Protein AF-0000000072572546 (afdb_homodimer)

Foldseek 3Di:
DDLLLLVLLLLCQVVQALCVSCVVSVHHSVVSVVSQVVVCVVVVHHQWDADPVGIHGDPNNVVSNVVSVVVVVVVVLVVCQVVVCVVPPHFREAEEEEAPLCLQFQLVQLVVVLCVPVPDHHYDYHHDAQVVVQVCQLVVNHLKYKYWQQPVGHDDDPQKDKDWQDKWFKWKKAFCPDPCHPPAADECVVCQPAEAEDQDDSQVVLVQVSQVVVPGGHHHPHYHNDDVRRLVVRLVRRHMYIDTQSCQVRHDPRMHIYHHDVTDIIIMIMMGGPPDRRPCHVSSSVSSSVSVVVRDDPPPPPVPPVVVVVVVVVVVVVVVVVVVVVD/DDLVLLVLLLLCQVVQALCVSCVVSVHHSVVSVVSQVVVCVVVVHHQWDADPVGIHGDPNNVVSNVVSVVVVVVVVLVVCQVVVCVVPPHFREAEEEEAPLCLQFQLVQLVVVLCVPVPDHHYDYHHDAQVVVQVCQLVVNHLKYKYWQQPVGHDDDPQKDKDWQDKWFKWKKAFCPDPCHPPAADECVVCQPAEAEDQDDSQVVLVQVSQVVVVGGHHHPHYHNDDVRRLVVRLVRRHMYIDTQSCQVRHDPRMHIYHHDVTDIIIMIMMGGPPDRRPCHVSSSVSSSVSVVVRDDPPPCPVPVVCVVVVVVVVVVVVVVVVVVVD

pLDDT: mean 79.31, std 18.12, range [31.47, 97.5]

Structure (mmCIF, N/CA/C/O backbone):
data_AF-0000000072572546-model_v1
#
loop_
_entity.id
_entity.type
_entity.pdbx_description
1 polymer 'LysR-family transcriptional regulator'
#
loop_
_atom_site.group_PDB
_atom_site.id
_atom_site.type_symbol
_atom_site.label_atom_id
_atom_site.label_alt_id
_atom_site.label_comp_id
_atom_site.label_asym_id
_atom_site.label_entity_id
_atom_site.label_seq_id
_atom_site.pdbx_PDB_ins_code
_atom_site.Cartn_x
_atom_site.Cartn_y
_atom_site.Cartn_z
_atom_site.occupancy
_atom_site.B_iso_or_equiv
_atom_site.auth_seq_id
_atom_site.auth_comp_id
_atom_site.auth_asym_id
_atom_site.auth_atom_id
_atom_site.pdbx_PDB_model_num
ATOM 1 N N . MET A 1 1 ? 10.977 0.206 -35.031 1 43.31 1 MET A N 1
ATOM 2 C CA . MET A 1 1 ? 10.852 1.229 -34 1 43.31 1 MET A CA 1
ATOM 3 C C . MET A 1 1 ? 11.859 0.996 -32.875 1 43.31 1 MET A C 1
ATOM 5 O O . MET A 1 1 ? 12.047 -0.137 -32.438 1 43.31 1 MET A O 1
ATOM 9 N N . ASP A 1 2 ? 12.812 1.852 -32.719 1 57.75 2 ASP A N 1
ATOM 10 C CA . ASP A 1 2 ? 13.984 1.84 -31.859 1 57.75 2 ASP A CA 1
ATOM 11 C C . ASP A 1 2 ? 13.609 2.213 -30.438 1 57.75 2 ASP A C 1
ATOM 13 O O . ASP A 1 2 ? 13.102 3.307 -30.188 1 57.75 2 ASP A O 1
ATOM 17 N N . LEU A 1 3 ? 13.789 1.303 -29.594 1 64.94 3 LEU A N 1
ATOM 18 C CA . LEU A 1 3 ? 13.422 1.474 -28.188 1 64.94 3 LEU A CA 1
ATOM 19 C C . LEU A 1 3 ? 14.203 2.621 -27.562 1 64.94 3 LEU A C 1
ATOM 21 O O . LEU A 1 3 ? 13.766 3.197 -26.562 1 64.94 3 LEU A O 1
ATOM 25 N N . THR A 1 4 ? 15.289 2.889 -28.188 1 70.12 4 THR A N 1
ATOM 26 C CA . THR A 1 4 ? 16.094 4.004 -27.688 1 70.12 4 THR A CA 1
ATOM 27 C C . THR A 1 4 ? 15.305 5.312 -27.781 1 70.12 4 THR A C 1
ATOM 29 O O . THR A 1 4 ? 15.383 6.152 -26.891 1 70.12 4 THR A O 1
ATOM 32 N N . VAL A 1 5 ? 14.555 5.387 -28.859 1 75.56 5 VAL A N 1
ATOM 33 C CA . VAL A 1 5 ? 13.789 6.609 -29.062 1 75.56 5 VAL A CA 1
ATOM 34 C C . VAL A 1 5 ? 12.633 6.668 -28.062 1 75.56 5 VAL A C 1
ATOM 36 O O . VAL A 1 5 ? 12.289 7.742 -27.578 1 75.56 5 VAL A O 1
ATOM 39 N N . TRP A 1 6 ? 12.102 5.523 -27.797 1 77.31 6 TRP A N 1
ATOM 40 C CA . TRP A 1 6 ? 11.031 5.488 -26.797 1 77.31 6 TRP A CA 1
ATOM 41 C C . TRP A 1 6 ? 11.547 5.898 -25.422 1 77.31 6 TRP A C 1
ATOM 43 O O . TRP A 1 6 ? 10.867 6.617 -24.688 1 77.31 6 TRP A O 1
ATOM 53 N N . ARG A 1 7 ? 12.695 5.43 -25.094 1 78.31 7 ARG A N 1
ATOM 54 C CA . ARG A 1 7 ? 13.344 5.816 -23.844 1 78.31 7 ARG A CA 1
ATOM 55 C C . ARG A 1 7 ? 13.586 7.324 -23.797 1 78.31 7 ARG A C 1
ATOM 57 O O . ARG A 1 7 ? 13.406 7.953 -22.75 1 78.31 7 ARG A O 1
ATOM 64 N N . THR A 1 8 ? 14.039 7.852 -24.891 1 80.88 8 THR A N 1
ATOM 65 C CA . THR A 1 8 ? 14.258 9.289 -25 1 80.88 8 THR A CA 1
ATOM 66 C C . THR A 1 8 ? 12.961 10.055 -24.734 1 80.88 8 THR A C 1
ATOM 68 O O . THR A 1 8 ? 12.953 11.023 -23.969 1 80.88 8 THR A O 1
ATOM 71 N N . PHE A 1 9 ? 11.852 9.547 -25.297 1 84.25 9 PHE A N 1
ATOM 72 C CA . PHE A 1 9 ? 10.547 10.18 -25.141 1 84.25 9 PHE A CA 1
ATOM 73 C C . PHE A 1 9 ? 10.094 10.141 -23.688 1 84.25 9 PHE A C 1
ATOM 75 O O . PHE A 1 9 ? 9.688 11.164 -23.125 1 84.25 9 PHE A O 1
ATOM 82 N N . VAL A 1 10 ? 10.227 9.031 -23.203 1 82.81 10 VAL A N 1
ATOM 83 C CA . VAL A 1 10 ? 9.789 8.859 -21.812 1 82.81 10 VAL A CA 1
ATOM 84 C C . VAL A 1 10 ? 10.617 9.758 -20.906 1 82.81 10 VAL A C 1
ATOM 86 O O . VAL A 1 10 ? 10.086 10.352 -19.969 1 82.81 10 VAL A O 1
ATOM 89 N N . THR A 1 11 ? 11.922 9.883 -21.125 1 80.88 11 THR A N 1
ATOM 90 C CA . THR A 1 11 ? 12.82 10.727 -20.328 1 80.88 11 THR A CA 1
ATOM 91 C C . THR A 1 11 ? 12.445 12.195 -20.484 1 80.88 11 THR A C 1
ATOM 93 O O . THR A 1 11 ? 12.422 12.938 -19.5 1 80.88 11 THR A O 1
ATOM 96 N N . VAL A 1 12 ? 12.125 12.531 -21.641 1 85.12 12 VAL A N 1
ATOM 97 C CA . VAL A 1 12 ? 11.711 13.906 -21.906 1 85.12 12 VAL A CA 1
ATOM 98 C C . VAL A 1 12 ? 10.43 14.219 -21.125 1 85.12 12 VAL A C 1
ATOM 100 O O . VAL A 1 12 ? 10.305 15.289 -20.531 1 85.12 12 VAL A O 1
ATOM 103 N N . CYS A 1 13 ? 9.617 13.289 -21.188 1 80.81 13 CYS A N 1
ATOM 104 C CA . CYS A 1 13 ? 8.352 13.477 -20.484 1 80.81 13 CYS A CA 1
ATOM 105 C C . CYS A 1 13 ? 8.562 13.562 -18.984 1 80.81 13 CYS A C 1
ATOM 107 O O . CYS A 1 13 ? 7.922 14.367 -18.312 1 80.81 13 CYS A O 1
ATOM 109 N N . ARG A 1 14 ? 9.375 12.695 -18.547 1 76.94 14 ARG A N 1
ATOM 110 C CA . ARG A 1 14 ? 9.664 12.617 -17.125 1 76.94 14 ARG A CA 1
ATOM 111 C C . ARG A 1 14 ? 10.312 13.898 -16.625 1 76.94 14 ARG A C 1
ATOM 113 O O . ARG A 1 14 ? 9.945 14.414 -15.562 1 76.94 14 ARG A O 1
ATOM 120 N N . LEU A 1 15 ? 11.211 14.484 -17.406 1 77.06 15 LEU A N 1
ATOM 121 C CA . LEU A 1 15 ? 12.023 15.617 -16.984 1 77.06 15 LEU A CA 1
ATOM 122 C C . LEU A 1 15 ? 11.383 16.938 -17.438 1 77.06 15 LEU A C 1
ATOM 124 O O . LEU A 1 15 ? 11.727 18 -16.906 1 77.06 15 LEU A O 1
ATOM 128 N N . GLY A 1 16 ? 10.508 16.766 -18.359 1 81.75 16 GLY A N 1
ATOM 129 C CA . GLY A 1 16 ? 9.812 17.938 -18.875 1 81.75 16 GLY A CA 1
ATOM 130 C C . GLY A 1 16 ? 10.711 18.875 -19.656 1 81.75 16 GLY A C 1
ATOM 131 O O . GLY A 1 16 ? 10.43 20.062 -19.766 1 81.75 16 GLY A O 1
ATOM 132 N N . SER A 1 17 ? 11.836 18.469 -20.016 1 86.56 17 SER A N 1
ATOM 133 C CA . SER A 1 17 ? 12.828 19.297 -20.703 1 86.56 17 SER A CA 1
ATOM 134 C C . SER A 1 17 ? 13.641 18.469 -21.703 1 86.56 17 SER A C 1
ATOM 136 O O . SER A 1 17 ? 14.109 17.375 -21.375 1 86.56 17 SER A O 1
ATOM 138 N N . LEU A 1 18 ? 13.742 19.047 -22.938 1 87.12 18 LEU A N 1
ATOM 139 C CA . LEU A 1 18 ? 14.547 18.391 -23.953 1 87.12 18 LEU A CA 1
ATOM 140 C C . LEU A 1 18 ? 16.031 18.422 -23.594 1 87.12 18 LEU A C 1
ATOM 142 O O . LEU A 1 18 ? 16.75 17.438 -23.781 1 87.12 18 LEU A O 1
ATOM 146 N N . SER A 1 19 ? 16.375 19.609 -23.047 1 87.12 19 SER A N 1
ATOM 147 C CA . SER A 1 19 ? 17.781 19.75 -22.688 1 87.12 19 SER A CA 1
ATOM 148 C C . SER A 1 19 ? 18.156 18.875 -21.5 1 87.12 19 SER A C 1
ATOM 150 O O . SER A 1 19 ? 19.219 18.234 -21.5 1 87.12 19 SER A O 1
ATOM 152 N N . ALA A 1 20 ? 17.328 18.828 -20.625 1 82.31 20 ALA A N 1
ATOM 153 C CA . ALA A 1 20 ? 17.578 18 -19.453 1 82.31 20 ALA A CA 1
ATOM 154 C C . ALA A 1 20 ? 17.609 16.516 -19.844 1 82.31 20 ALA A C 1
ATOM 156 O O . ALA A 1 20 ? 18.422 15.75 -19.328 1 82.31 20 ALA A O 1
ATOM 157 N N . ALA A 1 21 ? 16.797 16.172 -20.672 1 85.25 21 ALA A N 1
ATOM 158 C CA . ALA A 1 21 ? 16.781 14.805 -21.172 1 85.25 21 ALA A CA 1
ATOM 159 C C . ALA A 1 21 ? 18.047 14.484 -21.953 1 85.25 21 ALA A C 1
ATOM 161 O O . ALA A 1 21 ? 18.609 13.391 -21.828 1 85.25 21 ALA A O 1
ATOM 162 N N . ALA A 1 22 ? 18.453 15.375 -22.672 1 86.06 22 ALA A N 1
ATOM 163 C CA . ALA A 1 22 ? 19.688 15.203 -23.453 1 86.06 22 ALA A CA 1
ATOM 164 C C . ALA A 1 22 ? 20.875 14.953 -22.531 1 86.06 22 ALA A C 1
ATOM 166 O O . ALA A 1 22 ? 21.688 14.047 -22.781 1 86.06 22 ALA A O 1
ATOM 167 N N . ASP A 1 23 ? 20.844 15.68 -21.531 1 80.88 23 ASP A N 1
ATOM 168 C CA . ASP A 1 23 ? 21.922 15.531 -20.562 1 80.88 23 ASP A CA 1
ATOM 169 C C . ASP A 1 23 ? 21.891 14.156 -19.891 1 80.88 23 ASP A C 1
ATOM 171 O O . ASP A 1 23 ? 22.922 13.492 -19.781 1 80.88 23 ASP A O 1
ATOM 175 N N . GLU A 1 24 ? 20.734 13.789 -19.578 1 78.69 24 GLU A N 1
ATOM 176 C CA . GLU A 1 24 ? 20.594 12.516 -18.875 1 78.69 24 GLU A CA 1
ATOM 177 C C . GLU A 1 24 ? 20.922 11.336 -19.797 1 78.69 24 GLU A C 1
ATOM 179 O O . GLU A 1 24 ? 21.484 10.336 -19.359 1 78.69 24 GLU A O 1
ATOM 184 N N . LEU A 1 25 ? 20.656 11.43 -20.969 1 77.31 25 LEU A N 1
ATOM 185 C CA . LEU A 1 25 ? 20.797 10.336 -21.922 1 77.31 25 LEU A CA 1
ATOM 186 C C . LEU A 1 25 ? 22.141 10.422 -22.656 1 77.31 25 LEU A C 1
ATOM 188 O O . LEU A 1 25 ? 22.438 9.594 -23.516 1 77.31 25 LEU A O 1
ATOM 192 N N . ASN A 1 26 ? 22.859 11.422 -22.25 1 79.88 26 ASN A N 1
ATOM 193 C CA . ASN A 1 26 ? 24.156 11.648 -22.875 1 79.88 26 ASN A CA 1
ATOM 194 C C . ASN A 1 26 ? 24.016 11.812 -24.391 1 79.88 26 ASN A C 1
ATOM 196 O O . ASN A 1 26 ? 24.719 11.164 -25.156 1 79.88 26 ASN A O 1
ATOM 200 N N . HIS A 1 27 ? 23.016 12.477 -24.719 1 80.75 27 HIS A N 1
ATOM 201 C CA . HIS A 1 27 ? 22.781 12.875 -26.109 1 80.75 27 HIS A CA 1
ATOM 202 C C . HIS A 1 27 ? 22.828 14.391 -26.266 1 80.75 27 HIS A C 1
ATOM 204 O O . HIS A 1 27 ? 22.828 15.125 -25.266 1 80.75 27 HIS A O 1
ATOM 210 N N . THR A 1 28 ? 23.094 14.984 -27.422 1 82.19 28 THR A N 1
ATOM 211 C CA . THR A 1 28 ? 22.906 16.406 -27.688 1 82.19 28 THR A CA 1
ATOM 212 C C . THR A 1 28 ? 21.422 16.75 -27.734 1 82.19 28 THR A C 1
ATOM 214 O O . THR A 1 28 ? 20.594 15.898 -28.062 1 82.19 28 THR A O 1
ATOM 217 N N . GLN A 1 29 ? 21.172 17.922 -27.328 1 88.19 29 GLN A N 1
ATOM 218 C CA . GLN A 1 29 ? 19.781 18.359 -27.375 1 88.19 29 GLN A CA 1
ATOM 219 C C . GLN A 1 29 ? 19.219 18.234 -28.781 1 88.19 29 GLN A C 1
ATOM 221 O O . GLN A 1 29 ? 18.047 17.906 -28.953 1 88.19 29 GLN A O 1
ATOM 226 N N . SER A 1 30 ? 20.016 18.547 -29.797 1 89.12 30 SER A N 1
ATOM 227 C CA . SER A 1 30 ? 19.578 18.422 -31.188 1 89.12 30 SER A CA 1
ATOM 228 C C . SER A 1 30 ? 19.219 16.969 -31.516 1 89.12 30 SER A C 1
ATOM 230 O O . SER A 1 30 ? 18.234 16.719 -32.219 1 89.12 30 SER A O 1
ATOM 232 N N . ALA A 1 31 ? 20 16.062 -31.016 1 82 31 ALA A N 1
ATOM 233 C CA . ALA A 1 31 ? 19.734 14.648 -31.25 1 82 31 ALA A CA 1
ATOM 234 C C . ALA A 1 31 ? 18.438 14.219 -30.594 1 82 31 ALA A C 1
ATOM 236 O O . ALA A 1 31 ? 17.641 13.5 -31.203 1 82 31 ALA A O 1
ATOM 237 N N . VAL A 1 32 ? 18.297 14.648 -29.375 1 88.75 32 VAL A N 1
ATOM 238 C CA . VAL A 1 32 ? 17.078 14.312 -28.656 1 88.75 32 VAL A CA 1
ATOM 239 C C . VAL A 1 32 ? 15.867 14.906 -29.391 1 88.75 32 VAL A C 1
ATOM 241 O O . VAL A 1 32 ? 14.844 14.234 -29.562 1 88.75 32 VAL A O 1
ATOM 244 N N . SER A 1 33 ? 15.969 16.109 -29.828 1 88.31 33 SER A N 1
ATOM 245 C CA . SER A 1 33 ? 14.898 16.781 -30.562 1 88.31 33 SER A CA 1
ATOM 246 C C . SER A 1 33 ? 14.578 16.047 -31.859 1 88.31 33 SER A C 1
ATOM 248 O O . SER A 1 33 ? 13.406 15.836 -32.188 1 88.31 33 SER A O 1
ATOM 250 N N . ARG A 1 34 ? 15.555 15.633 -32.531 1 84.62 34 ARG A N 1
ATOM 251 C CA . ARG A 1 34 ? 15.391 14.898 -33.781 1 84.62 34 ARG A CA 1
ATOM 252 C C . ARG A 1 34 ? 14.719 13.555 -33.531 1 84.62 34 ARG A C 1
ATOM 254 O O . ARG A 1 34 ? 13.875 13.117 -34.312 1 84.62 34 ARG A O 1
ATOM 261 N N . GLN A 1 35 ? 15.195 12.891 -32.5 1 83.81 35 GLN A N 1
ATOM 262 C CA . GLN A 1 35 ? 14.609 11.602 -32.156 1 83.81 35 GLN A CA 1
ATOM 263 C C . GLN A 1 35 ? 13.109 11.734 -31.891 1 83.81 35 GLN A C 1
ATOM 265 O O . GLN A 1 35 ? 12.32 10.922 -32.375 1 83.81 35 GLN A O 1
ATOM 270 N N . ILE A 1 36 ? 12.805 12.734 -31.172 1 86.75 36 ILE A N 1
ATOM 271 C CA . ILE A 1 36 ? 11.398 12.961 -30.844 1 86.75 36 ILE A CA 1
ATOM 272 C C . ILE A 1 36 ? 10.617 13.305 -32.094 1 86.75 36 ILE A C 1
ATOM 274 O O . ILE A 1 36 ? 9.531 12.766 -32.344 1 86.75 36 ILE A O 1
ATOM 278 N N . ALA A 1 37 ? 11.164 14.156 -32.906 1 85.25 37 ALA A N 1
ATOM 279 C CA . ALA A 1 37 ? 10.531 14.523 -34.188 1 85.25 37 ALA A CA 1
ATOM 280 C C . ALA A 1 37 ? 10.367 13.312 -35.062 1 85.25 37 ALA A C 1
ATOM 282 O O . ALA A 1 37 ? 9.336 13.156 -35.75 1 85.25 37 ALA A O 1
ATOM 283 N N . GLY A 1 38 ? 11.43 12.562 -35.156 1 80.12 38 GLY A N 1
ATOM 284 C CA . GLY A 1 38 ? 11.352 11.328 -35.938 1 80.12 38 GLY A CA 1
ATOM 285 C C . GLY A 1 38 ? 10.25 10.398 -35.438 1 80.12 38 GLY A C 1
ATOM 286 O O . GLY A 1 38 ? 9.531 9.812 -36.25 1 80.12 38 GLY A O 1
ATOM 287 N N . LEU A 1 39 ? 10.219 10.188 -34.188 1 79.06 39 LEU A N 1
ATOM 288 C CA . LEU A 1 39 ? 9.188 9.344 -33.562 1 79.06 39 LEU A CA 1
ATOM 289 C C . LEU A 1 39 ? 7.797 9.875 -33.906 1 79.06 39 LEU A C 1
ATOM 291 O O . LEU A 1 39 ? 6.898 9.102 -34.25 1 79.06 39 LEU A O 1
ATOM 295 N N . GLU A 1 40 ? 7.641 11.156 -33.844 1 81.94 40 GLU A N 1
ATOM 296 C CA . GLU A 1 40 ? 6.367 11.797 -34.188 1 81.94 40 GLU A CA 1
ATOM 297 C C . GLU A 1 40 ? 6.012 11.602 -35.656 1 81.94 40 GLU A C 1
ATOM 299 O O . GLU A 1 40 ? 4.855 11.336 -35.969 1 81.94 40 GLU A O 1
ATOM 304 N N . ARG A 1 41 ? 6.953 11.68 -36.469 1 78.31 41 ARG A N 1
ATOM 305 C CA . ARG A 1 41 ? 6.754 11.461 -37.875 1 78.31 41 ARG A CA 1
ATOM 306 C C . ARG A 1 41 ? 6.34 10.023 -38.156 1 78.31 41 ARG A C 1
ATOM 308 O O . ARG A 1 41 ? 5.438 9.781 -38.969 1 78.31 41 ARG A O 1
ATOM 315 N N . GLN A 1 42 ? 7.051 9.164 -37.562 1 74.31 42 GLN A N 1
ATOM 316 C CA . GLN A 1 42 ? 6.742 7.75 -37.75 1 74.31 42 GLN A CA 1
ATOM 317 C C . GLN A 1 42 ? 5.32 7.434 -37.281 1 74.31 42 GLN A C 1
ATOM 319 O O . GLN A 1 42 ? 4.625 6.637 -37.906 1 74.31 42 GLN A O 1
ATOM 324 N N . LEU A 1 43 ? 5.023 8.086 -36.219 1 72.31 43 LEU A N 1
ATOM 325 C CA . LEU A 1 43 ? 3.717 7.812 -35.625 1 72.31 43 LEU A CA 1
ATOM 326 C C . LEU A 1 43 ? 2.637 8.68 -36.281 1 72.31 43 LEU A C 1
ATOM 328 O O . LEU A 1 43 ? 1.446 8.383 -36.156 1 72.31 43 LEU A O 1
ATOM 332 N N . GLY A 1 44 ? 3.107 9.742 -36.938 1 73.5 44 GLY A N 1
ATOM 333 C CA . GLY A 1 44 ? 2.201 10.633 -37.656 1 73.5 44 GLY A CA 1
ATOM 334 C C . GLY A 1 44 ? 1.459 11.578 -36.719 1 73.5 44 GLY A C 1
ATOM 335 O O . GLY A 1 44 ? 0.44 12.156 -37.125 1 73.5 44 GLY A O 1
ATOM 336 N N . VAL A 1 45 ? 1.835 11.602 -35.5 1 76.44 45 VAL A N 1
ATOM 337 C CA . VAL A 1 45 ? 1.191 12.484 -34.531 1 76.44 45 VAL A CA 1
ATOM 338 C C . VAL A 1 45 ? 2.248 13.133 -33.625 1 76.44 45 VAL A C 1
ATOM 340 O O . VAL A 1 45 ? 3.254 12.5 -33.281 1 76.44 45 VAL A O 1
ATOM 343 N N . PRO A 1 46 ? 1.966 14.352 -33.219 1 84.19 46 PRO A N 1
ATOM 344 C CA . PRO A 1 46 ? 2.863 14.961 -32.219 1 84.19 46 PRO A CA 1
ATOM 345 C C . PRO A 1 46 ? 2.73 14.336 -30.844 1 84.19 46 PRO A C 1
ATOM 347 O O . PRO A 1 46 ? 1.616 14.062 -30.391 1 84.19 46 PRO A O 1
ATOM 350 N N . LEU A 1 47 ? 3.91 14.047 -30.281 1 84.19 47 LEU A N 1
ATOM 351 C CA . LEU A 1 47 ? 3.928 13.414 -28.969 1 84.19 47 LEU A CA 1
ATOM 352 C C . LEU A 1 47 ? 4.246 14.438 -27.891 1 84.19 47 LEU A C 1
ATOM 354 O O . LEU A 1 47 ? 3.889 14.234 -26.719 1 84.19 47 LEU A O 1
ATOM 358 N N . VAL A 1 48 ? 4.992 15.531 -28.281 1 87.31 48 VAL A N 1
ATOM 359 C CA . VAL A 1 48 ? 5.383 16.531 -27.297 1 87.31 48 VAL A CA 1
ATOM 360 C C . VAL A 1 48 ? 5.023 17.922 -27.797 1 87.31 48 VAL A C 1
ATOM 362 O O . VAL A 1 48 ? 4.969 18.156 -29 1 87.31 48 VAL A O 1
ATOM 365 N N . GLU A 1 49 ? 4.676 18.75 -26.797 1 85.62 49 GLU A N 1
ATOM 366 C CA . GLU A 1 49 ? 4.477 20.172 -27.078 1 85.62 49 GLU A CA 1
ATOM 367 C C . GLU A 1 49 ? 5.484 21.031 -26.312 1 85.62 49 GLU A C 1
ATOM 369 O O . GLU A 1 49 ? 5.77 20.766 -25.141 1 85.62 49 GLU A O 1
ATOM 374 N N . ARG A 1 50 ? 6.07 21.906 -27.094 1 79.5 50 ARG A N 1
ATOM 375 C CA . ARG A 1 50 ? 7.07 22.812 -26.531 1 79.5 50 ARG A CA 1
ATOM 376 C C . ARG A 1 50 ? 6.43 24.094 -26.031 1 79.5 50 ARG A C 1
ATOM 378 O O . ARG A 1 50 ? 5.516 24.625 -26.672 1 79.5 50 ARG A O 1
ATOM 385 N N . HIS A 1 51 ? 6.719 24.438 -24.797 1 75.75 51 HIS A N 1
ATOM 386 C CA . HIS A 1 51 ? 6.305 25.719 -24.234 1 75.75 51 HIS A CA 1
ATOM 387 C C . HIS A 1 51 ? 7.48 26.438 -23.594 1 75.75 51 HIS A C 1
ATOM 389 O O . HIS A 1 51 ? 8.602 25.922 -23.562 1 75.75 51 HIS A O 1
ATOM 395 N N . ALA A 1 52 ? 7.285 27.672 -23.203 1 69.25 52 ALA A N 1
ATOM 396 C CA . ALA A 1 52 ? 8.336 28.531 -22.672 1 69.25 52 ALA A CA 1
ATOM 397 C C . ALA A 1 52 ? 9.039 27.891 -21.484 1 69.25 52 ALA A C 1
ATOM 399 O O . ALA A 1 52 ? 10.227 28.125 -21.25 1 69.25 52 ALA A O 1
ATOM 400 N N . ARG A 1 53 ? 8.438 27.094 -20.844 1 65.75 53 ARG A N 1
ATOM 401 C CA . ARG A 1 53 ? 8.977 26.547 -19.594 1 65.75 53 ARG A CA 1
ATOM 402 C C . ARG A 1 53 ? 9.477 25.125 -19.781 1 65.75 53 ARG A C 1
ATOM 404 O O . ARG A 1 53 ? 9.961 24.5 -18.844 1 65.75 53 ARG A O 1
ATOM 411 N N . GLY A 1 54 ? 9.344 24.594 -21.016 1 79.81 54 GLY A N 1
ATOM 412 C CA . GLY A 1 54 ? 9.852 23.25 -21.266 1 79.81 54 GLY A CA 1
ATOM 413 C C . GLY A 1 54 ? 8.992 22.453 -22.234 1 79.81 54 GLY A C 1
ATOM 414 O O . GLY A 1 54 ? 8.43 23.016 -23.188 1 79.81 54 GLY A O 1
ATOM 415 N N . VAL A 1 55 ? 9.086 21.109 -22.047 1 82.25 55 VAL A N 1
ATOM 416 C CA . VAL A 1 55 ? 8.375 20.203 -22.938 1 82.25 55 VAL A CA 1
ATOM 417 C C . VAL A 1 55 ? 7.359 19.391 -22.141 1 82.25 55 VAL A C 1
ATOM 419 O O . VAL A 1 55 ? 7.621 19 -21 1 82.25 55 VAL A O 1
ATOM 422 N N . ARG A 1 56 ? 6.207 19.359 -22.672 1 81.25 56 ARG A N 1
ATOM 423 C CA . ARG A 1 56 ? 5.195 18.5 -22.062 1 81.25 56 ARG A CA 1
ATOM 424 C C . ARG A 1 56 ? 4.633 17.516 -23.078 1 81.25 56 ARG A C 1
ATOM 426 O O . ARG A 1 56 ? 4.547 17.828 -24.266 1 81.25 56 ARG A O 1
ATOM 433 N N . PRO A 1 57 ? 4.305 16.297 -22.641 1 80.31 57 PRO A N 1
ATOM 434 C CA . PRO A 1 57 ? 3.707 15.344 -23.578 1 80.31 57 PRO A CA 1
ATOM 435 C C . PRO A 1 57 ? 2.324 15.781 -24.062 1 80.31 57 PRO A C 1
ATOM 437 O O . PRO A 1 57 ? 1.553 16.359 -23.281 1 80.31 57 PRO A O 1
ATOM 440 N N . THR A 1 58 ? 2.035 15.57 -25.406 1 76.19 58 THR A N 1
ATOM 441 C CA . THR A 1 58 ? 0.689 15.695 -25.953 1 76.19 58 THR A CA 1
ATOM 442 C C . THR A 1 58 ? -0.206 14.57 -25.453 1 76.19 58 THR A C 1
ATOM 444 O O . THR A 1 58 ? 0.276 13.609 -24.828 1 76.19 58 THR A O 1
ATOM 447 N N . PRO A 1 59 ? -1.485 14.664 -25.656 1 63.31 59 PRO A N 1
ATOM 448 C CA . PRO A 1 59 ? -2.352 13.531 -25.312 1 63.31 59 PRO A CA 1
ATOM 449 C C . PRO A 1 59 ? -1.897 12.227 -25.953 1 63.31 59 PRO A C 1
ATOM 451 O O . PRO A 1 59 ? -1.89 11.18 -25.297 1 63.31 59 PRO A O 1
ATOM 454 N N . ALA A 1 60 ? -1.584 12.359 -27.25 1 69.88 60 ALA A N 1
ATOM 455 C CA . ALA A 1 60 ? -0.961 11.211 -27.906 1 69.88 60 ALA A CA 1
ATOM 456 C C . ALA A 1 60 ? 0.339 10.82 -27.219 1 69.88 60 ALA A C 1
ATOM 458 O O . ALA A 1 60 ? 0.649 9.633 -27.094 1 69.88 60 ALA A O 1
ATOM 459 N N . GLY A 1 61 ? 0.967 11.766 -26.719 1 78 61 GLY A N 1
ATOM 460 C CA . GLY A 1 61 ? 2.213 11.523 -26.016 1 78 61 GLY A CA 1
ATOM 461 C C . GLY A 1 61 ? 2.02 10.797 -24.703 1 78 61 GLY A C 1
ATOM 462 O O . GLY A 1 61 ? 2.801 9.906 -24.359 1 78 61 GLY A O 1
ATOM 463 N N . GLU A 1 62 ? 1.103 11.117 -24.047 1 70.56 62 GLU A N 1
ATOM 464 C CA . GLU A 1 62 ? 0.834 10.477 -22.766 1 70.56 62 GLU A CA 1
ATOM 465 C C . GLU A 1 62 ? 0.448 9.016 -22.938 1 70.56 62 GLU A C 1
ATOM 467 O O . GLU A 1 62 ? 0.904 8.148 -22.188 1 70.56 62 GLU A O 1
ATOM 472 N N . VAL A 1 63 ? -0.413 8.75 -23.906 1 60.91 63 VAL A N 1
ATOM 473 C CA . VAL A 1 63 ? -0.772 7.371 -24.234 1 60.91 63 VAL A CA 1
ATOM 474 C C . VAL A 1 63 ? 0.478 6.594 -24.641 1 60.91 63 VAL A C 1
ATOM 476 O O . VAL A 1 63 ? 0.7 5.477 -24.172 1 60.91 63 VAL A O 1
ATOM 479 N N . PHE A 1 64 ? 1.129 7.23 -25.516 1 69.69 64 PHE A N 1
ATOM 480 C CA . PHE A 1 64 ? 2.359 6.582 -25.969 1 69.69 64 PHE A CA 1
ATOM 481 C C . PHE A 1 64 ? 3.305 6.359 -24.797 1 69.69 64 PHE A C 1
ATOM 483 O O . PHE A 1 64 ? 3.928 5.301 -24.688 1 69.69 64 PHE A O 1
ATOM 490 N N . ARG A 1 65 ? 3.297 7.348 -23.906 1 76.62 65 ARG A N 1
ATOM 491 C CA . ARG A 1 65 ? 4.18 7.246 -22.75 1 76.62 65 ARG A CA 1
ATOM 492 C C . ARG A 1 65 ? 3.816 6.039 -21.891 1 76.62 65 ARG A C 1
ATOM 494 O O . ARG A 1 65 ? 4.695 5.293 -21.453 1 76.62 65 ARG A O 1
ATOM 501 N N . ARG A 1 66 ? 2.715 5.824 -21.688 1 61.66 66 ARG A N 1
ATOM 502 C CA . ARG A 1 66 ? 2.256 4.695 -20.875 1 61.66 66 ARG A CA 1
ATOM 503 C C . ARG A 1 66 ? 2.641 3.371 -21.531 1 61.66 66 ARG A C 1
ATOM 505 O O . ARG A 1 66 ? 3.172 2.48 -20.859 1 61.66 66 ARG A O 1
ATOM 512 N N . HIS A 1 67 ? 2.375 3.309 -22.766 1 58.75 67 HIS A N 1
ATOM 513 C CA . HIS A 1 67 ? 2.744 2.1 -23.484 1 58.75 67 HIS A CA 1
ATOM 514 C C . HIS A 1 67 ? 4.262 1.972 -23.609 1 58.75 67 HIS A C 1
ATOM 516 O O . HIS A 1 67 ? 4.801 0.867 -23.531 1 58.75 67 HIS A O 1
ATOM 522 N N . ALA A 1 68 ? 4.789 3.137 -23.797 1 68.25 68 ALA A N 1
ATOM 523 C CA . ALA A 1 68 ? 6.246 3.121 -23.906 1 68.25 68 ALA A CA 1
ATOM 524 C C . ALA A 1 68 ? 6.887 2.635 -22.609 1 68.25 68 ALA A C 1
ATOM 526 O O . ALA A 1 68 ? 7.816 1.823 -22.641 1 68.25 68 ALA A O 1
ATOM 527 N N . LEU A 1 69 ? 6.332 3.166 -21.625 1 65.5 69 LEU A N 1
ATOM 528 C CA . LEU A 1 69 ? 6.859 2.75 -20.328 1 65.5 69 LEU A CA 1
ATOM 529 C C . LEU A 1 69 ? 6.691 1.247 -20.141 1 65.5 69 LEU A C 1
ATOM 531 O O . LEU A 1 69 ? 7.617 0.57 -19.688 1 65.5 69 LEU A O 1
ATOM 535 N N . THR A 1 70 ? 5.648 0.778 -20.484 1 55.91 70 THR A N 1
ATOM 536 C CA . THR A 1 70 ? 5.391 -0.656 -20.406 1 55.91 70 THR A CA 1
ATOM 537 C C . THR A 1 70 ? 6.34 -1.428 -21.312 1 55.91 70 THR A C 1
ATOM 539 O O . THR A 1 70 ? 6.918 -2.436 -20.906 1 55.91 70 THR A O 1
ATOM 542 N N . THR A 1 71 ? 6.461 -0.919 -22.469 1 55 71 THR A N 1
ATOM 543 C CA . THR A 1 71 ? 7.32 -1.566 -23.453 1 55 71 THR A CA 1
ATOM 544 C C . THR A 1 71 ? 8.781 -1.518 -23.016 1 55 71 THR A C 1
ATOM 546 O O . THR A 1 71 ? 9.492 -2.52 -23.109 1 55 71 THR A O 1
ATOM 549 N N . LEU A 1 72 ? 9.117 -0.338 -22.578 1 61.62 72 LEU A N 1
ATOM 550 C CA . LEU A 1 72 ? 10.5 -0.203 -22.156 1 61.62 72 LEU A CA 1
ATOM 551 C C . LEU A 1 72 ? 10.789 -1.068 -20.938 1 61.62 72 LEU A C 1
ATOM 553 O O . LEU A 1 72 ? 11.852 -1.685 -20.828 1 61.62 72 LEU A O 1
ATOM 557 N N . THR A 1 73 ? 9.867 -1.018 -20.141 1 56.41 73 THR A N 1
ATOM 558 C CA . THR A 1 73 ? 9.992 -1.905 -18.984 1 56.41 73 THR A CA 1
ATOM 559 C C . THR A 1 73 ? 10.094 -3.361 -19.438 1 56.41 73 THR A C 1
ATOM 561 O O . THR A 1 73 ? 10.93 -4.117 -18.922 1 56.41 73 THR A O 1
ATOM 564 N N . GLU A 1 74 ? 9.352 -3.668 -20.438 1 50.41 74 GLU A N 1
ATOM 565 C CA . GLU A 1 74 ? 9.398 -5.016 -20.984 1 50.41 74 GLU A CA 1
ATOM 566 C C . GLU A 1 74 ? 10.719 -5.273 -21.703 1 50.41 74 GLU A C 1
ATOM 568 O O . GLU A 1 74 ? 11.281 -6.367 -21.609 1 50.41 74 GLU A O 1
ATOM 573 N N . ALA A 1 75 ? 11.164 -4.305 -22.438 1 51.47 75 ALA A N 1
ATOM 574 C CA . ALA A 1 75 ? 12.445 -4.426 -23.125 1 51.47 75 ALA A CA 1
ATOM 575 C C . ALA A 1 75 ? 13.594 -4.57 -22.141 1 51.47 75 ALA A C 1
ATOM 577 O O . ALA A 1 75 ? 14.477 -5.41 -22.312 1 51.47 75 ALA A O 1
ATOM 578 N N . ASP A 1 76 ? 13.453 -3.695 -21.188 1 53.97 76 ASP A N 1
ATOM 579 C CA . ASP A 1 76 ? 14.492 -3.803 -20.172 1 53.97 76 ASP A CA 1
ATOM 580 C C . ASP A 1 76 ? 14.438 -5.16 -19.469 1 53.97 76 ASP A C 1
ATOM 582 O O . ASP A 1 76 ? 15.477 -5.754 -19.188 1 53.97 76 ASP A O 1
ATOM 586 N N . ARG A 1 77 ? 13.297 -5.484 -19.297 1 47.88 77 ARG A N 1
ATOM 587 C CA . ARG A 1 77 ? 13.102 -6.805 -18.719 1 47.88 77 ARG A CA 1
ATOM 588 C C . ARG A 1 77 ? 13.641 -7.895 -19.641 1 47.88 77 ARG A C 1
ATOM 590 O O . ARG A 1 77 ? 14.266 -8.852 -19.172 1 47.88 77 ARG A O 1
ATOM 597 N N . ALA A 1 78 ? 13.375 -7.77 -20.844 1 45.75 78 ALA A N 1
ATOM 598 C CA . ALA A 1 78 ? 13.891 -8.711 -21.844 1 45.75 78 ALA A CA 1
ATOM 599 C C . ALA A 1 78 ? 15.414 -8.719 -21.844 1 45.75 78 ALA A C 1
ATOM 601 O O . ALA A 1 78 ? 16.047 -9.781 -21.891 1 45.75 78 ALA A O 1
ATOM 602 N N . VAL A 1 79 ? 15.891 -7.512 -21.859 1 45.91 79 VAL A N 1
ATOM 603 C CA . VAL A 1 79 ? 17.344 -7.406 -21.859 1 45.91 79 VAL A CA 1
ATOM 604 C C . VAL A 1 79 ? 17.906 -8.008 -20.578 1 45.91 79 VAL A C 1
ATOM 606 O O . VAL A 1 79 ? 18.875 -8.773 -20.609 1 45.91 79 VAL A O 1
ATOM 609 N N . ARG A 1 80 ? 17.25 -7.551 -19.547 1 44.72 80 ARG A N 1
ATOM 610 C CA . ARG A 1 80 ? 17.703 -8.117 -18.281 1 44.72 80 ARG A CA 1
ATOM 611 C C . ARG A 1 80 ? 17.531 -9.625 -18.266 1 44.72 80 ARG A C 1
ATOM 613 O O . ARG A 1 80 ? 18.406 -10.352 -17.797 1 44.72 80 ARG A O 1
ATOM 620 N N . ALA A 1 81 ? 16.406 -9.992 -18.781 1 43.09 81 ALA A N 1
ATOM 621 C CA . ALA A 1 81 ? 16.172 -11.43 -18.875 1 43.09 81 ALA A CA 1
ATOM 622 C C . ALA A 1 81 ? 17.219 -12.102 -19.75 1 43.09 81 ALA A C 1
ATOM 624 O O . ALA A 1 81 ? 17.719 -13.18 -19.422 1 43.09 81 ALA A O 1
ATOM 625 N N . ALA A 1 82 ? 17.531 -11.438 -20.797 1 42.12 82 ALA A N 1
ATOM 626 C CA . ALA A 1 82 ? 18.547 -11.969 -21.703 1 42.12 82 ALA A CA 1
ATOM 627 C C . ALA A 1 82 ? 19.922 -11.969 -21.031 1 42.12 82 ALA A C 1
ATOM 629 O O . ALA A 1 82 ? 20.688 -12.922 -21.172 1 42.12 82 ALA A O 1
ATOM 630 N N . ARG A 1 83 ? 20.141 -10.922 -20.438 1 41.81 83 ARG A N 1
ATOM 631 C CA . ARG A 1 83 ? 21.422 -10.859 -19.75 1 41.81 83 ARG A CA 1
ATOM 632 C C . ARG A 1 83 ? 21.469 -11.867 -18.609 1 41.81 83 ARG A C 1
ATOM 634 O O . ARG A 1 83 ? 22.516 -12.469 -18.344 1 41.81 83 ARG A O 1
ATOM 641 N N . ASP A 1 84 ? 20.406 -11.773 -17.844 1 41.47 84 ASP A N 1
ATOM 642 C CA . ASP A 1 84 ? 20.344 -12.719 -16.75 1 41.47 84 ASP A CA 1
ATOM 643 C C . ASP A 1 84 ? 20.484 -14.156 -17.25 1 41.47 84 ASP A C 1
ATOM 645 O O . ASP A 1 84 ? 21.094 -14.992 -16.578 1 41.47 84 ASP A O 1
ATOM 649 N N . VAL A 1 85 ? 19.859 -14.445 -18.297 1 39.31 85 VAL A N 1
ATOM 650 C CA . VAL A 1 85 ? 20.125 -15.75 -18.891 1 39.31 85 VAL A CA 1
ATOM 651 C C . VAL A 1 85 ? 21.625 -15.922 -19.109 1 39.31 85 VAL A C 1
ATOM 653 O O . VAL A 1 85 ? 22.172 -17.016 -18.906 1 39.31 85 VAL A O 1
ATOM 656 N N . ARG A 1 86 ? 22.234 -14.969 -19.531 1 36.28 86 ARG A N 1
ATOM 657 C CA . ARG A 1 86 ? 23.672 -15.164 -19.75 1 36.28 86 ARG A CA 1
ATOM 658 C C . ARG A 1 86 ? 24.391 -15.469 -18.438 1 36.28 86 ARG A C 1
ATOM 660 O O . ARG A 1 86 ? 25.281 -16.312 -18.406 1 36.28 86 ARG A O 1
ATOM 667 N N . ASP A 1 87 ? 24.203 -14.578 -17.484 1 37.75 87 ASP A N 1
ATOM 668 C CA . ASP A 1 87 ? 25.062 -14.742 -16.328 1 37.75 87 ASP A CA 1
ATOM 669 C C . ASP A 1 87 ? 24.609 -15.914 -15.461 1 37.75 87 ASP A C 1
ATOM 671 O O . ASP A 1 87 ? 25.109 -16.094 -14.352 1 37.75 87 ASP A O 1
ATOM 675 N N . GLY A 1 88 ? 24.172 -17.125 -15.984 1 36.31 88 GLY A N 1
ATOM 676 C CA . GLY A 1 88 ? 23.953 -18.453 -15.43 1 36.31 88 GLY A CA 1
ATOM 677 C C . GLY A 1 88 ? 22.766 -18.516 -14.492 1 36.31 88 GLY A C 1
ATOM 678 O O . GLY A 1 88 ? 22.547 -19.531 -13.82 1 36.31 88 GLY A O 1
ATOM 679 N N . GLY A 1 89 ? 22.578 -17.609 -13.641 1 40.5 89 GLY A N 1
ATOM 680 C CA . GLY A 1 89 ? 21.453 -17.875 -12.75 1 40.5 89 GLY A CA 1
ATOM 681 C C . GLY A 1 89 ? 20.156 -18.109 -13.484 1 40.5 89 GLY A C 1
ATOM 682 O O . GLY A 1 89 ? 19.719 -17.266 -14.273 1 40.5 89 GLY A O 1
ATOM 683 N N . SER A 1 90 ? 19.828 -19.391 -13.906 1 44.03 90 SER A N 1
ATOM 684 C CA . SER A 1 90 ? 19.031 -20.078 -14.922 1 44.03 90 SER A CA 1
ATOM 685 C C . SER A 1 90 ? 17.703 -19.359 -15.164 1 44.03 90 SER A C 1
ATOM 687 O O . SER A 1 90 ? 17.234 -19.266 -16.297 1 44.03 90 SER A O 1
ATOM 689 N N . GLY A 1 91 ? 16.547 -19.422 -14.266 1 54.72 91 GLY A N 1
ATOM 690 C CA . GLY A 1 91 ? 15.156 -19.484 -14.664 1 54.72 91 GLY A CA 1
ATOM 691 C C . GLY A 1 91 ? 14.523 -18.109 -14.836 1 54.72 91 GLY A C 1
ATOM 692 O O . GLY A 1 91 ? 15.133 -17.094 -14.5 1 54.72 91 GLY A O 1
ATOM 693 N N . ARG A 1 92 ? 13.797 -17.938 -15.922 1 70.44 92 ARG A N 1
ATOM 694 C CA . ARG A 1 92 ? 12.891 -16.828 -16.203 1 70.44 92 ARG A CA 1
ATOM 695 C C . ARG A 1 92 ? 12.344 -16.234 -14.906 1 70.44 92 ARG A C 1
ATOM 697 O O . ARG A 1 92 ? 11.898 -16.969 -14.023 1 70.44 92 ARG A O 1
ATOM 704 N N . PRO A 1 93 ? 12.773 -14.883 -14.727 1 83 93 PRO A N 1
ATOM 705 C CA . PRO A 1 93 ? 12.172 -14.273 -13.539 1 83 93 PRO A CA 1
ATOM 706 C C . PRO A 1 93 ? 10.664 -14.523 -13.445 1 83 93 PRO A C 1
ATOM 708 O O . PRO A 1 93 ? 9.992 -14.641 -14.477 1 83 93 PRO A O 1
ATOM 711 N N . LEU A 1 94 ? 10.328 -14.727 -12.266 1 89.19 94 LEU A N 1
ATOM 712 C CA . LEU A 1 94 ? 8.914 -14.969 -11.984 1 89.19 94 LEU A CA 1
ATOM 713 C C . LEU A 1 94 ? 8.211 -13.672 -11.578 1 89.19 94 LEU A C 1
ATOM 715 O O . LEU A 1 94 ? 8.625 -13.008 -10.625 1 89.19 94 LEU A O 1
ATOM 719 N N . ALA A 1 95 ? 7.215 -13.266 -12.375 1 92.62 95 ALA A N 1
ATOM 720 C CA . ALA A 1 95 ? 6.395 -12.109 -12.023 1 92.62 95 ALA A CA 1
ATOM 721 C C . ALA A 1 95 ? 5.047 -12.539 -11.453 1 92.62 95 ALA A C 1
ATOM 723 O O . ALA A 1 95 ? 4.242 -13.164 -12.156 1 92.62 95 ALA A O 1
ATOM 724 N N . VAL A 1 96 ? 4.809 -12.164 -10.211 1 95.75 96 VAL A N 1
ATOM 725 C CA . VAL A 1 96 ? 3.576 -12.547 -9.531 1 95.75 96 VAL A CA 1
ATOM 726 C C . VAL A 1 96 ? 2.709 -11.312 -9.297 1 95.75 96 VAL A C 1
ATOM 728 O O . VAL A 1 96 ? 3.154 -10.344 -8.68 1 95.75 96 VAL A O 1
ATOM 731 N N . GLY A 1 97 ? 1.509 -11.328 -9.82 1 96.69 97 GL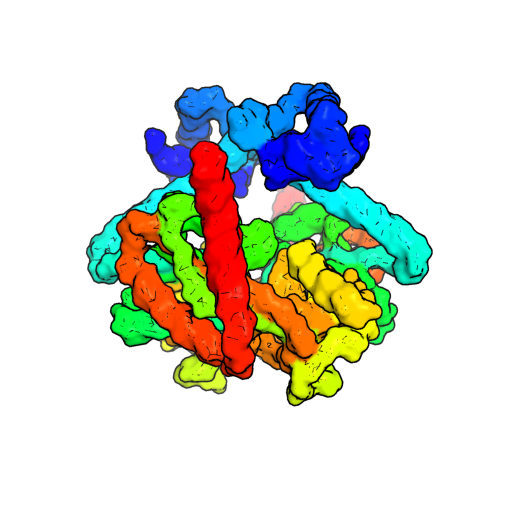Y A N 1
ATOM 732 C CA . GLY A 1 97 ? 0.516 -10.305 -9.523 1 96.69 97 GLY A CA 1
ATOM 733 C C . GLY A 1 97 ? -0.455 -10.719 -8.43 1 96.69 97 GLY A C 1
ATOM 734 O O . GLY A 1 97 ? -0.803 -11.891 -8.312 1 96.69 97 GLY A O 1
ATOM 735 N N . ALA A 1 98 ? -0.884 -9.734 -7.652 1 96.25 98 ALA A N 1
ATOM 736 C CA . ALA A 1 98 ? -1.873 -10.055 -6.625 1 96.25 98 ALA A CA 1
ATOM 737 C C . ALA A 1 98 ? -2.646 -8.805 -6.207 1 96.25 98 ALA A C 1
ATOM 739 O O . ALA A 1 98 ? -2.105 -7.695 -6.223 1 96.25 98 ALA A O 1
ATOM 740 N N . VAL A 1 99 ? -3.895 -9.031 -5.879 1 93.69 99 VAL A N 1
ATOM 741 C CA . VAL A 1 99 ? -4.598 -7.941 -5.219 1 93.69 99 VAL A CA 1
ATOM 742 C C . VAL A 1 99 ? -3.93 -7.629 -3.881 1 93.69 99 VAL A C 1
ATOM 744 O O . VAL A 1 99 ? -3.322 -8.508 -3.264 1 93.69 99 VAL A O 1
ATOM 747 N N . PRO A 1 100 ? -4.055 -6.461 -3.354 1 92.19 100 PRO A N 1
ATOM 748 C CA . PRO A 1 100 ? -3.25 -6.004 -2.219 1 92.19 100 PRO A CA 1
ATOM 749 C C . PRO A 1 100 ? -3.385 -6.91 -0.997 1 92.19 100 PRO A C 1
ATOM 751 O O . PRO A 1 100 ? -2.387 -7.227 -0.345 1 92.19 100 PRO A O 1
ATOM 754 N N . SER A 1 101 ? -4.539 -7.301 -0.656 1 92.75 101 SER A N 1
ATOM 755 C CA . SER A 1 101 ? -4.734 -8.156 0.513 1 92.75 101 SER A CA 1
ATOM 756 C C . SER A 1 101 ? -3.986 -9.477 0.365 1 92.75 101 SER A C 1
ATOM 758 O O . SER A 1 101 ? -3.367 -9.953 1.317 1 92.75 101 SER A O 1
ATOM 760 N N . LEU A 1 102 ? -4.023 -10.023 -0.803 1 94.5 102 LEU A N 1
ATOM 761 C CA . LEU A 1 102 ? -3.365 -11.305 -1.042 1 94.5 102 LEU A CA 1
ATOM 762 C C . LEU A 1 102 ? -1.857 -11.125 -1.181 1 94.5 102 LEU A C 1
ATOM 764 O O . LEU A 1 102 ? -1.082 -11.984 -0.761 1 94.5 102 LEU A O 1
ATOM 768 N N . ALA A 1 103 ? -1.474 -10.031 -1.771 1 93.81 103 ALA A N 1
ATOM 769 C CA . ALA A 1 103 ? -0.054 -9.711 -1.896 1 93.81 103 ALA A CA 1
ATOM 770 C C . ALA A 1 103 ? 0.61 -9.625 -0.526 1 93.81 103 ALA A C 1
ATOM 772 O O . ALA A 1 103 ? 1.764 -10.031 -0.361 1 93.81 103 ALA A O 1
ATOM 773 N N . SER A 1 104 ? -0.104 -9.141 0.384 1 90.56 104 SER A N 1
ATOM 774 C CA . SER A 1 104 ? 0.43 -8.984 1.733 1 90.56 104 SER A CA 1
ATOM 775 C C . SER A 1 104 ? 0.199 -10.242 2.568 1 90.56 104 SER A C 1
ATOM 777 O O . SER A 1 104 ? 0.976 -10.539 3.479 1 90.56 104 SER A O 1
ATOM 779 N N . GLY A 1 105 ? -0.746 -10.992 2.344 1 89.81 105 GLY A N 1
ATOM 780 C CA . GLY A 1 105 ? -1.224 -12.016 3.256 1 89.81 105 GLY A CA 1
ATOM 781 C C . GLY A 1 105 ? -0.647 -13.391 2.963 1 89.81 105 GLY A C 1
ATOM 782 O O . GLY A 1 105 ? -0.076 -14.031 3.85 1 89.81 105 GLY A O 1
ATOM 783 N N . ILE A 1 106 ? -0.773 -13.852 1.75 1 90.88 106 ILE A N 1
ATOM 784 C CA . ILE A 1 106 ? -0.461 -15.266 1.575 1 90.88 106 ILE A CA 1
ATOM 785 C C . ILE A 1 106 ? 0.655 -15.43 0.545 1 90.88 106 ILE A C 1
ATOM 787 O O . ILE A 1 106 ? 1.375 -16.422 0.55 1 90.88 106 ILE A O 1
ATOM 791 N N . VAL A 1 107 ? 0.806 -14.477 -0.352 1 92.94 107 VAL A N 1
ATOM 792 C CA . VAL A 1 107 ? 1.778 -14.625 -1.43 1 92.94 107 VAL A CA 1
ATOM 793 C C . VAL A 1 107 ? 3.178 -14.797 -0.844 1 92.94 107 VAL A C 1
ATOM 795 O O . VAL A 1 107 ? 3.93 -15.68 -1.258 1 92.94 107 VAL A O 1
ATOM 798 N N . PRO A 1 108 ? 3.498 -14.016 0.157 1 88.62 108 PRO A N 1
ATOM 799 C CA . PRO A 1 108 ? 4.84 -14.18 0.72 1 88.62 108 PRO A CA 1
ATOM 800 C C . PRO A 1 108 ? 5.086 -15.594 1.254 1 88.62 108 PRO A C 1
ATOM 802 O O . PRO A 1 108 ? 6.148 -16.172 1.014 1 88.62 108 PRO A O 1
ATOM 805 N N . GLU A 1 109 ? 4.16 -16.125 1.927 1 88.94 109 GLU A N 1
ATOM 806 C CA . GLU A 1 109 ? 4.305 -17.469 2.469 1 88.94 109 GLU A CA 1
ATOM 807 C C . GLU A 1 109 ? 4.43 -18.5 1.354 1 88.94 109 GLU A C 1
ATOM 809 O O . GLU A 1 109 ? 5.219 -19.453 1.462 1 88.94 109 GLU A O 1
ATOM 814 N N . ALA A 1 110 ? 3.635 -18.328 0.376 1 92.56 110 ALA A N 1
ATOM 815 C CA . ALA A 1 110 ? 3.684 -19.25 -0.755 1 92.56 110 ALA A CA 1
ATOM 816 C C . ALA A 1 110 ? 5.035 -19.172 -1.461 1 92.56 110 ALA A C 1
ATOM 818 O O . ALA A 1 110 ? 5.609 -20.203 -1.817 1 92.56 110 ALA A O 1
ATOM 819 N N . VAL A 1 111 ? 5.488 -18.016 -1.64 1 89.5 111 VAL A N 1
ATOM 820 C CA . VAL A 1 111 ? 6.766 -17.828 -2.324 1 89.5 111 VAL A CA 1
ATOM 821 C C . VAL A 1 111 ? 7.895 -18.391 -1.463 1 89.5 111 VAL A C 1
ATOM 823 O O . VAL A 1 111 ? 8.852 -18.969 -1.982 1 89.5 111 VAL A O 1
ATOM 826 N N . ARG A 1 112 ? 7.793 -18.172 -0.164 1 87.88 112 ARG A N 1
ATOM 827 C CA . ARG A 1 112 ? 8.766 -18.781 0.737 1 87.88 112 ARG A CA 1
ATOM 828 C C . ARG A 1 112 ? 8.859 -20.281 0.509 1 87.88 112 ARG A C 1
ATOM 830 O O . ARG A 1 112 ? 9.961 -20.828 0.387 1 87.88 112 ARG A O 1
ATOM 837 N N . GLY A 1 113 ? 7.711 -20.906 0.478 1 86.81 113 GLY A N 1
ATOM 838 C CA . GLY A 1 113 ? 7.691 -22.344 0.216 1 86.81 113 GLY A CA 1
ATOM 839 C C . GLY A 1 113 ? 8.344 -22.719 -1.102 1 86.81 113 GLY A C 1
ATOM 840 O O . GLY A 1 113 ? 9.07 -23.703 -1.179 1 86.81 113 GLY A O 1
ATOM 841 N N . LEU A 1 114 ? 8.078 -21.922 -2.098 1 87.31 114 LEU A N 1
ATOM 842 C CA . LEU A 1 114 ? 8.656 -22.156 -3.416 1 87.31 114 LEU A CA 1
ATOM 843 C C . LEU A 1 114 ? 10.172 -22.016 -3.379 1 87.31 114 LEU A C 1
ATOM 845 O O . LEU A 1 114 ? 10.898 -22.859 -3.926 1 87.31 114 LEU A O 1
ATOM 849 N N . LEU A 1 115 ? 10.641 -20.953 -2.748 1 83.12 115 LEU A N 1
ATOM 850 C CA . LEU A 1 115 ? 12.07 -20.672 -2.695 1 83.12 115 LEU A CA 1
ATOM 851 C C . LEU A 1 115 ? 12.797 -21.719 -1.861 1 83.12 115 LEU A C 1
ATOM 853 O O . LEU A 1 115 ? 13.945 -22.078 -2.164 1 83.12 115 LEU A O 1
ATOM 857 N N . ASP A 1 116 ? 12.203 -22.156 -0.833 1 83.62 116 ASP A N 1
ATOM 858 C CA . ASP A 1 116 ? 12.789 -23.203 0.002 1 83.62 116 ASP A CA 1
ATOM 859 C C . ASP A 1 116 ? 13.016 -24.484 -0.797 1 83.62 116 ASP A C 1
ATOM 861 O O . ASP A 1 116 ? 13.984 -25.203 -0.554 1 83.62 116 ASP A O 1
ATOM 865 N N . ARG A 1 117 ? 12.18 -24.703 -1.754 1 78.06 117 ARG A N 1
ATOM 866 C CA . ARG A 1 117 ? 12.25 -25.938 -2.543 1 78.06 117 ARG A CA 1
ATOM 867 C C . ARG A 1 117 ? 13.133 -25.75 -3.773 1 78.06 117 ARG A C 1
ATOM 869 O O . ARG A 1 117 ? 13.914 -26.641 -4.121 1 78.06 117 ARG A O 1
ATOM 876 N N . ALA A 1 118 ? 12.961 -24.719 -4.492 1 74.56 118 ALA A N 1
ATOM 877 C CA . ALA A 1 118 ? 13.562 -24.5 -5.805 1 74.56 118 ALA A CA 1
ATOM 878 C C . ALA A 1 118 ? 14.891 -23.766 -5.691 1 74.56 118 ALA A C 1
ATOM 880 O O . ALA A 1 118 ? 15.695 -23.781 -6.629 1 74.56 118 ALA A O 1
ATOM 881 N N . GLY A 1 119 ? 15.195 -23.172 -4.555 1 73.25 119 GLY A N 1
ATOM 882 C CA . GLY A 1 119 ? 16.391 -22.344 -4.422 1 73.25 119 GLY A CA 1
ATOM 883 C C . GLY A 1 119 ? 16.156 -20.891 -4.797 1 73.25 119 GLY A C 1
ATOM 884 O O . GLY A 1 119 ? 15.078 -20.344 -4.531 1 73.25 119 GLY A O 1
ATOM 885 N N . HIS A 1 120 ? 17.266 -20.25 -5.418 1 73.06 120 HIS A N 1
ATOM 886 C CA . HIS A 1 120 ? 17.188 -18.828 -5.668 1 73.06 120 HIS A CA 1
ATOM 887 C C . HIS A 1 120 ? 16.469 -18.531 -6.977 1 73.06 120 HIS A C 1
ATOM 889 O O . HIS A 1 120 ? 16.828 -19.078 -8.023 1 73.06 120 HIS A O 1
ATOM 895 N N . ILE A 1 121 ? 15.328 -17.922 -6.945 1 75.31 121 ILE A N 1
ATOM 896 C CA . ILE A 1 121 ? 14.555 -17.422 -8.078 1 75.31 121 ILE A CA 1
ATOM 897 C C . ILE A 1 121 ? 14.414 -15.914 -7.992 1 75.31 121 ILE A C 1
ATOM 899 O O . ILE A 1 121 ? 14.094 -15.367 -6.934 1 75.31 121 ILE A O 1
ATOM 903 N N . ARG A 1 122 ? 14.789 -15.328 -9.07 1 80.38 122 ARG A N 1
ATOM 904 C CA . ARG A 1 122 ? 14.453 -13.914 -9.148 1 80.38 122 ARG A CA 1
ATOM 905 C C . ARG A 1 122 ? 12.953 -13.719 -9.352 1 80.38 122 ARG A C 1
ATOM 907 O O . ARG A 1 122 ? 12.344 -14.375 -10.203 1 80.38 122 ARG A O 1
ATOM 914 N N . TRP A 1 123 ? 12.398 -12.93 -8.547 1 84.25 123 TRP A N 1
ATOM 915 C CA . TRP A 1 123 ? 10.969 -12.742 -8.719 1 84.25 123 TRP A CA 1
ATOM 916 C C . TRP A 1 123 ? 10.555 -11.328 -8.32 1 84.25 123 TRP A C 1
ATOM 918 O O . TRP A 1 123 ? 11.344 -10.586 -7.723 1 84.25 123 TRP A O 1
ATOM 928 N N . SER A 1 124 ? 9.312 -10.953 -8.82 1 88.88 124 SER A N 1
ATOM 929 C CA . SER A 1 124 ? 8.719 -9.656 -8.508 1 88.88 124 SER A CA 1
ATOM 930 C C . SER A 1 124 ? 7.258 -9.805 -8.094 1 88.88 124 SER A C 1
ATOM 932 O O . SER A 1 124 ? 6.578 -10.742 -8.516 1 88.88 124 SER A O 1
ATOM 934 N N . LEU A 1 125 ? 6.902 -8.93 -7.191 1 92.56 125 LEU A N 1
ATOM 935 C CA . LEU A 1 125 ? 5.52 -8.836 -6.73 1 92.56 125 LEU A CA 1
ATOM 936 C C . LEU A 1 125 ? 4.867 -7.555 -7.23 1 92.56 125 LEU A C 1
ATOM 938 O O . LEU A 1 125 ? 5.367 -6.457 -6.965 1 92.56 125 LEU A O 1
ATOM 942 N N . VAL A 1 126 ? 3.744 -7.75 -7.867 1 90.5 126 VAL A N 1
ATOM 943 C CA . VAL A 1 126 ? 3.062 -6.617 -8.484 1 90.5 126 VAL A CA 1
ATOM 944 C C . VAL A 1 126 ? 1.634 -6.52 -7.957 1 90.5 126 VAL A C 1
ATOM 946 O O . VAL A 1 126 ? 0.742 -7.23 -8.43 1 90.5 126 VAL A O 1
ATOM 949 N N . PRO A 1 127 ? 1.411 -5.602 -7.078 1 89.44 127 PRO A N 1
ATOM 950 C CA . PRO A 1 127 ? 0.028 -5.434 -6.629 1 89.44 127 PRO A CA 1
ATOM 951 C C . PRO A 1 127 ? -0.864 -4.789 -7.688 1 89.44 127 PRO A C 1
ATOM 953 O O . PRO A 1 127 ? -0.381 -4.02 -8.523 1 89.44 127 PRO A O 1
ATOM 956 N N . GLY A 1 128 ? -2.125 -5.16 -7.68 1 88 128 GLY A N 1
ATOM 957 C CA . GLY A 1 128 ? -3.094 -4.594 -8.609 1 88 128 GLY A CA 1
ATOM 958 C C . GLY A 1 128 ? -4.508 -5.09 -8.367 1 88 128 GLY A C 1
ATOM 959 O O . GLY A 1 128 ? -4.734 -5.938 -7.5 1 88 128 GLY A O 1
ATOM 960 N N . LEU A 1 129 ? -5.383 -4.477 -9.148 1 85.81 129 LEU A N 1
ATOM 961 C CA . LEU A 1 129 ? -6.77 -4.93 -9.109 1 85.81 129 LEU A CA 1
ATOM 962 C C . LEU A 1 129 ? -6.988 -6.102 -10.062 1 85.81 129 LEU A C 1
ATOM 964 O O . LEU A 1 129 ? -6.246 -6.262 -11.031 1 85.81 129 LEU A O 1
ATOM 968 N N . THR A 1 130 ? -8.008 -6.82 -9.758 1 88.56 130 THR A N 1
ATOM 969 C CA . THR A 1 130 ? -8.266 -8.062 -10.469 1 88.56 130 THR A CA 1
ATOM 970 C C . THR A 1 130 ? -8.297 -7.828 -11.977 1 88.56 130 THR A C 1
ATOM 972 O O . THR A 1 130 ? -7.637 -8.547 -12.734 1 88.56 130 THR A O 1
ATOM 975 N N . GLY A 1 131 ? -9.031 -6.867 -12.422 1 84.88 131 GLY A N 1
ATOM 976 C CA . GLY A 1 131 ? -9.133 -6.598 -13.844 1 84.88 131 GLY A CA 1
ATOM 977 C C . GLY A 1 131 ? -7.805 -6.25 -14.484 1 84.88 131 GLY A C 1
ATOM 978 O O . GLY A 1 131 ? -7.496 -6.715 -15.586 1 84.88 131 GLY A O 1
ATOM 979 N N . GLN A 1 132 ? -7.055 -5.492 -13.836 1 84.38 132 GLN A N 1
ATOM 980 C CA . GLN A 1 132 ? -5.734 -5.098 -14.32 1 84.38 132 GLN A CA 1
ATOM 981 C C . GLN A 1 132 ? -4.789 -6.297 -14.367 1 84.38 132 GLN A C 1
ATOM 983 O O . GLN A 1 132 ? -4.035 -6.457 -15.328 1 84.38 132 GLN A O 1
ATOM 988 N N . LEU A 1 133 ? -4.859 -7.062 -13.375 1 91.56 133 LEU A N 1
ATOM 989 C CA . LEU A 1 133 ? -3.979 -8.227 -13.281 1 91.56 133 LEU A CA 1
ATOM 990 C C . LEU A 1 133 ? -4.297 -9.234 -14.383 1 91.56 133 LEU A C 1
ATOM 992 O O . LEU A 1 133 ? -3.389 -9.836 -14.961 1 91.56 133 LEU A O 1
ATOM 996 N N . HIS A 1 134 ? -5.547 -9.336 -14.633 1 89.19 134 HIS A N 1
ATOM 997 C CA . HIS A 1 134 ? -5.973 -10.211 -15.719 1 89.19 134 HIS A CA 1
ATOM 998 C C . HIS A 1 134 ? -5.34 -9.789 -17.047 1 89.19 134 HIS A C 1
ATOM 1000 O O . HIS A 1 134 ? -4.785 -10.617 -17.766 1 89.19 134 HIS A O 1
ATOM 1006 N N . ARG A 1 135 ? -5.426 -8.586 -17.344 1 85.38 135 ARG A N 1
ATOM 1007 C CA . ARG A 1 135 ? -4.883 -8.047 -18.578 1 85.38 135 ARG A CA 1
ATOM 1008 C C . ARG A 1 135 ? -3.371 -8.234 -18.641 1 85.38 135 ARG A C 1
ATOM 1010 O O . ARG A 1 135 ? -2.82 -8.523 -19.703 1 85.38 135 ARG A O 1
ATOM 1017 N N . ARG A 1 136 ? -2.766 -8.133 -17.547 1 88.56 136 ARG A N 1
ATOM 1018 C CA . ARG A 1 136 ? -1.311 -8.234 -17.5 1 88.56 136 ARG A CA 1
ATOM 1019 C C . ARG A 1 136 ? -0.853 -9.68 -17.656 1 88.56 136 ARG A C 1
ATOM 1021 O O . ARG A 1 136 ? 0.246 -9.938 -18.156 1 88.56 136 ARG A O 1
ATOM 1028 N N . VAL A 1 137 ? -1.648 -10.57 -17.234 1 91.88 137 VAL A N 1
ATOM 1029 C CA . VAL A 1 137 ? -1.351 -11.984 -17.469 1 91.88 137 VAL A CA 1
ATOM 1030 C C . VAL A 1 137 ? -1.484 -12.297 -18.969 1 91.88 137 VAL A C 1
ATOM 1032 O O . VAL A 1 137 ? -0.613 -12.945 -19.547 1 91.88 137 VAL A O 1
ATOM 1035 N N . ILE A 1 138 ? -2.514 -11.781 -19.531 1 85.19 138 ILE A N 1
ATOM 1036 C CA . ILE A 1 138 ? -2.758 -12.008 -20.953 1 85.19 138 ILE A CA 1
ATOM 1037 C C . ILE A 1 138 ? -1.622 -11.398 -21.766 1 85.19 138 ILE A C 1
ATOM 1039 O O . ILE A 1 138 ? -1.17 -11.992 -22.75 1 85.19 138 ILE A O 1
ATOM 1043 N N . GLY A 1 139 ? -1.234 -10.305 -21.344 1 84.12 139 GLY A N 1
ATOM 1044 C CA . GLY A 1 139 ? -0.182 -9.594 -22.047 1 84.12 139 GLY A CA 1
ATOM 1045 C C . GLY A 1 139 ? 1.197 -10.18 -21.812 1 84.12 139 GLY A C 1
ATOM 1046 O O . GLY A 1 139 ? 2.162 -9.797 -22.469 1 84.12 139 GLY A O 1
ATOM 1047 N N . GLY A 1 140 ? 1.334 -11.031 -20.828 1 86.81 140 GLY A N 1
ATOM 1048 C CA . GLY A 1 140 ? 2.594 -11.711 -20.562 1 86.81 140 GLY A CA 1
ATOM 1049 C C . GLY A 1 140 ? 3.463 -10.992 -19.547 1 86.81 140 GLY A C 1
ATOM 1050 O O . GLY A 1 140 ? 4.594 -11.414 -19.281 1 86.81 140 GLY A O 1
ATOM 1051 N N . ASP A 1 141 ? 2.957 -9.969 -18.922 1 85.94 141 ASP A N 1
ATOM 1052 C CA . ASP A 1 141 ? 3.703 -9.18 -17.953 1 85.94 141 ASP A CA 1
ATOM 1053 C C . ASP A 1 141 ? 3.75 -9.891 -16.594 1 85.94 141 ASP A C 1
ATOM 1055 O O . ASP A 1 141 ? 4.621 -9.609 -15.773 1 85.94 141 ASP A O 1
ATOM 1059 N N . ILE A 1 142 ? 2.775 -10.641 -16.391 1 93.25 142 ILE A N 1
ATOM 1060 C CA . ILE A 1 142 ? 2.627 -11.383 -15.148 1 93.25 142 ILE A CA 1
ATOM 1061 C C . ILE A 1 142 ? 2.488 -12.875 -15.445 1 93.25 142 ILE A C 1
ATOM 1063 O O . ILE A 1 142 ? 1.755 -13.266 -16.359 1 93.25 142 ILE A O 1
ATOM 1067 N N . ASP A 1 143 ? 3.248 -13.633 -14.719 1 93.19 143 ASP A N 1
ATOM 1068 C CA . ASP A 1 143 ? 3.25 -15.078 -14.961 1 93.19 143 ASP A CA 1
ATOM 1069 C C . ASP A 1 143 ? 2.102 -15.758 -14.219 1 93.19 143 ASP A C 1
ATOM 1071 O O . ASP A 1 143 ? 1.594 -16.781 -14.664 1 93.19 143 ASP A O 1
ATOM 1075 N N . LEU A 1 144 ? 1.794 -15.25 -13.086 1 96.06 144 LEU A N 1
ATOM 1076 C CA . LEU A 1 144 ? 0.708 -15.758 -12.258 1 96.06 144 LEU A CA 1
ATOM 1077 C C . LEU A 1 144 ? 0.1 -14.641 -11.414 1 96.06 144 LEU A C 1
ATOM 1079 O O . LEU A 1 144 ? 0.825 -13.867 -10.781 1 96.06 144 LEU A O 1
ATOM 1083 N N . ALA A 1 145 ? -1.226 -14.555 -11.453 1 97.06 145 ALA A N 1
ATOM 1084 C CA . ALA A 1 145 ? -1.916 -13.562 -10.633 1 97.06 145 ALA A CA 1
ATOM 1085 C C . ALA A 1 145 ? -2.809 -14.242 -9.594 1 97.06 145 ALA A C 1
ATOM 1087 O O . ALA A 1 145 ? -3.436 -15.266 -9.883 1 97.06 145 ALA A O 1
ATOM 1088 N N . VAL A 1 146 ? -2.832 -13.703 -8.43 1 97 146 VAL A N 1
ATOM 1089 C CA . VAL A 1 146 ? -3.752 -14.125 -7.383 1 97 146 VAL A CA 1
ATOM 1090 C C . VAL A 1 146 ? -4.852 -13.078 -7.207 1 97 146 VAL A C 1
ATOM 1092 O O . VAL A 1 146 ? -4.582 -11.945 -6.793 1 97 146 VAL A O 1
ATOM 1095 N N . VAL A 1 147 ? -6.082 -13.516 -7.508 1 95.62 147 VAL A N 1
ATOM 1096 C CA . VAL A 1 147 ? -7.172 -12.547 -7.637 1 95.62 147 VAL A CA 1
ATOM 1097 C C . VAL A 1 147 ? -8.391 -13.039 -6.863 1 95.62 147 VAL A C 1
ATOM 1099 O O . VAL A 1 147 ? -8.344 -14.086 -6.207 1 95.62 147 VAL A O 1
ATOM 1102 N N . THR A 1 148 ? -9.352 -12.172 -6.844 1 93.38 148 THR A N 1
ATOM 1103 C CA . THR A 1 148 ? -10.602 -12.508 -6.172 1 93.38 148 THR A CA 1
ATOM 1104 C C . THR A 1 148 ? -11.797 -12.281 -7.102 1 93.38 148 THR A C 1
ATOM 1106 O O . THR A 1 148 ? -11.648 -11.68 -8.164 1 93.38 148 THR A O 1
ATOM 1109 N N . ASP A 1 149 ? -12.93 -12.805 -6.684 1 88.69 149 ASP A N 1
ATOM 1110 C CA . ASP A 1 149 ? -14.156 -12.602 -7.457 1 88.69 149 ASP A CA 1
ATOM 1111 C C . ASP A 1 149 ? -14.969 -11.43 -6.902 1 88.69 149 ASP A C 1
ATOM 1113 O O . ASP A 1 149 ? -16.141 -11.281 -7.227 1 88.69 149 ASP A O 1
ATOM 1117 N N . ALA A 1 150 ? -14.297 -10.688 -6.043 1 78.75 150 ALA A N 1
ATOM 1118 C CA . ALA A 1 150 ? -14.992 -9.508 -5.539 1 78.75 150 ALA A CA 1
ATOM 1119 C C . ALA A 1 150 ? -15.383 -8.57 -6.68 1 78.75 150 ALA A C 1
ATOM 1121 O O . ALA A 1 150 ? -14.75 -8.57 -7.734 1 78.75 150 ALA A O 1
ATOM 1122 N N . PRO A 1 151 ? -16.438 -7.848 -6.363 1 67.5 151 PRO A N 1
ATOM 1123 C CA . PRO A 1 151 ? -16.844 -6.949 -7.445 1 67.5 151 PRO A CA 1
ATOM 1124 C C . PRO A 1 151 ? -15.672 -6.137 -8.008 1 67.5 151 PRO A C 1
ATOM 1126 O O . PRO A 1 151 ? -14.797 -5.711 -7.254 1 67.5 151 PRO A O 1
ATOM 1129 N N . PRO A 1 152 ? -15.68 -6.023 -9.266 1 62.59 152 PRO A N 1
ATOM 1130 C CA . PRO A 1 152 ? -16.703 -6.332 -10.273 1 62.59 152 PRO A CA 1
ATOM 1131 C C . PRO A 1 152 ? -16.625 -7.777 -10.758 1 62.59 152 PRO A C 1
ATOM 1133 O O . PRO A 1 152 ? -17.312 -8.141 -11.719 1 62.59 152 PRO A O 1
ATOM 1136 N N . GLY A 1 153 ? -15.922 -8.516 -10.211 1 70.38 153 GLY A N 1
ATOM 1137 C CA . GLY A 1 153 ? -15.914 -9.938 -10.523 1 70.38 153 GLY A CA 1
ATOM 1138 C C . GLY A 1 153 ? -14.734 -10.344 -11.391 1 70.38 153 GLY A C 1
ATOM 1139 O O . GLY A 1 153 ? -13.773 -9.578 -11.539 1 70.38 153 GLY A O 1
ATOM 1140 N N . LEU A 1 154 ? -14.766 -11.578 -11.82 1 79.94 154 LEU A N 1
ATOM 1141 C CA . LEU A 1 154 ? -13.703 -12.164 -12.633 1 79.94 154 LEU A CA 1
ATOM 1142 C C . LEU A 1 154 ? -14.047 -12.062 -14.117 1 79.94 154 LEU A C 1
ATOM 1144 O O . LEU A 1 154 ? -15.102 -12.531 -14.547 1 79.94 154 LEU A O 1
ATOM 1148 N N . PRO A 1 155 ? -13.156 -11.406 -14.875 1 74.81 155 PRO A N 1
ATOM 1149 C CA . PRO A 1 155 ? -13.398 -11.375 -16.312 1 74.81 155 PRO A CA 1
ATOM 1150 C C . PRO A 1 155 ? -13.359 -12.766 -16.953 1 74.81 155 PRO A C 1
ATOM 1152 O O . PRO A 1 155 ? -12.656 -13.656 -16.469 1 74.81 155 PRO A O 1
ATOM 1155 N N . HIS A 1 156 ? -14.172 -12.945 -17.953 1 74.62 156 HIS A N 1
ATOM 1156 C CA . HIS A 1 156 ? -14.086 -14.164 -18.75 1 74.62 156 HIS A CA 1
ATOM 1157 C C . HIS A 1 156 ? -13.039 -14.008 -19.859 1 74.62 156 HIS A C 1
ATOM 1159 O O . HIS A 1 156 ? -13.031 -13.016 -20.578 1 74.62 156 HIS A O 1
ATOM 1165 N N . ALA A 1 157 ? -12.031 -14.836 -19.797 1 74.12 157 ALA A N 1
ATOM 1166 C CA . ALA A 1 157 ? -11.023 -14.789 -20.859 1 74.12 157 ALA A CA 1
ATOM 1167 C C . ALA A 1 157 ? -10.484 -16.188 -21.156 1 74.12 157 ALA A C 1
ATOM 1169 O O . ALA A 1 157 ? -9.867 -16.812 -20.297 1 74.12 157 ALA A O 1
ATOM 1170 N N . PRO A 1 158 ? -10.719 -16.594 -22.359 1 77.81 158 PRO A N 1
ATOM 1171 C CA . PRO A 1 158 ? -10.242 -17.922 -22.734 1 77.81 158 PRO A CA 1
ATOM 1172 C C . PRO A 1 158 ? -8.719 -18.031 -22.734 1 77.81 158 PRO A C 1
ATOM 1174 O O . PRO A 1 158 ? -8.172 -19.125 -22.766 1 77.81 158 PRO A O 1
ATOM 1177 N N . GLN A 1 159 ? -8.094 -16.969 -22.672 1 85.44 159 GLN A N 1
ATOM 1178 C CA . GLN A 1 159 ? -6.637 -16.953 -22.781 1 85.44 159 GLN A CA 1
ATOM 1179 C C . GLN A 1 159 ? -5.973 -17.25 -21.438 1 85.44 159 GLN A C 1
ATOM 1181 O O . GLN A 1 159 ? -4.75 -17.375 -21.359 1 85.44 159 GLN A O 1
ATOM 1186 N N . VAL A 1 160 ? -6.832 -17.297 -20.453 1 89.94 160 VAL A N 1
ATOM 1187 C CA . VAL A 1 160 ? -6.242 -17.547 -19.141 1 89.94 160 VAL A CA 1
ATOM 1188 C C . VAL A 1 160 ? -6.906 -18.766 -18.5 1 89.94 160 VAL A C 1
ATOM 1190 O O . VAL A 1 160 ? -8.047 -19.094 -18.812 1 89.94 160 VAL A O 1
ATOM 1193 N N . GLU A 1 161 ? -6.156 -19.453 -17.688 1 92.31 161 GLU A N 1
ATOM 1194 C CA . GLU A 1 161 ? -6.668 -20.516 -16.812 1 92.31 161 GLU A CA 1
ATOM 1195 C C . GLU A 1 161 ? -6.895 -20 -15.398 1 92.31 161 GLU A C 1
ATOM 1197 O O . GLU A 1 161 ? -6.02 -19.359 -14.82 1 92.31 161 GLU A O 1
ATOM 1202 N N . ARG A 1 162 ? -8.055 -20.219 -14.938 1 93.19 162 ARG A N 1
ATOM 1203 C CA . ARG A 1 162 ? -8.422 -19.828 -13.578 1 93.19 162 ARG A CA 1
ATOM 1204 C C . ARG A 1 162 ? -8.516 -21.062 -12.672 1 93.19 162 ARG A C 1
ATOM 1206 O O . ARG A 1 162 ? -9.133 -22.062 -13.031 1 93.19 162 ARG A O 1
ATOM 1213 N N . ARG A 1 163 ? -7.922 -21.016 -11.508 1 94.19 163 ARG A N 1
ATOM 1214 C CA . ARG A 1 163 ? -7.988 -22.109 -10.531 1 94.19 163 ARG A CA 1
ATOM 1215 C C . ARG A 1 163 ? -8.422 -21.578 -9.164 1 94.19 163 ARG A C 1
ATOM 1217 O O . ARG A 1 163 ? -7.887 -20.578 -8.688 1 94.19 163 ARG A O 1
ATOM 1224 N N . PHE A 1 164 ? -9.336 -22.297 -8.641 1 93.81 164 PHE A N 1
ATOM 1225 C CA . PHE A 1 164 ? -9.906 -21.922 -7.352 1 93.81 164 PHE A CA 1
ATOM 1226 C C . PHE A 1 164 ? -8.977 -22.328 -6.215 1 93.81 164 PHE A C 1
ATOM 1228 O O . PHE A 1 164 ? -8.477 -23.453 -6.18 1 93.81 164 PHE A O 1
ATOM 1235 N N . LEU A 1 165 ? -8.656 -21.375 -5.289 1 94.56 165 LEU A N 1
ATOM 1236 C CA . LEU A 1 165 ? -7.828 -21.656 -4.117 1 94.56 165 LEU A CA 1
ATOM 1237 C C . LEU A 1 165 ? -8.695 -21.906 -2.889 1 94.56 165 LEU A C 1
ATOM 1239 O O . LEU A 1 165 ? -8.398 -22.797 -2.086 1 94.56 165 LEU A O 1
ATOM 1243 N N . GLY A 1 166 ? -9.711 -21.047 -2.689 1 92.56 166 GLY A N 1
ATOM 1244 C CA . GLY A 1 166 ? -10.57 -21.172 -1.523 1 92.56 166 GLY A CA 1
ATOM 1245 C C . GLY A 1 166 ? -11.406 -19.922 -1.275 1 92.56 166 GLY A C 1
ATOM 1246 O O . GLY A 1 166 ? -11.414 -19 -2.088 1 92.56 166 GLY A O 1
ATOM 1247 N N . LEU A 1 167 ? -12.211 -20.031 -0.184 1 93.38 167 LEU A N 1
ATOM 1248 C CA . LEU A 1 167 ? -13.062 -18.922 0.233 1 93.38 167 LEU A CA 1
ATOM 1249 C C . LEU A 1 167 ? -12.406 -18.125 1.364 1 93.38 167 LEU A C 1
ATOM 1251 O O . LEU A 1 167 ? -12.078 -18.688 2.41 1 93.38 167 LEU A O 1
ATOM 1255 N N . ASP A 1 168 ? -12.203 -16.875 1.089 1 94.25 168 ASP A N 1
ATOM 1256 C CA . ASP A 1 168 ? -11.641 -15.953 2.076 1 94.25 168 ASP A CA 1
ATOM 1257 C C . ASP A 1 168 ? -12.742 -15.273 2.891 1 94.25 168 ASP A C 1
ATOM 1259 O O . ASP A 1 168 ? -13.547 -14.523 2.348 1 94.25 168 ASP A O 1
ATOM 1263 N N . ARG A 1 169 ? -12.781 -15.562 4.18 1 93.56 169 ARG A N 1
ATOM 1264 C CA . ARG A 1 169 ? -13.781 -15.008 5.082 1 93.56 169 ARG A CA 1
ATOM 1265 C C . ARG A 1 169 ? -13.312 -13.68 5.672 1 93.56 169 ARG A C 1
ATOM 1267 O O . ARG A 1 169 ? -12.234 -13.602 6.258 1 93.56 169 ARG A O 1
ATOM 1274 N N . MET A 1 170 ? -14.188 -12.734 5.504 1 95.12 170 MET A N 1
ATOM 1275 C CA . MET A 1 170 ? -13.828 -11.414 6.004 1 95.12 170 MET A CA 1
ATOM 1276 C C . MET A 1 170 ? -13.82 -11.391 7.531 1 95.12 170 MET A C 1
ATOM 1278 O O . MET A 1 170 ? -14.531 -12.172 8.164 1 95.12 170 MET A O 1
ATOM 1282 N N . VAL A 1 171 ? -13.031 -10.477 8.102 1 95.25 171 VAL A N 1
ATOM 1283 C CA . VAL A 1 171 ? -12.914 -10.297 9.547 1 95.25 171 VAL A CA 1
ATOM 1284 C C . VAL A 1 171 ? -12.922 -8.805 9.883 1 95.25 171 VAL A C 1
ATOM 1286 O O . VAL A 1 171 ? -12.727 -7.965 9 1 95.25 171 VAL A O 1
ATOM 1289 N N . VAL A 1 172 ? -13.172 -8.531 11.086 1 96.81 172 VAL A N 1
ATOM 1290 C CA . VAL A 1 172 ? -13.109 -7.156 11.555 1 96.81 172 VAL A CA 1
ATOM 1291 C C . VAL A 1 172 ? -11.75 -6.879 12.188 1 96.81 172 VAL A C 1
ATOM 1293 O O . VAL A 1 172 ? -11.281 -7.652 13.031 1 96.81 172 VAL A O 1
ATOM 1296 N N . VAL A 1 173 ? -11.102 -5.836 11.727 1 96.81 173 VAL A N 1
ATOM 1297 C CA . VAL A 1 173 ? -9.852 -5.402 12.352 1 96.81 173 VAL A CA 1
ATOM 1298 C C . VAL A 1 173 ? -10.133 -4.285 13.352 1 96.81 173 VAL A C 1
ATOM 1300 O O . VAL A 1 173 ? -10.922 -3.375 13.07 1 96.81 173 VAL A O 1
ATOM 1303 N N . LEU A 1 174 ? -9.562 -4.418 14.484 1 96.06 174 LEU A N 1
ATOM 1304 C CA . LEU A 1 174 ? -9.734 -3.488 15.594 1 96.06 174 LEU A CA 1
ATOM 1305 C C . LEU A 1 174 ? -8.383 -3.107 16.203 1 96.06 174 LEU A C 1
ATOM 1307 O O . LEU A 1 174 ? -7.395 -3.816 16 1 96.06 174 LEU A O 1
ATOM 1311 N N . PRO A 1 175 ? -8.383 -1.925 16.906 1 93.62 175 PRO A N 1
ATOM 1312 C CA . PRO A 1 175 ? -7.172 -1.645 17.688 1 93.62 175 PRO A CA 1
ATOM 1313 C C . PRO A 1 175 ? -6.824 -2.766 18.656 1 93.62 175 PRO A C 1
ATOM 1315 O O . PRO A 1 175 ? -7.719 -3.424 19.188 1 93.62 175 PRO A O 1
ATOM 1318 N N . ALA A 1 176 ? -5.512 -2.936 18.906 1 90.56 176 ALA A N 1
ATOM 1319 C CA . ALA A 1 176 ? -5.051 -4.035 19.75 1 90.56 176 ALA A CA 1
ATOM 1320 C C . ALA A 1 176 ? -5.609 -3.91 21.156 1 90.56 176 ALA A C 1
ATOM 1322 O O . ALA A 1 176 ? -5.809 -4.914 21.844 1 90.56 176 ALA A O 1
ATOM 1323 N N . ASP A 1 177 ? -5.961 -2.719 21.562 1 90 177 ASP A N 1
ATOM 1324 C CA . ASP A 1 177 ? -6.465 -2.48 22.922 1 90 177 ASP A CA 1
ATOM 1325 C C . ASP A 1 177 ? -7.984 -2.354 22.922 1 90 177 ASP A C 1
ATOM 1327 O O . ASP A 1 177 ? -8.578 -1.948 23.922 1 90 177 ASP A O 1
ATOM 1331 N N . HIS A 1 178 ? -8.625 -2.652 21.844 1 93.44 178 HIS A N 1
ATOM 1332 C CA . HIS A 1 178 ? -10.086 -2.59 21.766 1 93.44 178 HIS A CA 1
ATOM 1333 C C . HIS A 1 178 ? -10.734 -3.537 22.766 1 93.44 178 HIS A C 1
ATOM 1335 O O . HIS A 1 178 ? -10.25 -4.648 22.984 1 93.44 178 HIS A O 1
ATOM 1341 N N . PRO A 1 179 ? -11.859 -3.248 23.328 1 91.44 179 PRO A N 1
ATOM 1342 C CA . PRO A 1 179 ? -12.539 -4.098 24.312 1 91.44 179 PRO A CA 1
ATOM 1343 C C . PRO A 1 179 ? -12.891 -5.477 23.75 1 91.44 179 PRO A C 1
ATOM 1345 O O . PRO A 1 179 ? -12.984 -6.445 24.516 1 91.44 179 PRO A O 1
ATOM 1348 N N . ARG A 1 180 ? -13.031 -5.57 22.531 1 91.94 180 ARG A N 1
ATOM 1349 C CA . ARG A 1 180 ? -13.43 -6.832 21.922 1 91.94 180 ARG A CA 1
ATOM 1350 C C . ARG A 1 180 ? -12.219 -7.598 21.406 1 91.94 180 ARG A C 1
ATOM 1352 O O . ARG A 1 180 ? -12.367 -8.641 20.766 1 91.94 180 ARG A O 1
ATOM 1359 N N . ALA A 1 181 ? -11.07 -7.039 21.656 1 89.5 181 ALA A N 1
ATOM 1360 C CA . ALA A 1 181 ? -9.867 -7.758 21.25 1 89.5 181 ALA A CA 1
ATOM 1361 C C . ALA A 1 181 ? -9.789 -9.117 21.938 1 89.5 181 ALA A C 1
ATOM 1363 O O . ALA A 1 181 ? -9.961 -9.219 23.156 1 89.5 181 ALA A O 1
ATOM 1364 N N . GLY A 1 182 ? -9.57 -10.203 21.125 1 83.88 182 GLY A N 1
ATOM 1365 C CA . GLY A 1 182 ? -9.445 -11.539 21.688 1 83.88 182 GLY A CA 1
ATOM 1366 C C . GLY A 1 182 ? -10.789 -12.203 21.938 1 83.88 182 GLY A C 1
ATOM 1367 O O . GLY A 1 182 ? -10.844 -13.352 22.391 1 83.88 182 GLY A O 1
ATOM 1368 N N . ALA A 1 183 ? -11.852 -11.547 21.656 1 86 183 ALA A N 1
ATOM 1369 C CA . ALA A 1 183 ? -13.18 -12.117 21.828 1 86 183 ALA A CA 1
ATOM 1370 C C . ALA A 1 183 ? -13.492 -13.109 20.719 1 86 183 ALA A C 1
ATOM 1372 O O . ALA A 1 183 ? -12.789 -13.156 19.703 1 86 183 ALA A O 1
ATOM 1373 N N . GLY A 1 184 ? -14.461 -13.945 20.984 1 89.94 184 GLY A N 1
ATOM 1374 C CA . GLY A 1 184 ? -14.984 -14.758 19.891 1 89.94 184 GLY A CA 1
ATOM 1375 C C . GLY A 1 184 ? -15.672 -13.938 18.812 1 89.94 184 GLY A C 1
ATOM 1376 O O . GLY A 1 184 ? -15.656 -12.703 18.859 1 89.94 184 GLY A O 1
ATOM 1377 N N . PRO A 1 185 ? -16.219 -14.641 17.859 1 93.56 185 PRO A N 1
ATOM 1378 C CA . PRO A 1 185 ? -16.891 -13.945 16.766 1 93.56 185 PRO A CA 1
ATOM 1379 C C . PRO A 1 185 ? -18.031 -13.055 17.266 1 93.56 185 PRO A C 1
ATOM 1381 O O . PRO A 1 185 ? -18.75 -13.414 18.203 1 93.56 185 PRO A O 1
ATOM 1384 N N . VAL A 1 186 ? -18.141 -11.93 16.641 1 94.56 186 VAL A N 1
ATOM 1385 C CA . VAL A 1 186 ? -19.141 -10.953 17.062 1 94.56 186 VAL A CA 1
ATOM 1386 C C . VAL A 1 186 ? -20.172 -10.75 15.953 1 94.56 186 VAL A C 1
ATOM 1388 O O . VAL A 1 186 ? -19.875 -10.977 14.781 1 94.56 186 VAL A O 1
ATOM 1391 N N . HIS A 1 187 ? -21.375 -10.422 16.406 1 95.25 187 HIS A N 1
ATOM 1392 C CA . HIS A 1 187 ? -22.391 -9.984 15.461 1 95.25 187 HIS A CA 1
ATOM 1393 C C . HIS A 1 187 ? -22.219 -8.516 15.109 1 95.25 187 HIS A C 1
ATOM 1395 O O . HIS A 1 187 ? -21.922 -7.691 15.977 1 95.25 187 HIS A O 1
ATOM 1401 N N . ILE A 1 188 ? -22.453 -8.18 13.867 1 95.5 188 ILE A N 1
ATOM 1402 C CA . ILE A 1 188 ? -22.234 -6.812 13.398 1 95.5 188 ILE A CA 1
ATOM 1403 C C . ILE A 1 188 ? -23.125 -5.852 14.172 1 95.5 188 ILE A C 1
ATOM 1405 O O . ILE A 1 188 ? -22.812 -4.668 14.312 1 95.5 188 ILE A O 1
ATOM 1409 N N . ARG A 1 189 ? -24.219 -6.332 14.727 1 93.94 189 ARG A N 1
ATOM 1410 C CA . ARG A 1 189 ? -25.141 -5.512 15.516 1 93.94 189 ARG A CA 1
ATOM 1411 C C . ARG A 1 189 ? -24.453 -4.941 16.75 1 93.94 189 ARG A C 1
ATOM 1413 O O . ARG A 1 189 ? -24.75 -3.826 17.172 1 93.94 189 ARG A O 1
ATOM 1420 N N . THR A 1 190 ? -23.531 -5.73 17.25 1 93.38 190 THR A N 1
ATOM 1421 C CA . THR A 1 190 ? -22.828 -5.309 18.453 1 93.38 190 THR A CA 1
ATOM 1422 C C . THR A 1 190 ? -21.797 -4.23 18.125 1 93.38 190 THR A C 1
ATOM 1424 O O . THR A 1 190 ? -21.203 -3.639 19.031 1 93.38 190 THR A O 1
ATOM 1427 N N . LEU A 1 191 ? -21.625 -3.936 16.797 1 94.38 191 LEU A N 1
ATOM 1428 C CA . LEU A 1 191 ? -20.656 -2.953 16.344 1 94.38 191 LEU A CA 1
ATOM 1429 C C . LEU A 1 191 ? -21.344 -1.724 15.766 1 94.38 191 LEU A C 1
ATOM 1431 O O . LEU A 1 191 ? -20.719 -0.94 15.047 1 94.38 191 LEU A O 1
ATOM 1435 N N . ALA A 1 192 ? -22.562 -1.555 16.047 1 89.12 192 ALA A N 1
ATOM 1436 C CA . ALA A 1 192 ? -23.391 -0.521 15.43 1 89.12 192 ALA A CA 1
ATOM 1437 C C . ALA A 1 192 ? -22.906 0.873 15.828 1 89.12 192 ALA A C 1
ATOM 1439 O O . ALA A 1 192 ? -23.078 1.833 15.078 1 89.12 192 ALA A O 1
ATOM 1440 N N . ASP A 1 193 ? -22.25 1.025 16.922 1 89.31 193 ASP A N 1
ATOM 1441 C CA . ASP A 1 193 ? -21.844 2.338 17.422 1 89.31 193 ASP A CA 1
ATOM 1442 C C . ASP A 1 193 ? -20.406 2.656 17.016 1 89.31 193 ASP A C 1
ATOM 1444 O O . ASP A 1 193 ? -19.906 3.752 17.281 1 89.31 193 ASP A O 1
ATOM 1448 N N . GLU A 1 194 ? -19.812 1.71 16.328 1 92.44 194 GLU A N 1
ATOM 1449 C CA . GLU A 1 194 ? -18.422 1.9 15.914 1 92.44 194 GLU A CA 1
ATOM 1450 C C . GLU A 1 194 ? -18.344 2.773 14.664 1 92.44 194 GLU A C 1
ATOM 1452 O O . GLU A 1 194 ? -19.266 2.812 13.859 1 92.44 194 GLU A O 1
ATOM 1457 N N . THR A 1 195 ? -17.219 3.498 14.586 1 92.25 195 THR A N 1
ATOM 1458 C CA . THR A 1 195 ? -16.859 4.164 13.344 1 92.25 195 THR A CA 1
ATOM 1459 C C . THR A 1 195 ? -16.047 3.23 12.453 1 92.25 195 THR A C 1
ATOM 1461 O O . THR A 1 195 ? -15.125 2.561 12.922 1 92.25 195 THR A O 1
ATOM 1464 N N . TRP A 1 196 ? -16.438 3.244 11.195 1 94.88 196 TRP A N 1
ATOM 1465 C CA . TRP A 1 196 ? -15.758 2.342 10.266 1 94.88 196 TRP A CA 1
ATOM 1466 C C . TRP A 1 196 ? -14.859 3.117 9.305 1 94.88 196 TRP A C 1
ATOM 1468 O O . TRP A 1 196 ? -15.211 4.215 8.867 1 94.88 196 TRP A O 1
ATOM 1478 N N . ALA A 1 197 ? -13.711 2.479 9.062 1 94.81 197 ALA A N 1
ATOM 1479 C CA . ALA A 1 197 ? -12.797 2.977 8.031 1 94.81 197 ALA A CA 1
ATOM 1480 C C . ALA A 1 197 ? -12.922 2.166 6.746 1 94.81 197 ALA A C 1
ATOM 1482 O O . ALA A 1 197 ? -13.023 0.937 6.789 1 94.81 197 ALA A O 1
ATOM 1483 N N . GLU A 1 198 ? -12.93 2.861 5.633 1 92.25 198 GLU A N 1
ATOM 1484 C CA . GLU A 1 198 ? -12.961 2.182 4.34 1 92.25 198 GLU A CA 1
ATOM 1485 C C . GLU A 1 198 ? -11.984 2.83 3.361 1 92.25 198 GLU A C 1
ATOM 1487 O O . GLU A 1 198 ? -11.641 4.008 3.5 1 92.25 198 GLU A O 1
ATOM 1492 N N . ASP A 1 199 ? -11.539 1.989 2.395 1 88.44 199 ASP A N 1
ATOM 1493 C CA . ASP A 1 199 ? -10.531 2.502 1.472 1 88.44 199 ASP A CA 1
ATOM 1494 C C . ASP A 1 199 ? -11.047 2.496 0.034 1 88.44 199 ASP A C 1
ATOM 1496 O O . ASP A 1 199 ? -10.367 2.969 -0.878 1 88.44 199 ASP A O 1
ATOM 1500 N N . ASN A 1 200 ? -12.086 1.92 -0.182 1 80.31 200 ASN A N 1
ATOM 1501 C CA . ASN A 1 200 ? -12.664 1.927 -1.521 1 80.31 200 ASN A CA 1
ATOM 1502 C C . ASN A 1 200 ? -14.172 1.688 -1.479 1 80.31 200 ASN A C 1
ATOM 1504 O O . ASN A 1 200 ? -14.703 1.213 -0.472 1 80.31 200 ASN A O 1
ATOM 1508 N N . ASP A 1 201 ? -14.805 2.006 -2.584 1 78.94 201 ASP A N 1
ATOM 1509 C CA . ASP A 1 201 ? -16.266 1.949 -2.652 1 78.94 201 ASP A CA 1
ATOM 1510 C C . ASP A 1 201 ? -16.75 0.506 -2.625 1 78.94 201 ASP A C 1
ATOM 1512 O O . ASP A 1 201 ? -17.828 0.222 -2.082 1 78.94 201 ASP A O 1
ATOM 1516 N N . GLY A 1 202 ? -16.047 -0.337 -3.223 1 80.75 202 GLY A N 1
ATOM 1517 C CA . GLY A 1 202 ? -16.453 -1.737 -3.227 1 80.75 202 GLY A CA 1
ATOM 1518 C C . GLY A 1 202 ? -16.516 -2.344 -1.838 1 80.75 202 GLY A C 1
ATOM 1519 O O . GLY A 1 202 ? -17.5 -2.988 -1.479 1 80.75 202 GLY A O 1
ATOM 1520 N N . SER A 1 203 ? -15.531 -2.115 -1.097 1 86.88 203 SER A N 1
ATOM 1521 C CA . SER A 1 203 ? -15.484 -2.625 0.27 1 86.88 203 SER A CA 1
ATOM 1522 C C . SER A 1 203 ? -16.531 -1.947 1.145 1 86.88 203 SER A C 1
ATOM 1524 O O . SER A 1 203 ? -17.141 -2.59 2 1 86.88 203 SER A O 1
ATOM 1526 N N . ALA A 1 204 ? -16.734 -0.666 0.92 1 89.12 204 ALA A N 1
ATOM 1527 C CA . ALA A 1 204 ? -17.766 0.052 1.664 1 89.12 204 ALA A CA 1
ATOM 1528 C C . ALA A 1 204 ? -19.156 -0.526 1.377 1 89.12 204 ALA A C 1
ATOM 1530 O O . ALA A 1 204 ? -19.969 -0.703 2.293 1 89.12 204 ALA A O 1
ATOM 1531 N N . ALA A 1 205 ? -19.344 -0.781 0.136 1 86.12 205 ALA A N 1
ATOM 1532 C CA . ALA A 1 205 ? -20.641 -1.345 -0.264 1 86.12 205 ALA A CA 1
ATOM 1533 C C . ALA A 1 205 ? -20.859 -2.715 0.369 1 86.12 205 ALA A C 1
ATOM 1535 O O . ALA A 1 205 ? -21.969 -3.033 0.811 1 86.12 205 ALA A O 1
ATOM 1536 N N . LEU A 1 206 ? -19.891 -3.502 0.354 1 87.88 206 LEU A N 1
ATOM 1537 C CA . LEU A 1 206 ? -19.969 -4.824 0.968 1 87.88 206 LEU A CA 1
ATOM 1538 C C . LEU A 1 206 ? -20.297 -4.715 2.451 1 87.88 206 LEU A C 1
ATOM 1540 O O . LEU A 1 206 ? -21.156 -5.453 2.955 1 87.88 206 LEU A O 1
ATOM 1544 N N . LEU A 1 207 ? -19.672 -3.814 3.107 1 93.19 207 LEU A N 1
ATOM 1545 C CA . LEU A 1 207 ? -19.922 -3.58 4.527 1 93.19 207 LEU A CA 1
ATOM 1546 C C . LEU A 1 207 ? -21.359 -3.125 4.754 1 93.19 207 LEU A C 1
ATOM 1548 O O . LEU A 1 207 ? -22.047 -3.656 5.629 1 93.19 207 LEU A O 1
ATOM 1552 N N . ARG A 1 208 ? -21.766 -2.232 3.969 1 92.69 208 ARG A N 1
ATOM 1553 C CA . ARG A 1 208 ? -23.109 -1.701 4.109 1 92.69 208 ARG A CA 1
ATOM 1554 C C . ARG A 1 208 ? -24.156 -2.785 3.859 1 92.69 208 ARG A C 1
ATOM 1556 O O . ARG A 1 208 ? -25.156 -2.867 4.574 1 92.69 208 ARG A O 1
ATOM 1563 N N . ARG A 1 209 ? -23.922 -3.564 2.859 1 91.19 209 ARG A N 1
ATOM 1564 C CA . ARG A 1 209 ? -24.844 -4.648 2.531 1 91.19 209 ARG A CA 1
ATOM 1565 C C . ARG A 1 209 ? -24.938 -5.652 3.674 1 91.19 209 ARG A C 1
ATOM 1567 O O . ARG A 1 209 ? -26.031 -6.102 4.027 1 91.19 209 ARG A O 1
ATOM 1574 N N . HIS A 1 210 ? -23.828 -5.969 4.207 1 92.5 210 HIS A N 1
ATOM 1575 C CA . HIS A 1 210 ? -23.812 -6.922 5.312 1 92.5 210 HIS A CA 1
ATOM 1576 C C . HIS A 1 210 ? -24.531 -6.363 6.535 1 92.5 210 HIS A C 1
ATOM 1578 O O . HIS A 1 210 ? -25.312 -7.066 7.176 1 92.5 210 HIS A O 1
ATOM 1584 N N . ALA A 1 211 ? -24.266 -5.148 6.848 1 94.5 211 ALA A N 1
ATOM 1585 C CA . ALA A 1 211 ? -24.906 -4.488 7.98 1 94.5 211 ALA A CA 1
ATOM 1586 C C . ALA A 1 211 ? -26.406 -4.379 7.77 1 94.5 211 ALA A C 1
ATOM 1588 O O . ALA A 1 211 ? -27.188 -4.613 8.695 1 94.5 211 ALA A O 1
ATOM 1589 N N . ALA A 1 212 ? -26.75 -4.059 6.598 1 93.44 212 ALA A N 1
ATOM 1590 C CA . ALA A 1 212 ? -28.156 -3.912 6.27 1 93.44 212 ALA A CA 1
ATOM 1591 C C . ALA A 1 212 ? -28.906 -5.227 6.469 1 93.44 212 ALA A C 1
ATOM 1593 O O . ALA A 1 212 ? -30.047 -5.234 6.938 1 93.44 212 ALA A O 1
ATOM 1594 N N . ARG A 1 213 ? -28.344 -6.32 6.074 1 92.62 213 ARG A N 1
ATOM 1595 C CA . ARG A 1 213 ? -28.938 -7.641 6.246 1 92.62 213 ARG A CA 1
ATOM 1596 C C . ARG A 1 213 ? -29.203 -7.938 7.719 1 92.62 213 ARG A C 1
ATOM 1598 O O . ARG A 1 213 ? -30.109 -8.695 8.055 1 92.62 213 ARG A O 1
ATOM 1605 N N . ALA A 1 214 ? -28.438 -7.309 8.547 1 92.12 214 ALA A N 1
ATOM 1606 C CA . ALA A 1 214 ? -28.578 -7.508 9.984 1 92.12 214 ALA A CA 1
ATOM 1607 C C . ALA A 1 214 ? -29.469 -6.434 10.602 1 92.12 214 ALA A C 1
ATOM 1609 O O . ALA A 1 214 ? -29.672 -6.402 11.82 1 92.12 214 ALA A O 1
ATOM 1610 N N . GLY A 1 215 ? -29.875 -5.492 9.852 1 92.81 215 GLY A N 1
ATOM 1611 C CA . GLY A 1 215 ? -30.812 -4.465 10.305 1 92.81 215 GLY A CA 1
ATOM 1612 C C . GLY A 1 215 ? -30.109 -3.303 10.992 1 92.81 215 GLY A C 1
ATOM 1613 O O . GLY A 1 215 ? -30.719 -2.639 11.844 1 92.81 215 GLY A O 1
ATOM 1614 N N . VAL A 1 216 ? -28.875 -3.154 10.711 1 91.88 216 VAL A N 1
ATOM 1615 C CA . VAL A 1 216 ? -28.172 -2.055 11.367 1 91.88 216 VAL A CA 1
ATOM 1616 C C . VAL A 1 216 ? -27.5 -1.178 10.32 1 91.88 216 VAL A C 1
ATOM 1618 O O . VAL A 1 216 ? -27.281 -1.609 9.18 1 91.88 216 VAL A O 1
ATOM 1621 N N . GLY A 1 217 ? -27.219 0.081 10.734 1 91.5 217 GLY A N 1
ATOM 1622 C CA . GLY A 1 217 ? -26.406 0.979 9.922 1 91.5 217 GLY A CA 1
ATOM 1623 C C . GLY A 1 217 ? -24.953 1.041 10.367 1 91.5 217 GLY A C 1
ATOM 1624 O O . GLY A 1 217 ? -24.625 0.649 11.492 1 91.5 217 GLY A O 1
ATOM 1625 N N . VAL A 1 218 ? -24.141 1.428 9.391 1 90.56 218 VAL A N 1
ATOM 1626 C CA . VAL A 1 218 ? -22.734 1.604 9.734 1 90.56 218 VAL A CA 1
ATOM 1627 C C . VAL A 1 218 ? -22.312 3.049 9.477 1 90.56 218 VAL A C 1
ATOM 1629 O O . VAL A 1 218 ? -22.766 3.67 8.508 1 90.56 218 VAL A O 1
ATOM 1632 N N . ARG A 1 219 ? -21.516 3.562 10.375 1 88.19 219 ARG A N 1
ATOM 1633 C CA . ARG A 1 219 ? -20.938 4.895 10.234 1 88.19 219 ARG A CA 1
ATOM 1634 C C . ARG A 1 219 ? -19.531 4.82 9.641 1 88.19 219 ARG A C 1
ATOM 1636 O O . ARG A 1 219 ? -18.594 4.422 10.312 1 88.19 219 ARG A O 1
ATOM 1643 N N . ILE A 1 220 ? -19.438 5.258 8.375 1 87.62 220 ILE A N 1
ATOM 1644 C CA . ILE A 1 220 ? -18.141 5.301 7.699 1 87.62 220 ILE A CA 1
ATOM 1645 C C . ILE A 1 220 ? -17.641 6.742 7.629 1 87.62 220 ILE A C 1
ATOM 1647 O O . ILE A 1 220 ? -17.938 7.457 6.668 1 87.62 220 ILE A O 1
ATOM 1651 N N . ASP A 1 221 ? -16.797 7.176 8.672 1 81.31 221 ASP A N 1
ATOM 1652 C CA . ASP A 1 221 ? -16.406 8.578 8.789 1 81.31 221 ASP A CA 1
ATOM 1653 C C . ASP A 1 221 ? -14.938 8.766 8.43 1 81.31 221 ASP A C 1
ATOM 1655 O O . ASP A 1 221 ? -14.461 9.898 8.312 1 81.31 221 ASP A O 1
ATOM 1659 N N . LEU A 1 222 ? -14.266 7.684 8.281 1 83.38 222 LEU A N 1
ATOM 1660 C CA . LEU A 1 222 ? -12.836 7.75 7.996 1 83.38 222 LEU A CA 1
ATOM 1661 C C . LEU A 1 222 ? -12.516 7.078 6.664 1 83.38 222 LEU A C 1
ATOM 1663 O O . LEU A 1 222 ? -12.93 5.941 6.422 1 83.38 222 LEU A O 1
ATOM 1667 N N . GLY A 1 223 ? -11.75 7.848 5.867 1 86.81 223 GLY A N 1
ATOM 1668 C CA . GLY A 1 223 ? -11.414 7.348 4.543 1 86.81 223 GLY A CA 1
ATOM 1669 C C . GLY A 1 223 ? -9.922 7.211 4.316 1 86.81 223 GLY A C 1
ATOM 1670 O O . GLY A 1 223 ? -9.133 8.016 4.812 1 86.81 223 GLY A O 1
ATOM 1671 N N . ALA A 1 224 ? -9.602 6.137 3.662 1 88.38 224 ALA A N 1
ATOM 1672 C CA . ALA A 1 224 ? -8.242 5.922 3.182 1 88.38 224 ALA A CA 1
ATOM 1673 C C . ALA A 1 224 ? -8.227 5.609 1.688 1 88.38 224 ALA A C 1
ATOM 1675 O O . ALA A 1 224 ? -9.25 5.234 1.118 1 88.38 224 ALA A O 1
ATOM 1676 N N . ALA A 1 225 ? -7.074 5.816 1.135 1 82.69 225 ALA A N 1
ATOM 1677 C CA . ALA A 1 225 ? -6.988 5.605 -0.308 1 82.69 225 ALA A CA 1
ATOM 1678 C C . ALA A 1 225 ? -6.473 4.207 -0.629 1 82.69 225 ALA A C 1
ATOM 1680 O O . ALA A 1 225 ? -6.477 3.787 -1.789 1 82.69 225 ALA A O 1
ATOM 1681 N N . ASP A 1 226 ? -6.027 3.518 0.392 1 87.19 226 ASP A N 1
ATOM 1682 C CA . ASP A 1 226 ? -5.477 2.18 0.186 1 87.19 226 ASP A CA 1
ATOM 1683 C C . ASP A 1 226 ? -5.531 1.36 1.473 1 87.19 226 ASP A C 1
ATOM 1685 O O . ASP A 1 226 ? -5.953 1.862 2.518 1 87.19 226 ASP A O 1
ATOM 1689 N N . LEU A 1 227 ? -5.121 0.133 1.315 1 90.69 227 LEU A N 1
ATOM 1690 C CA . LEU A 1 227 ? -5.238 -0.814 2.418 1 90.69 227 LEU A CA 1
ATOM 1691 C C . LEU A 1 227 ? -4.328 -0.417 3.576 1 90.69 227 LEU A C 1
ATOM 1693 O O . LEU A 1 227 ? -4.762 -0.385 4.73 1 90.69 227 LEU A O 1
ATOM 1697 N N . PRO A 1 228 ? -3.086 -0.069 3.33 1 89.81 228 PRO A N 1
ATOM 1698 C CA . PRO A 1 228 ? -2.266 0.375 4.461 1 89.81 228 PRO A CA 1
ATOM 1699 C C . PRO A 1 228 ? -2.863 1.576 5.188 1 89.81 228 PRO A C 1
ATOM 1701 O O . PRO A 1 228 ? -2.807 1.648 6.418 1 89.81 228 PRO A O 1
ATOM 1704 N N . GLY A 1 229 ? -3.387 2.449 4.391 1 90.62 229 GLY A N 1
ATOM 1705 C CA . GLY A 1 229 ? -4.062 3.582 5.008 1 90.62 229 GLY A CA 1
ATOM 1706 C C . GLY A 1 229 ? -5.258 3.18 5.848 1 90.62 229 GLY A C 1
ATOM 1707 O O . GLY A 1 229 ? -5.484 3.734 6.922 1 90.62 229 GLY A O 1
ATOM 1708 N N . LYS A 1 230 ? -6 2.303 5.355 1 93.44 230 LYS A N 1
ATOM 1709 C CA . LYS A 1 230 ? -7.152 1.797 6.098 1 93.44 230 LYS A CA 1
ATOM 1710 C C . LYS A 1 230 ? -6.727 1.197 7.434 1 93.44 230 LYS A C 1
ATOM 1712 O O . LYS A 1 230 ? -7.324 1.489 8.469 1 93.44 230 LYS A O 1
ATOM 1717 N N . LEU A 1 231 ? -5.699 0.437 7.422 1 93.5 231 LEU A N 1
ATOM 1718 C CA . LEU A 1 231 ? -5.195 -0.177 8.648 1 93.5 231 LEU A CA 1
ATOM 1719 C C . LEU A 1 231 ? -4.629 0.879 9.586 1 93.5 231 LEU A C 1
ATOM 1721 O O . LEU A 1 231 ? -4.758 0.76 10.812 1 93.5 231 LEU A O 1
ATOM 1725 N N . ALA A 1 232 ? -4.051 1.872 9.008 1 90.38 232 ALA A N 1
ATOM 1726 C CA . ALA A 1 232 ? -3.525 2.98 9.797 1 90.38 232 ALA A CA 1
ATOM 1727 C C . ALA A 1 232 ? -4.648 3.711 10.531 1 90.38 232 ALA A C 1
ATOM 1729 O O . ALA A 1 232 ? -4.492 4.102 11.688 1 90.38 232 ALA A O 1
ATOM 1730 N N . LEU A 1 233 ? -5.715 3.893 9.852 1 91.44 233 LEU A N 1
ATOM 1731 C CA . LEU A 1 233 ? -6.863 4.543 10.469 1 91.44 233 LEU A CA 1
ATOM 1732 C C . LEU A 1 233 ? -7.379 3.729 11.648 1 91.44 233 LEU A C 1
ATOM 1734 O O . LEU A 1 233 ? -7.738 4.289 12.688 1 91.44 233 LEU A O 1
ATOM 1738 N N . VAL A 1 234 ? -7.395 2.461 11.523 1 94.94 234 VAL A N 1
ATOM 1739 C CA . VAL A 1 234 ? -7.812 1.595 12.617 1 94.94 234 VAL A CA 1
ATOM 1740 C C . VAL A 1 234 ? -6.84 1.735 13.789 1 94.94 234 VAL A C 1
ATOM 1742 O O . VAL A 1 234 ? -7.258 1.792 14.945 1 94.94 234 VAL A O 1
ATOM 1745 N N . ALA A 1 235 ? -5.641 1.86 13.484 1 90.19 235 ALA A N 1
ATOM 1746 C CA . ALA A 1 235 ? -4.586 1.925 14.492 1 90.19 235 ALA A CA 1
ATOM 1747 C C . ALA A 1 235 ? -4.711 3.189 15.336 1 90.19 235 ALA A C 1
ATOM 1749 O O . ALA A 1 235 ? -4.16 3.264 16.438 1 90.19 235 ALA A O 1
ATOM 1750 N N . THR A 1 236 ? -5.398 4.184 14.844 1 87.88 236 THR A N 1
ATOM 1751 C CA . THR A 1 236 ? -5.605 5.406 15.617 1 87.88 236 THR A CA 1
ATOM 1752 C C . THR A 1 236 ? -6.445 5.129 16.859 1 87.88 236 THR A C 1
ATOM 1754 O O . THR A 1 236 ? -6.477 5.938 17.781 1 87.88 236 THR A O 1
ATOM 1757 N N . GLY A 1 237 ? -7.219 4.043 16.812 1 90.06 237 GLY A N 1
ATOM 1758 C CA . GLY A 1 237 ? -8.086 3.707 17.938 1 90.06 237 GLY A CA 1
ATOM 1759 C C . GLY A 1 237 ? -9.484 4.281 17.797 1 90.06 237 GLY A C 1
ATOM 1760 O O . GLY A 1 237 ? -10.352 4.047 18.641 1 90.06 237 GLY A O 1
ATOM 1761 N N . HIS A 1 238 ? -9.75 4.906 16.672 1 88.38 238 HIS A N 1
ATOM 1762 C CA . HIS A 1 238 ? -11.023 5.609 16.531 1 88.38 238 HIS A CA 1
ATOM 1763 C C . HIS A 1 238 ? -11.883 4.973 15.438 1 88.38 238 HIS A C 1
ATOM 1765 O O . HIS A 1 238 ? -12.922 5.52 15.07 1 88.38 238 HIS A O 1
ATOM 1771 N N . ALA A 1 239 ? -11.438 3.906 14.891 1 93.94 239 ALA A N 1
ATOM 1772 C CA . ALA A 1 239 ? -12.211 3.229 13.852 1 93.94 239 ALA A CA 1
ATOM 1773 C C . ALA A 1 239 ? -11.906 1.731 13.836 1 93.94 239 ALA A C 1
ATOM 1775 O O . ALA A 1 239 ? -10.898 1.288 14.391 1 93.94 239 ALA A O 1
ATOM 1776 N N . ILE A 1 240 ? -12.82 1.008 13.289 1 96.44 240 ILE A N 1
ATOM 1777 C CA . ILE A 1 240 ? -12.625 -0.395 12.938 1 96.44 240 ILE A CA 1
ATOM 1778 C C . ILE A 1 240 ? -12.82 -0.58 11.43 1 96.44 240 ILE A C 1
ATOM 1780 O O . ILE A 1 240 ? -13.188 0.364 10.727 1 96.44 240 ILE A O 1
ATOM 1784 N N . ALA A 1 241 ? -12.492 -1.763 10.953 1 97.44 241 ALA A N 1
ATOM 1785 C CA . ALA A 1 241 ? -12.625 -1.979 9.516 1 97.44 241 ALA A CA 1
ATOM 1786 C C . ALA A 1 241 ? -12.922 -3.441 9.203 1 97.44 241 ALA A C 1
ATOM 1788 O O . ALA A 1 241 ? -12.531 -4.336 9.961 1 97.44 241 ALA A O 1
ATOM 1789 N N . LEU A 1 242 ? -13.656 -3.654 8.172 1 96.38 242 LEU A N 1
ATOM 1790 C CA . LEU A 1 242 ? -13.844 -4.977 7.586 1 96.38 242 LEU A CA 1
ATOM 1791 C C . LEU A 1 242 ? -12.766 -5.266 6.547 1 96.38 242 LEU A C 1
ATOM 1793 O O . LEU A 1 242 ? -12.586 -4.492 5.605 1 96.38 242 LEU A O 1
ATOM 1797 N N . VAL A 1 243 ? -12.031 -6.391 6.777 1 95.81 243 VAL A N 1
ATOM 1798 C CA . VAL A 1 243 ? -10.93 -6.695 5.863 1 95.81 243 VAL A CA 1
ATOM 1799 C C . VAL A 1 243 ? -10.945 -8.188 5.523 1 95.81 243 VAL A C 1
ATOM 1801 O O . VAL A 1 243 ? -11.578 -8.984 6.215 1 95.81 243 VAL A O 1
ATOM 1804 N N . PRO A 1 244 ? -10.219 -8.555 4.426 1 94.75 244 PRO A N 1
ATOM 1805 C CA . PRO A 1 244 ? -10.086 -9.984 4.113 1 94.75 244 PRO A CA 1
ATOM 1806 C C . PRO A 1 244 ? -9.367 -10.766 5.211 1 94.75 244 PRO A C 1
ATOM 1808 O O . PRO A 1 244 ? -8.414 -10.25 5.816 1 94.75 244 PRO A O 1
ATOM 1811 N N . GLY A 1 245 ? -9.797 -12.008 5.395 1 93.81 245 GLY A N 1
ATOM 1812 C CA . GLY A 1 245 ? -9.234 -12.859 6.43 1 93.81 245 GLY A CA 1
ATOM 1813 C C . GLY A 1 245 ? -7.777 -13.211 6.188 1 93.81 245 GLY A C 1
ATOM 1814 O O . GLY A 1 245 ? -7.012 -13.414 7.133 1 93.81 245 GLY A O 1
ATOM 1815 N N . VAL A 1 246 ? -7.379 -13.211 5.02 1 92.75 246 VAL A N 1
ATOM 1816 C CA . VAL A 1 246 ? -6.027 -13.609 4.637 1 92.75 246 VAL A CA 1
ATOM 1817 C C . VAL A 1 246 ? -5.012 -12.633 5.223 1 92.75 246 VAL A C 1
ATOM 1819 O O . VAL A 1 246 ? -3.814 -12.922 5.266 1 92.75 246 VAL A O 1
ATOM 1822 N N . LEU A 1 247 ? -5.434 -11.484 5.664 1 92.62 247 LEU A N 1
ATOM 1823 C CA . LEU A 1 247 ? -4.539 -10.445 6.156 1 92.62 247 LEU A CA 1
ATOM 1824 C C . LEU A 1 247 ? -4.133 -10.719 7.602 1 92.62 247 LEU A C 1
ATOM 1826 O O . LEU A 1 247 ? -3.275 -10.023 8.148 1 92.62 247 LEU A O 1
ATOM 1830 N N . ARG A 1 248 ? -4.645 -11.633 8.266 1 87.94 248 ARG A N 1
ATOM 1831 C CA . ARG A 1 248 ? -4.457 -11.867 9.695 1 87.94 248 ARG A CA 1
ATOM 1832 C C . ARG A 1 248 ? -2.977 -11.969 10.047 1 87.94 248 ARG A C 1
ATOM 1834 O O . ARG A 1 248 ? -2.543 -11.453 11.078 1 87.94 248 ARG A O 1
ATOM 1841 N N . ARG A 1 249 ? -2.244 -12.516 9.117 1 79.94 249 ARG A N 1
ATOM 1842 C CA . ARG A 1 249 ? -0.836 -12.734 9.43 1 79.94 249 ARG A CA 1
ATOM 1843 C C . ARG A 1 249 ? 0.025 -11.586 8.922 1 79.94 249 ARG A C 1
ATOM 1845 O O . ARG A 1 249 ? 1.249 -11.609 9.062 1 79.94 249 ARG A O 1
ATOM 1852 N N . ALA A 1 250 ? -0.646 -10.641 8.305 1 86.94 250 ALA A N 1
ATOM 1853 C CA . ALA A 1 250 ? 0.107 -9.555 7.684 1 86.94 250 ALA A CA 1
ATOM 1854 C C . ALA A 1 250 ? -0.226 -8.219 8.336 1 86.94 250 ALA A C 1
ATOM 1856 O O . ALA A 1 250 ? 0.18 -7.16 7.844 1 86.94 250 ALA A O 1
ATOM 1857 N N . LEU A 1 251 ? -0.884 -8.273 9.414 1 89.38 251 LEU A N 1
ATOM 1858 C CA . LEU A 1 251 ? -1.343 -7.051 10.062 1 89.38 251 LEU A CA 1
ATOM 1859 C C . LEU A 1 251 ? -0.229 -6.426 10.898 1 89.38 251 LEU A C 1
ATOM 1861 O O . LEU A 1 251 ? 0.666 -7.129 11.367 1 89.38 251 LEU A O 1
ATOM 1865 N N . ARG A 1 252 ? -0.313 -5.137 10.953 1 88.31 252 ARG A N 1
ATOM 1866 C CA . ARG A 1 252 ? 0.542 -4.418 11.891 1 88.31 252 ARG A CA 1
ATOM 1867 C C . ARG A 1 252 ? 0.298 -4.883 13.328 1 88.31 252 ARG A C 1
ATOM 1869 O O . ARG A 1 252 ? -0.771 -5.41 13.641 1 88.31 252 ARG A O 1
ATOM 1876 N N . ALA A 1 253 ? 1.274 -4.594 14.211 1 84.19 253 ALA A N 1
ATOM 1877 C CA . ALA A 1 253 ? 1.269 -5.133 15.57 1 84.19 253 ALA A CA 1
ATOM 1878 C C . ALA A 1 253 ? 0.247 -4.406 16.438 1 84.19 253 ALA A C 1
ATOM 1880 O O . ALA A 1 253 ? -0.183 -4.934 17.469 1 84.19 253 ALA A O 1
ATOM 1881 N N . ASP A 1 254 ? -0.165 -3.201 16.078 1 87.88 254 ASP A N 1
ATOM 1882 C CA . ASP A 1 254 ? -1.01 -2.396 16.953 1 87.88 254 ASP A CA 1
ATOM 1883 C C . ASP A 1 254 ? -2.486 -2.564 16.594 1 87.88 254 ASP A C 1
ATOM 1885 O O . ASP A 1 254 ? -3.33 -1.789 17.047 1 87.88 254 ASP A O 1
ATOM 1889 N N . VAL A 1 255 ? -2.781 -3.562 15.75 1 93.19 255 VAL A N 1
ATOM 1890 C CA . VAL A 1 255 ? -4.168 -3.92 15.469 1 93.19 255 VAL A CA 1
ATOM 1891 C C . VAL A 1 255 ? -4.355 -5.426 15.625 1 93.19 255 VAL A C 1
ATOM 1893 O O . VAL A 1 255 ? -3.377 -6.176 15.68 1 93.19 255 VAL A O 1
ATOM 1896 N N . THR A 1 256 ? -5.547 -5.848 15.797 1 93.75 256 THR A N 1
ATOM 1897 C CA . THR A 1 256 ? -5.914 -7.258 15.883 1 93.75 256 THR A CA 1
ATOM 1898 C C . THR A 1 256 ? -7.238 -7.516 15.172 1 93.75 256 THR A C 1
ATOM 1900 O O . THR A 1 256 ? -7.801 -6.613 14.547 1 93.75 256 THR A O 1
ATOM 1903 N N . THR A 1 257 ? -7.641 -8.812 15.156 1 94.75 257 THR A N 1
ATOM 1904 C CA . THR A 1 257 ? -8.852 -9.148 14.422 1 94.75 257 THR A CA 1
ATOM 1905 C C . THR A 1 257 ? -9.859 -9.852 15.328 1 94.75 257 THR A C 1
ATOM 1907 O O . THR A 1 257 ? -9.484 -10.414 16.359 1 94.75 257 THR A O 1
ATOM 1910 N N . VAL A 1 258 ? -11.109 -9.758 14.977 1 95.31 258 VAL A N 1
ATOM 1911 C CA . VAL A 1 258 ? -12.195 -10.539 15.555 1 95.31 258 VAL A CA 1
ATOM 1912 C C . VAL A 1 258 ? -13.086 -11.094 14.445 1 95.31 258 VAL A C 1
ATOM 1914 O O . VAL A 1 258 ? -13.289 -10.438 13.422 1 95.31 258 VAL A O 1
ATOM 1917 N N . GLY A 1 259 ? -13.477 -12.32 14.664 1 94.81 259 GLY A N 1
ATOM 1918 C CA . GLY A 1 259 ? -14.383 -12.914 13.695 1 94.81 259 GLY A CA 1
ATOM 1919 C C . GLY A 1 259 ? -15.742 -12.234 13.656 1 94.81 259 GLY A C 1
ATOM 1920 O O . GLY A 1 259 ? -16.172 -11.625 14.633 1 94.81 259 GLY A O 1
ATOM 1921 N N . LEU A 1 260 ? -16.375 -12.266 12.508 1 94.44 260 LEU A N 1
ATOM 1922 C CA . LEU A 1 260 ? -17.734 -11.766 12.305 1 94.44 260 LEU A CA 1
ATOM 1923 C C . LEU A 1 260 ? -18.703 -12.914 12.023 1 94.44 260 LEU A C 1
ATOM 1925 O O . LEU A 1 260 ? -18.438 -13.758 11.172 1 94.44 260 LEU A O 1
ATOM 1929 N N . VAL A 1 261 ? -19.719 -12.961 12.828 1 94.25 261 VAL A N 1
ATOM 1930 C CA . VAL A 1 261 ? -20.766 -13.953 12.586 1 94.25 261 VAL A CA 1
ATOM 1931 C C . VAL A 1 261 ? -21.375 -13.734 11.203 1 94.25 261 VAL A C 1
ATOM 1933 O O . VAL A 1 261 ? -21.719 -12.609 10.844 1 94.25 261 VAL A O 1
ATOM 1936 N N . ASP A 1 262 ? -21.469 -14.805 10.398 1 93.12 262 ASP A N 1
ATOM 1937 C CA . ASP A 1 262 ? -22 -14.781 9.039 1 93.12 262 ASP A CA 1
ATOM 1938 C C . ASP A 1 262 ? -21.188 -13.828 8.156 1 93.12 262 ASP A C 1
ATOM 1940 O O . ASP A 1 262 ? -21.766 -13.102 7.336 1 93.12 262 ASP A O 1
ATOM 1944 N N . ALA A 1 263 ? -19.969 -13.852 8.344 1 93.69 263 ALA A N 1
ATOM 1945 C CA . ALA A 1 263 ? -19.078 -12.945 7.621 1 93.69 263 ALA A CA 1
ATOM 1946 C C . ALA A 1 263 ? -19.188 -13.156 6.113 1 93.69 263 ALA A C 1
ATOM 1948 O O . ALA A 1 263 ? -19.297 -14.297 5.648 1 93.69 263 ALA A O 1
ATOM 1949 N N . PRO A 1 264 ? -19.125 -12 5.391 1 92.75 264 PRO A N 1
ATOM 1950 C CA . PRO A 1 264 ? -19.031 -12.164 3.939 1 92.75 264 PRO A CA 1
ATOM 1951 C C . PRO A 1 264 ? -17.781 -12.938 3.518 1 92.75 264 PRO A C 1
ATOM 1953 O O . PRO A 1 264 ? -16.781 -12.93 4.23 1 92.75 264 PRO A O 1
ATOM 1956 N N . THR A 1 265 ? -17.953 -13.641 2.398 1 92.31 265 THR A N 1
ATOM 1957 C CA . THR A 1 265 ? -16.828 -14.398 1.854 1 92.31 265 THR A CA 1
ATOM 1958 C C . THR A 1 265 ? -16.531 -13.969 0.42 1 92.31 265 THR A C 1
ATOM 1960 O O . THR A 1 265 ? -17.375 -13.352 -0.237 1 92.31 265 THR A O 1
ATOM 1963 N N . ARG A 1 266 ? -15.359 -14.148 0.05 1 90.69 266 ARG A N 1
ATOM 1964 C CA . ARG A 1 266 ? -14.977 -13.953 -1.343 1 90.69 266 ARG A CA 1
ATOM 1965 C C . ARG A 1 266 ? -14.125 -15.117 -1.845 1 90.69 266 ARG A C 1
ATOM 1967 O O . ARG A 1 266 ? -13.344 -15.695 -1.088 1 90.69 266 ARG A O 1
ATOM 1974 N N . GLY A 1 267 ? -14.312 -15.438 -3.109 1 93.25 267 GLY A N 1
ATOM 1975 C CA . GLY A 1 267 ? -13.5 -16.453 -3.738 1 93.25 267 GLY A CA 1
ATOM 1976 C C . GLY A 1 267 ? -12.117 -15.961 -4.133 1 93.25 267 GLY A C 1
ATOM 1977 O O . GLY A 1 267 ? -11.969 -14.836 -4.602 1 93.25 267 GLY A O 1
ATOM 1978 N N . VAL A 1 268 ? -11.133 -16.797 -3.861 1 95.19 268 VAL A N 1
ATOM 1979 C CA . VAL A 1 268 ? -9.75 -16.516 -4.242 1 95.19 268 VAL A CA 1
ATOM 1980 C C . VAL A 1 268 ? -9.312 -17.469 -5.344 1 95.19 268 VAL A C 1
ATOM 1982 O O . VAL A 1 268 ? -9.586 -18.672 -5.277 1 95.19 268 VAL A O 1
ATOM 1985 N N . TYR A 1 269 ? -8.57 -16.891 -6.352 1 95.31 269 TYR A N 1
ATOM 1986 C CA . TYR A 1 269 ? -8.188 -17.656 -7.523 1 95.31 269 TYR A CA 1
ATOM 1987 C C . TYR A 1 269 ? -6.762 -17.312 -7.957 1 95.31 269 TYR A C 1
ATOM 1989 O O . TYR A 1 269 ? -6.273 -16.219 -7.691 1 95.31 269 TYR A O 1
ATOM 1997 N N . THR A 1 270 ? -6.156 -18.297 -8.594 1 96.69 270 THR A N 1
ATOM 1998 C CA . THR A 1 270 ? -4.98 -17.984 -9.406 1 96.69 270 THR A CA 1
ATOM 1999 C C . THR A 1 270 ? -5.34 -17.922 -10.883 1 96.69 270 THR A C 1
ATOM 2001 O O . THR A 1 270 ? -6.219 -18.656 -11.344 1 96.69 270 THR A O 1
ATOM 2004 N N . ILE A 1 271 ? -4.688 -17 -11.539 1 95.75 271 ILE A N 1
ATOM 2005 C CA . ILE A 1 271 ? -4.816 -16.875 -12.984 1 95.75 271 ILE A CA 1
ATOM 2006 C C . ILE A 1 271 ? -3.447 -17.031 -13.641 1 95.75 271 ILE A C 1
ATOM 2008 O O . ILE A 1 271 ? -2.473 -16.406 -13.219 1 95.75 271 ILE A O 1
ATOM 2012 N N . THR A 1 272 ? -3.359 -17.859 -14.617 1 94.88 272 THR A N 1
ATOM 2013 C CA . THR A 1 272 ? -2.154 -18.078 -15.414 1 94.88 272 THR A CA 1
ATOM 2014 C C . THR A 1 272 ? -2.482 -18.078 -16.906 1 94.88 272 THR A C 1
ATOM 2016 O O . THR A 1 272 ? -3.635 -18.297 -17.297 1 94.88 272 THR A O 1
ATOM 2019 N N . PRO A 1 273 ? -1.433 -17.75 -17.703 1 91.12 273 PRO A N 1
ATOM 2020 C CA . PRO A 1 273 ? -1.688 -17.922 -19.141 1 91.12 273 PRO A CA 1
ATOM 2021 C C . PRO A 1 273 ? -2.031 -19.375 -19.5 1 91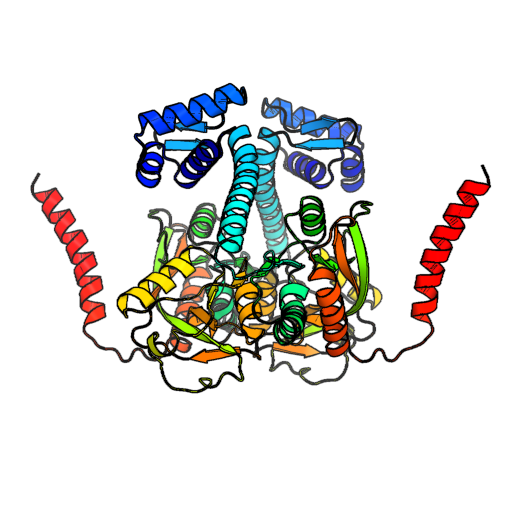.12 273 PRO A C 1
ATOM 2023 O O . PRO A 1 273 ? -1.471 -20.312 -18.922 1 91.12 273 PRO A O 1
ATOM 2026 N N . TYR A 1 274 ? -2.943 -19.453 -20.406 1 85.88 274 TYR A N 1
ATOM 2027 C CA . TYR A 1 274 ? -3.342 -20.781 -20.844 1 85.88 274 TYR A CA 1
ATOM 2028 C C . TYR A 1 274 ? -2.209 -21.484 -21.594 1 85.88 274 TYR A C 1
ATOM 2030 O O . TYR A 1 274 ? -1.951 -22.672 -21.375 1 85.88 274 TYR A O 1
ATOM 2038 N N . ARG A 1 275 ? -1.547 -20.734 -22.344 1 82.31 275 ARG A N 1
ATOM 2039 C CA . ARG A 1 275 ? -0.452 -21.297 -23.125 1 82.31 275 ARG A CA 1
ATOM 2040 C C . ARG A 1 275 ? 0.899 -20.938 -22.516 1 82.31 275 ARG A C 1
ATOM 2042 O O . ARG A 1 275 ? 1.121 -19.781 -22.125 1 82.31 275 ARG A O 1
ATOM 2049 N N . ASP A 1 276 ? 1.809 -21.891 -22.344 1 81.75 276 ASP A N 1
ATOM 2050 C CA . ASP A 1 276 ? 3.211 -21.766 -21.969 1 81.75 276 ASP A CA 1
ATOM 2051 C C . ASP A 1 276 ? 3.352 -21.062 -20.625 1 81.75 276 ASP A C 1
ATOM 2053 O O . ASP A 1 276 ? 4.039 -20.031 -20.516 1 81.75 276 ASP A O 1
ATOM 2057 N N . PRO A 1 277 ? 2.689 -21.531 -19.672 1 88.75 277 PRO A N 1
ATOM 2058 C CA . PRO A 1 277 ? 2.857 -20.938 -18.344 1 88.75 277 PRO A CA 1
ATOM 2059 C C . PRO A 1 277 ? 4.289 -21.031 -17.828 1 88.75 277 PRO A C 1
ATOM 2061 O O . PRO A 1 277 ? 5.039 -21.922 -18.25 1 88.75 277 PRO A O 1
ATOM 2064 N N . HIS A 1 278 ? 4.66 -19.969 -17.031 1 89.56 278 HIS A N 1
ATOM 2065 C CA . HIS A 1 278 ? 5.953 -20.031 -16.359 1 89.56 278 HIS A CA 1
ATOM 2066 C C . HIS A 1 278 ? 6.125 -21.359 -15.625 1 89.56 278 HIS A C 1
ATOM 2068 O O . HIS A 1 278 ? 5.188 -21.844 -14.992 1 89.56 278 HIS A O 1
ATOM 2074 N N . PRO A 1 279 ? 7.242 -21.938 -15.664 1 84.06 279 PRO A N 1
ATOM 2075 C CA . PRO A 1 279 ? 7.465 -23.25 -15.031 1 84.06 279 PRO A CA 1
ATOM 2076 C C . PRO A 1 279 ? 7.16 -23.234 -13.531 1 84.06 279 PRO A C 1
ATOM 2078 O O . PRO A 1 279 ? 6.812 -24.266 -12.961 1 84.06 279 PRO A O 1
ATOM 2081 N N . CYS A 1 280 ? 7.273 -22.125 -12.945 1 88.81 280 CYS A N 1
ATOM 2082 C CA . CYS A 1 280 ? 7.059 -22.031 -11.5 1 88.81 280 CYS A CA 1
ATOM 2083 C C . CYS A 1 280 ? 5.59 -21.797 -11.18 1 88.81 280 CYS A C 1
ATOM 2085 O O . CYS A 1 280 ? 5.195 -21.797 -10.016 1 88.81 280 CYS A O 1
ATOM 2087 N N . ALA A 1 281 ? 4.746 -21.625 -12.172 1 90.81 281 ALA A N 1
ATOM 2088 C CA . ALA A 1 281 ? 3.344 -21.297 -11.945 1 90.81 281 ALA A CA 1
ATOM 2089 C C . ALA A 1 281 ? 2.631 -22.406 -11.188 1 90.81 281 ALA A C 1
ATOM 2091 O O . ALA A 1 281 ? 1.941 -22.156 -10.195 1 90.81 281 ALA A O 1
ATOM 2092 N N . ALA A 1 282 ? 2.748 -23.625 -11.617 1 89.06 282 ALA A N 1
ATOM 2093 C CA . ALA A 1 282 ? 2.064 -24.75 -10.984 1 89.06 282 ALA A CA 1
ATOM 2094 C C . ALA A 1 282 ? 2.576 -24.984 -9.562 1 89.06 282 ALA A C 1
ATOM 2096 O O . ALA A 1 282 ? 1.788 -25.047 -8.617 1 89.06 282 ALA A O 1
ATOM 2097 N N . PRO A 1 283 ? 3.918 -25.016 -9.383 1 90.06 283 PRO A N 1
ATOM 2098 C CA . PRO A 1 283 ? 4.41 -25.141 -8.008 1 90.06 283 PRO A CA 1
ATOM 2099 C C . PRO A 1 283 ? 3.943 -24 -7.105 1 90.06 283 PRO A C 1
ATOM 2101 O O . PRO A 1 283 ? 3.658 -24.219 -5.926 1 90.06 283 PRO A O 1
ATOM 2104 N N . LEU A 1 284 ? 3.92 -22.812 -7.621 1 93.75 284 LEU A N 1
ATOM 2105 C CA . LEU A 1 284 ? 3.477 -21.688 -6.824 1 93.75 284 LEU A CA 1
ATOM 2106 C C . LEU A 1 284 ? 2 -21.812 -6.465 1 93.75 284 LEU A C 1
ATOM 2108 O O . LEU A 1 284 ? 1.597 -21.469 -5.348 1 93.75 284 LEU A O 1
ATOM 2112 N N . HIS A 1 285 ? 1.253 -22.281 -7.398 1 94 285 HIS A N 1
ATOM 2113 C CA . HIS A 1 285 ? -0.15 -22.531 -7.09 1 94 285 HIS A CA 1
ATOM 2114 C C . HIS A 1 285 ? -0.291 -23.5 -5.922 1 94 285 HIS A C 1
ATOM 2116 O O . HIS A 1 285 ? -1.126 -23.297 -5.039 1 94 285 HIS A O 1
ATOM 2122 N N . ASP A 1 286 ? 0.435 -24.547 -5.941 1 92.31 286 ASP A N 1
ATOM 2123 C CA . ASP A 1 286 ? 0.389 -25.531 -4.867 1 92.31 286 ASP A CA 1
ATOM 2124 C C . ASP A 1 286 ? 0.766 -24.891 -3.527 1 92.31 286 ASP A C 1
ATOM 2126 O O . ASP A 1 286 ? 0.118 -25.156 -2.51 1 92.31 286 ASP A O 1
ATOM 2130 N N . GLU A 1 287 ? 1.807 -24.078 -3.547 1 93.25 287 GLU A N 1
ATOM 2131 C CA . GLU A 1 287 ? 2.221 -23.391 -2.326 1 93.25 287 GLU A CA 1
ATOM 2132 C C . GLU A 1 287 ? 1.14 -22.422 -1.843 1 93.25 287 GLU A C 1
ATOM 2134 O O . GLU A 1 287 ? 0.928 -22.281 -0.638 1 93.25 287 GLU A O 1
ATOM 2139 N N . LEU A 1 288 ? 0.529 -21.75 -2.803 1 96.06 288 LEU A N 1
ATOM 2140 C CA . LEU A 1 288 ? -0.547 -20.828 -2.463 1 96.06 288 LEU A CA 1
ATOM 2141 C C . LEU A 1 288 ? -1.718 -21.562 -1.823 1 96.06 288 LEU A C 1
ATOM 2143 O O . LEU A 1 288 ? -2.326 -21.062 -0.872 1 96.06 288 LEU A O 1
ATOM 2147 N N . THR A 1 289 ? -2.029 -22.734 -2.354 1 93.69 289 THR A N 1
ATOM 2148 C CA . THR A 1 289 ? -3.09 -23.562 -1.792 1 93.69 289 THR A CA 1
ATOM 2149 C C . THR A 1 289 ? -2.77 -23.953 -0.35 1 93.69 289 THR A C 1
ATOM 2151 O O . THR A 1 289 ? -3.627 -23.844 0.53 1 93.69 289 THR A O 1
ATOM 2154 N N . SER A 1 290 ? -1.579 -24.312 -0.124 1 91.06 290 SER A N 1
ATOM 2155 C CA . SER A 1 290 ? -1.145 -24.688 1.219 1 91.06 290 SER A CA 1
ATOM 2156 C C . SER A 1 290 ? -1.178 -23.484 2.16 1 91.06 290 SER A C 1
ATOM 2158 O O . SER A 1 290 ? -1.646 -23.594 3.295 1 91.06 290 SER A O 1
ATOM 2160 N N . ALA A 1 291 ? -0.662 -22.359 1.646 1 91.25 291 ALA A N 1
ATOM 2161 C CA . ALA A 1 291 ? -0.641 -21.141 2.455 1 91.25 291 ALA A CA 1
ATOM 2162 C C . ALA A 1 291 ? -2.055 -20.688 2.807 1 91.25 291 ALA A C 1
ATOM 2164 O O . ALA A 1 291 ? -2.312 -20.25 3.93 1 91.25 291 ALA A O 1
ATOM 2165 N N . PHE A 1 292 ? -2.914 -20.75 1.841 1 92.56 292 PHE A N 1
ATOM 2166 C CA . PHE A 1 292 ? -4.297 -20.359 2.064 1 92.56 292 PHE A CA 1
ATOM 2167 C C . PHE A 1 292 ? -4.961 -21.25 3.102 1 92.56 292 PHE A C 1
ATOM 2169 O O . PHE A 1 292 ? -5.699 -20.766 3.965 1 92.56 292 PHE A O 1
ATOM 2176 N N . ALA A 1 293 ? -4.742 -22.516 3.016 1 87 293 ALA A N 1
ATOM 2177 C CA . ALA A 1 293 ? -5.297 -23.484 3.959 1 87 293 ALA A CA 1
ATOM 2178 C C . ALA A 1 293 ? -4.824 -23.188 5.383 1 87 293 ALA A C 1
ATOM 2180 O O . ALA A 1 293 ? -5.551 -23.453 6.348 1 87 293 ALA A O 1
ATOM 2181 N N . ALA A 1 294 ? -3.674 -22.641 5.465 1 82 294 ALA A N 1
ATOM 2182 C CA . ALA A 1 294 ? -3.102 -22.359 6.777 1 82 294 ALA A CA 1
ATOM 2183 C C . ALA A 1 294 ? -3.768 -21.141 7.41 1 82 294 ALA A C 1
ATOM 2185 O O . ALA A 1 294 ? -3.791 -21 8.633 1 82 294 ALA A O 1
ATOM 2186 N N . VAL A 1 295 ? -4.141 -20.172 6.605 1 76.69 295 VAL A N 1
ATOM 2187 C CA . VAL A 1 295 ? -4.746 -18.953 7.121 1 76.69 295 VAL A CA 1
ATOM 2188 C C . VAL A 1 295 ? -6.242 -19.172 7.34 1 76.69 295 VAL A C 1
ATOM 2190 O O . VAL A 1 295 ? -6.844 -18.547 8.219 1 76.69 295 VAL A O 1
ATOM 2193 N N . GLY A 1 296 ? -6.988 -19.875 6.402 1 61.34 296 GLY A N 1
ATOM 2194 C CA . GLY A 1 296 ? -8.422 -20.094 6.477 1 61.34 296 GLY A CA 1
ATOM 2195 C C . GLY A 1 296 ? -8.852 -20.812 7.738 1 61.34 296 GLY A C 1
ATOM 2196 O O . GLY A 1 296 ? -8.07 -21.578 8.32 1 61.34 296 GLY A O 1
ATOM 2197 N N . GLU A 1 297 ? -9.586 -20.109 8.641 1 55.78 297 GLU A N 1
ATOM 2198 C CA . GLU A 1 297 ? -10.164 -20.859 9.75 1 55.78 297 GLU A CA 1
ATOM 2199 C C . GLU A 1 297 ? -10.688 -22.219 9.289 1 55.78 297 GLU A C 1
ATOM 2201 O O . GLU A 1 297 ? -11.195 -22.344 8.172 1 55.78 297 GLU A O 1
ATOM 2206 N N . PRO A 1 298 ? -10.242 -23.312 9.891 1 42.16 298 PRO A N 1
ATOM 2207 C CA . PRO A 1 298 ? -10.969 -24.547 9.586 1 42.16 298 PRO A CA 1
ATOM 2208 C C . PRO A 1 298 ? -12.453 -24.312 9.352 1 42.16 298 PRO A C 1
ATOM 2210 O O . PRO A 1 298 ? -13.102 -23.578 10.109 1 42.16 298 PRO A O 1
ATOM 2213 N N . MET A 1 299 ? -12.852 -24.109 8.086 1 37.16 299 MET A N 1
ATOM 2214 C CA . MET A 1 299 ? -14.281 -24.219 7.812 1 37.16 299 MET A CA 1
ATOM 2215 C C . MET A 1 299 ? -14.961 -25.125 8.836 1 37.16 299 MET A C 1
ATOM 2217 O O . MET A 1 299 ? -14.523 -26.25 9.055 1 37.16 299 MET A O 1
ATOM 2221 N N . ALA A 1 300 ? -15.469 -24.766 9.875 1 34.41 300 ALA A N 1
ATOM 2222 C CA . ALA A 1 300 ? -16.484 -25.75 10.211 1 34.41 300 ALA A CA 1
ATOM 2223 C C . ALA A 1 300 ? -17.25 -26.203 8.977 1 34.41 300 ALA A C 1
ATOM 2225 O O . ALA A 1 300 ? -17.891 -25.391 8.297 1 34.41 300 ALA A O 1
ATOM 2226 N N . THR A 1 301 ? -16.781 -27.031 8.086 1 32.31 301 THR A N 1
ATOM 2227 C CA . THR A 1 301 ? -17.438 -27.766 7.008 1 32.31 301 THR A CA 1
ATOM 2228 C C . THR A 1 301 ? -18.953 -27.828 7.25 1 32.31 301 THR A C 1
ATOM 2230 O O . THR A 1 301 ? -19.422 -28.609 8.078 1 32.31 301 THR A O 1
ATOM 2233 N N . SER A 1 302 ? -19.719 -26.859 7.465 1 31.66 302 SER A N 1
ATOM 2234 C CA . SER A 1 302 ? -21.062 -27.359 7.18 1 31.66 302 SER A CA 1
ATOM 2235 C C . SER A 1 302 ? -21.188 -27.812 5.73 1 31.66 302 SER A C 1
ATOM 2237 O O . SER A 1 302 ? -20.797 -27.094 4.809 1 31.66 302 SER A O 1
ATOM 2239 N N . PRO A 1 303 ? -21.125 -29.094 5.371 1 31.47 303 PRO A N 1
ATOM 2240 C CA . PRO A 1 303 ? -21.266 -29.828 4.105 1 31.47 303 PRO A CA 1
ATOM 2241 C C . PRO A 1 303 ? -22.203 -29.125 3.119 1 31.47 303 PRO A C 1
ATOM 2243 O O . PRO A 1 303 ? -22.234 -29.484 1.938 1 31.47 303 PRO A O 1
ATOM 2246 N N . VAL A 1 304 ? -23.219 -28.312 3.576 1 32.94 304 VAL A N 1
ATOM 2247 C CA . VAL A 1 304 ? -24.375 -28.047 2.721 1 32.94 304 VAL A CA 1
ATOM 2248 C C . VAL A 1 304 ? -24.016 -27 1.67 1 32.94 304 VAL A C 1
ATOM 2250 O O . VAL A 1 304 ? -24.547 -27.016 0.559 1 32.94 304 VAL A O 1
ATOM 2253 N N . ALA A 1 305 ? -23.266 -25.984 1.99 1 34.78 305 ALA A N 1
ATOM 2254 C CA . ALA A 1 305 ? -23.25 -24.828 1.086 1 34.78 305 ALA A CA 1
ATOM 2255 C C . ALA A 1 305 ? -22.25 -25.047 -0.048 1 34.78 305 ALA A C 1
ATOM 2257 O O . ALA A 1 305 ? -22.312 -24.344 -1.067 1 34.78 305 ALA A O 1
ATOM 2258 N N . ALA A 1 306 ? -21.172 -25.781 0.003 1 33 306 ALA A N 1
ATOM 2259 C CA . ALA A 1 306 ? -20.297 -26.109 -1.115 1 33 306 ALA A CA 1
ATOM 2260 C C . ALA A 1 306 ? -21.047 -26.828 -2.227 1 33 306 ALA A C 1
ATOM 2262 O O . ALA A 1 306 ? -20.812 -26.578 -3.41 1 33 306 ALA A O 1
ATOM 2263 N N . ARG A 1 307 ? -21.984 -27.672 -1.848 1 34.41 307 ARG A N 1
ATOM 2264 C CA . ARG A 1 307 ? -22.797 -28.453 -2.773 1 34.41 307 ARG A CA 1
ATOM 2265 C C . ARG A 1 307 ? -23.75 -27.547 -3.545 1 34.41 307 ARG A C 1
ATOM 2267 O O . ARG A 1 307 ? -24.062 -27.812 -4.707 1 34.41 307 ARG A O 1
ATOM 2274 N N . GLU A 1 308 ? -24.141 -26.438 -2.854 1 39.66 308 GLU A N 1
ATOM 2275 C CA . GLU A 1 308 ? -25.156 -25.656 -3.539 1 39.66 308 GLU A CA 1
ATOM 2276 C C . GLU A 1 308 ? -24.531 -24.688 -4.535 1 39.66 308 GLU A C 1
ATOM 2278 O O . GLU A 1 308 ? -25.109 -24.406 -5.582 1 39.66 308 GLU A O 1
ATOM 2283 N N . ALA A 1 309 ? -23.328 -24.281 -4.316 1 38.03 309 ALA A N 1
ATOM 2284 C CA . ALA A 1 309 ? -22.688 -23.359 -5.254 1 38.03 309 ALA A CA 1
ATOM 2285 C C . ALA A 1 309 ? -22.109 -24.109 -6.453 1 38.03 309 ALA A C 1
ATOM 2287 O O . ALA A 1 309 ? -22.203 -23.625 -7.59 1 38.03 309 ALA A O 1
ATOM 2288 N N . VAL A 1 310 ? -21.453 -25.25 -6.375 1 37.59 310 VAL A N 1
ATOM 2289 C CA . VAL A 1 310 ? -21.141 -26.141 -7.488 1 37.59 310 VAL A CA 1
ATOM 2290 C C . VAL A 1 310 ? -22.438 -26.531 -8.203 1 37.59 310 VAL A C 1
ATOM 2292 O O . VAL A 1 310 ? -22.5 -26.547 -9.438 1 37.59 310 VAL A O 1
ATOM 2295 N N . ALA A 1 311 ? -23.562 -26.797 -7.422 1 41.5 311 ALA A N 1
ATOM 2296 C CA . ALA A 1 311 ? -24.859 -27.172 -7.977 1 41.5 311 ALA A CA 1
ATOM 2297 C C . ALA A 1 311 ? -25.516 -25.984 -8.664 1 41.5 311 ALA A C 1
ATOM 2299 O O . ALA A 1 311 ? -26.172 -26.141 -9.703 1 41.5 311 ALA A O 1
ATOM 2300 N N . ALA A 1 312 ? -25.297 -24.781 -8.141 1 41.69 312 ALA A N 1
ATOM 2301 C CA . ALA A 1 312 ? -25.922 -23.594 -8.734 1 41.69 312 ALA A CA 1
ATOM 2302 C C . ALA A 1 312 ? -25.156 -23.141 -9.977 1 41.69 312 ALA A C 1
ATOM 2304 O O . ALA A 1 312 ? -25.75 -22.688 -10.953 1 41.69 312 ALA A O 1
ATOM 2305 N N . GLY A 1 313 ? -23.812 -23.125 -9.984 1 38.53 313 GLY A N 1
ATOM 2306 C CA . GLY A 1 313 ? -23.062 -22.969 -11.219 1 38.53 313 GLY A CA 1
ATOM 2307 C C . GLY A 1 313 ? -23.375 -24.031 -12.25 1 38.53 313 GLY A C 1
ATOM 2308 O O . GLY A 1 313 ? -23.453 -23.75 -13.445 1 38.53 313 GLY A O 1
ATOM 2309 N N . GLU A 1 314 ? -23.469 -25.297 -11.773 1 40.06 314 GLU A N 1
ATOM 2310 C CA . GLU A 1 314 ? -23.922 -26.359 -12.648 1 40.06 314 GLU A CA 1
ATOM 2311 C C . GLU A 1 314 ? -25.359 -26.141 -13.109 1 40.06 314 GLU A C 1
ATOM 2313 O O . GLU A 1 314 ? -25.719 -26.453 -14.242 1 40.06 314 GLU A O 1
ATOM 2318 N N . SER A 1 315 ? -26.188 -25.578 -12.195 1 43.5 315 SER A N 1
ATOM 2319 C CA . SER A 1 315 ? -27.562 -25.312 -12.586 1 43.5 315 SER A CA 1
ATOM 2320 C C . SER A 1 315 ? -27.641 -24.156 -13.586 1 43.5 315 SER A C 1
ATOM 2322 O O . SER A 1 315 ? -28.438 -24.203 -14.523 1 43.5 315 SER A O 1
ATOM 2324 N N . GLU A 1 316 ? -26.844 -23.141 -13.336 1 42.56 316 GLU A N 1
ATOM 2325 C CA . GLU A 1 316 ? -26.891 -22.078 -14.336 1 42.56 316 GLU A CA 1
ATOM 2326 C C . GLU A 1 316 ? -26.25 -22.531 -15.648 1 42.56 316 GLU A C 1
ATOM 2328 O O . GLU A 1 316 ? -26.75 -22.219 -16.734 1 42.56 316 GLU A O 1
ATOM 2333 N N . GLU A 1 317 ? -25.219 -23.281 -15.633 1 40.91 317 GLU A N 1
ATOM 2334 C CA . GLU A 1 317 ? -24.703 -23.891 -16.859 1 40.91 317 GLU A CA 1
ATOM 2335 C C . GLU A 1 317 ? -25.672 -24.922 -17.422 1 40.91 317 GLU A C 1
ATOM 2337 O O . GLU A 1 317 ? -25.891 -24.969 -18.641 1 40.91 317 GLU A O 1
ATOM 2342 N N . ALA A 1 318 ? -26.469 -25.734 -16.625 1 43.5 318 ALA A N 1
ATOM 2343 C CA . ALA A 1 318 ? -27.516 -26.641 -17.078 1 43.5 318 ALA A CA 1
ATOM 2344 C C . ALA A 1 318 ? -28.719 -25.875 -17.609 1 43.5 318 ALA A C 1
ATOM 2346 O O . ALA A 1 318 ? -29.297 -26.25 -18.625 1 43.5 318 ALA A O 1
ATOM 2347 N N . GLN A 1 319 ? -29.016 -24.75 -16.922 1 45.22 319 GLN A N 1
ATOM 2348 C CA . GLN A 1 319 ? -30.125 -23.953 -17.438 1 45.22 319 GLN A CA 1
ATOM 2349 C C . GLN A 1 319 ? -29.734 -23.234 -18.719 1 45.22 319 GLN A C 1
ATOM 2351 O O . GLN A 1 319 ? -30.562 -23.062 -19.625 1 45.22 319 GLN A O 1
ATOM 2356 N N . GLN A 1 320 ? -28.531 -22.891 -18.844 1 43.78 320 GLN A N 1
ATOM 2357 C CA . GLN A 1 320 ? -28.094 -22.297 -20.094 1 43.78 320 GLN A CA 1
ATOM 2358 C C . GLN A 1 320 ? -27.938 -23.359 -21.188 1 43.78 320 GLN A C 1
ATOM 2360 O O . GLN A 1 320 ? -28.281 -23.109 -22.344 1 43.78 320 GLN A O 1
ATOM 2365 N N . GLU A 1 321 ? -27.516 -24.547 -20.844 1 42.44 321 GLU A N 1
ATOM 2366 C CA . GLU A 1 321 ? -27.5 -25.625 -21.812 1 42.44 321 GLU A CA 1
ATOM 2367 C C . GLU A 1 321 ? -28.922 -26.016 -22.234 1 42.44 321 GLU A C 1
ATOM 2369 O O . GLU A 1 321 ? -29.172 -26.297 -23.406 1 42.44 321 GLU A O 1
ATOM 2374 N N . LEU A 1 322 ? -29.922 -26.016 -21.297 1 46.03 322 LEU A N 1
ATOM 2375 C CA . LEU A 1 322 ? -31.312 -26.312 -21.656 1 46.03 322 LEU A CA 1
ATOM 2376 C C . LEU A 1 322 ? -31.891 -25.219 -22.531 1 46.03 322 LEU A C 1
ATOM 2378 O O . LEU A 1 322 ? -32.688 -25.484 -23.422 1 46.03 322 LEU A O 1
ATOM 2382 N N . ARG A 1 323 ? -31.469 -24.016 -22.312 1 47.38 323 ARG A N 1
ATOM 2383 C CA . ARG A 1 323 ? -32 -22.953 -23.141 1 47.38 323 ARG A CA 1
ATOM 2384 C C . ARG A 1 323 ? -31.406 -23 -24.547 1 47.38 323 ARG A C 1
ATOM 2386 O O . ARG A 1 323 ? -32.062 -22.594 -25.516 1 47.38 323 ARG A O 1
ATOM 2393 N N . THR A 1 324 ? -30.188 -23.547 -24.641 1 45.25 324 THR A N 1
ATOM 2394 C CA . THR A 1 324 ? -29.609 -23.688 -25.969 1 45.25 324 THR A CA 1
ATOM 2395 C C . THR A 1 324 ? -30.188 -24.922 -26.672 1 45.25 324 THR A C 1
ATOM 2397 O O . THR A 1 324 ? -30.25 -24.969 -27.906 1 45.25 324 THR A O 1
ATOM 2400 N N . GLN A 1 325 ? -30.578 -25.938 -25.906 1 44.44 325 GLN A N 1
ATOM 2401 C CA . GLN A 1 325 ? -31.125 -27.094 -26.594 1 44.44 325 GLN A CA 1
ATOM 2402 C C . GLN A 1 325 ? -32.562 -26.828 -27.031 1 44.44 325 GLN A C 1
ATOM 2404 O O . GLN A 1 325 ? -33.125 -27.594 -27.812 1 44.44 325 GLN A O 1
ATOM 2409 N N . GLY A 1 326 ? -33.281 -25.922 -26.344 1 41.03 326 GLY A N 1
ATOM 2410 C CA . GLY A 1 326 ? -34.656 -25.719 -26.812 1 41.03 326 GLY A CA 1
ATOM 2411 C C . GLY A 1 326 ? -34.719 -24.922 -28.109 1 41.03 326 GLY A C 1
ATOM 2412 O O . GLY A 1 326 ? -35.812 -24.641 -28.609 1 41.03 326 GLY A O 1
ATOM 2413 N N . ARG A 1 327 ? -33.562 -24.266 -28.609 1 34.41 327 ARG A N 1
ATOM 2414 C CA . ARG A 1 327 ? -33.75 -23.875 -30.016 1 34.41 327 ARG A CA 1
ATOM 2415 C C . ARG A 1 327 ? -33.219 -24.953 -30.953 1 34.41 327 ARG A C 1
ATOM 2417 O O . ARG A 1 327 ? -32.25 -25.625 -30.641 1 34.41 327 ARG A O 1
ATOM 2424 N N . MET B 1 1 ? -20.422 25.047 -17.141 1 43.5 1 MET B N 1
ATOM 2425 C CA . MET B 1 1 ? -20.156 23.641 -17.375 1 43.5 1 MET B CA 1
ATOM 2426 C C . MET B 1 1 ? -20.719 22.781 -16.266 1 43.5 1 MET B C 1
ATOM 2428 O O . MET B 1 1 ? -20.578 23.109 -15.078 1 43.5 1 MET B O 1
ATOM 2432 N N . ASP B 1 2 ? -21.703 21.969 -16.547 1 57.66 2 ASP B N 1
ATOM 2433 C CA . ASP B 1 2 ? -22.531 21.141 -15.688 1 57.66 2 ASP B CA 1
ATOM 2434 C C . ASP B 1 2 ? -21.797 19.875 -15.258 1 57.66 2 ASP B C 1
ATOM 2436 O O . ASP B 1 2 ? -21.391 19.078 -16.094 1 57.66 2 ASP B O 1
ATOM 2440 N N . LEU B 1 3 ? -21.578 19.797 -14.023 1 64.38 3 LEU B N 1
ATOM 2441 C CA . LEU B 1 3 ? -20.812 18.672 -13.453 1 64.38 3 LEU B CA 1
ATOM 2442 C C . LEU B 1 3 ? -21.516 17.344 -13.734 1 64.38 3 LEU B C 1
ATOM 2444 O O . LEU B 1 3 ? -20.875 16.297 -13.734 1 64.38 3 LEU B O 1
ATOM 2448 N N . THR B 1 4 ? -22.781 17.484 -13.984 1 69.81 4 THR B N 1
ATOM 2449 C CA . THR B 1 4 ? -23.531 16.281 -14.32 1 69.81 4 THR B CA 1
ATOM 2450 C C . THR B 1 4 ? -23 15.656 -15.602 1 69.81 4 THR B C 1
ATOM 2452 O O . THR B 1 4 ? -22.906 14.43 -15.703 1 69.81 4 THR B O 1
ATOM 2455 N N . VAL B 1 5 ? -22.641 16.547 -16.484 1 75.5 5 VAL B N 1
ATOM 2456 C CA . VAL B 1 5 ? -22.141 16.047 -17.766 1 75.5 5 VAL B CA 1
ATOM 2457 C C . VAL B 1 5 ? -20.766 15.438 -17.578 1 75.5 5 VAL B C 1
ATOM 2459 O O . VAL B 1 5 ? -20.422 14.438 -18.219 1 75.5 5 VAL B O 1
ATOM 2462 N N . TRP B 1 6 ? -20.016 16.016 -16.719 1 77.19 6 TRP B N 1
ATOM 2463 C CA . TRP B 1 6 ? -18.688 15.453 -16.438 1 77.19 6 TRP B CA 1
ATOM 2464 C C . TRP B 1 6 ? -18.812 14.062 -15.812 1 77.19 6 TRP B C 1
ATOM 2466 O O . TRP B 1 6 ? -18.047 13.156 -16.156 1 77.19 6 TRP B O 1
ATOM 2476 N N . ARG B 1 7 ? -19.734 13.938 -14.922 1 78.25 7 ARG B N 1
ATOM 2477 C CA . ARG B 1 7 ? -20.016 12.641 -14.32 1 78.25 7 ARG B CA 1
ATOM 2478 C C . ARG B 1 7 ? -20.438 11.625 -15.375 1 78.25 7 ARG B C 1
ATOM 2480 O O . ARG B 1 7 ? -20.031 10.453 -15.305 1 78.25 7 ARG B O 1
ATOM 2487 N N . THR B 1 8 ? -21.266 12.039 -16.266 1 80.75 8 THR B N 1
ATOM 2488 C CA . THR B 1 8 ? -21.703 11.188 -17.359 1 80.75 8 THR B CA 1
ATOM 2489 C C . THR B 1 8 ? -20.5 10.703 -18.172 1 80.75 8 THR B C 1
ATOM 2491 O O . THR B 1 8 ? -20.391 9.516 -18.484 1 80.75 8 THR B O 1
ATOM 2494 N N . PHE B 1 9 ? -19.562 11.633 -18.438 1 84.19 9 PHE B N 1
ATOM 2495 C CA . PHE B 1 9 ? -18.375 11.312 -19.234 1 84.19 9 PHE B CA 1
ATOM 2496 C C . PHE B 1 9 ? -17.5 10.305 -18.5 1 84.19 9 PHE B C 1
ATOM 2498 O O . PHE B 1 9 ? -17.078 9.305 -19.078 1 84.19 9 PHE B O 1
ATOM 2505 N N . VAL B 1 10 ? -17.312 10.609 -17.328 1 82.69 10 VAL B N 1
ATOM 2506 C CA . VAL B 1 10 ? -16.469 9.734 -16.547 1 82.69 10 VAL B CA 1
ATOM 2507 C C . VAL B 1 10 ? -17.078 8.344 -16.453 1 82.69 10 VAL B C 1
ATOM 2509 O O . VAL B 1 10 ? -16.375 7.336 -16.531 1 82.69 10 VAL B O 1
ATOM 2512 N N . THR B 1 11 ? -18.391 8.234 -16.297 1 80.69 11 THR B N 1
ATOM 2513 C CA . THR B 1 11 ? -19.109 6.965 -16.219 1 80.69 11 THR B CA 1
ATOM 2514 C C . THR B 1 11 ? -19.016 6.215 -17.547 1 80.69 11 THR B C 1
ATOM 2516 O O . THR B 1 11 ? -18.797 5 -17.562 1 80.69 11 THR B O 1
ATOM 2519 N N . VAL B 1 12 ? -19.125 6.922 -18.562 1 84.94 12 VAL B N 1
ATOM 2520 C CA . VAL B 1 12 ? -19 6.328 -19.875 1 84.94 12 VAL B CA 1
ATOM 2521 C C . VAL B 1 12 ? -17.609 5.738 -20.062 1 84.94 12 VAL B C 1
ATOM 2523 O O . VAL B 1 12 ? -17.453 4.629 -20.578 1 84.94 12 VAL B O 1
ATOM 2526 N N . CYS B 1 13 ? -16.719 6.484 -19.625 1 80.81 13 CYS B N 1
ATOM 2527 C CA . CYS B 1 13 ? -15.336 6.035 -19.734 1 80.81 13 CYS B CA 1
ATOM 2528 C C . CYS B 1 13 ? -15.086 4.805 -18.875 1 80.81 13 CYS B C 1
ATOM 2530 O O . CYS B 1 13 ? -14.391 3.879 -19.297 1 80.81 13 CYS B O 1
ATOM 2532 N N . ARG B 1 14 ? -15.602 4.898 -17.719 1 76.94 14 ARG B N 1
ATOM 2533 C CA . ARG B 1 14 ? -15.422 3.82 -16.766 1 76.94 14 ARG B CA 1
ATOM 2534 C C . ARG B 1 14 ? -16.062 2.529 -17.266 1 76.94 14 ARG B C 1
ATOM 2536 O O . ARG B 1 14 ? -15.461 1.456 -17.156 1 76.94 14 ARG B O 1
ATOM 2543 N N . LEU B 1 15 ? -17.234 2.623 -17.906 1 77.12 15 LEU B N 1
ATOM 2544 C CA . LEU B 1 15 ? -18.016 1.461 -18.297 1 77.12 15 LEU B CA 1
ATOM 2545 C C . LEU B 1 15 ? -17.734 1.07 -19.734 1 77.12 15 LEU B C 1
ATOM 2547 O O . LEU B 1 15 ? -18.047 -0.048 -20.156 1 77.12 15 LEU B O 1
ATOM 2551 N N . GLY B 1 16 ? -17.172 2.01 -20.406 1 81.56 16 GLY B N 1
ATOM 2552 C CA . GLY B 1 16 ? -16.828 1.782 -21.797 1 81.56 16 GLY B CA 1
ATOM 2553 C C . GLY B 1 16 ? -18.047 1.643 -22.688 1 81.56 16 GLY B C 1
ATOM 2554 O O . GLY B 1 16 ? -17.984 1.016 -23.75 1 81.56 16 GLY B O 1
ATOM 2555 N N . SER B 1 17 ? -19.172 2.008 -22.266 1 86.38 17 SER B N 1
ATOM 2556 C CA . SER B 1 17 ? -20.422 1.85 -22.984 1 86.38 17 SER B CA 1
ATOM 2557 C C . SER B 1 17 ? -21.375 3 -22.688 1 86.38 17 SER B C 1
ATOM 2559 O O . SER B 1 17 ? -21.562 3.373 -21.531 1 86.38 17 SER B O 1
ATOM 2561 N N . LEU B 1 18 ? -21.938 3.561 -23.812 1 87 18 LEU B N 1
ATOM 2562 C CA . LEU B 1 18 ? -22.906 4.629 -23.656 1 87 18 LEU B CA 1
ATOM 2563 C C . LEU B 1 18 ? -24.203 4.098 -23.031 1 87 18 LEU B C 1
ATOM 2565 O O . LEU B 1 18 ? -24.797 4.746 -22.172 1 87 18 LEU B O 1
ATOM 2569 N N . SER B 1 19 ? -24.531 2.885 -23.516 1 87.12 19 SER B N 1
ATOM 2570 C CA . SER B 1 19 ? -25.766 2.311 -23.016 1 87.12 19 SER B CA 1
ATOM 2571 C C . SER B 1 19 ? -25.641 1.898 -21.547 1 87.12 19 SER B C 1
ATOM 2573 O O . SER B 1 19 ? -26.547 2.125 -20.75 1 87.12 19 SER B O 1
ATOM 2575 N N . ALA B 1 20 ? -24.578 1.373 -21.266 1 82.31 20 ALA B N 1
ATOM 2576 C CA . ALA B 1 20 ? -24.344 0.97 -19.891 1 82.31 20 ALA B CA 1
ATOM 2577 C C . ALA B 1 20 ? -24.281 2.184 -18.969 1 82.31 20 ALA B C 1
ATOM 2579 O O . ALA B 1 20 ? -24.797 2.145 -17.844 1 82.31 20 ALA B O 1
ATOM 2580 N N . ALA B 1 21 ? -23.719 3.15 -19.422 1 85.12 21 ALA B N 1
ATOM 2581 C CA . ALA B 1 21 ? -23.672 4.398 -18.656 1 85.12 21 ALA B CA 1
ATOM 2582 C C . ALA B 1 21 ? -25.062 4.992 -18.484 1 85.12 21 ALA B C 1
ATOM 2584 O O . ALA B 1 21 ? -25.391 5.5 -17.406 1 85.12 21 ALA B O 1
ATOM 2585 N N . ALA B 1 22 ? -25.781 4.934 -19.453 1 86.19 22 ALA B N 1
ATOM 2586 C CA . ALA B 1 22 ? -27.156 5.434 -19.406 1 86.19 22 ALA B CA 1
ATOM 2587 C C . ALA B 1 22 ? -27.969 4.707 -18.328 1 86.19 22 ALA B C 1
ATOM 2589 O O . ALA B 1 22 ? -28.672 5.34 -17.547 1 86.19 22 ALA B O 1
ATOM 2590 N N . ASP B 1 23 ? -27.719 3.484 -18.328 1 80.94 23 ASP B N 1
ATOM 2591 C CA . ASP B 1 23 ? -28.422 2.668 -17.344 1 80.94 23 ASP B CA 1
ATOM 2592 C C . ASP B 1 23 ? -28 3.031 -15.922 1 80.94 23 ASP B C 1
ATOM 2594 O O . ASP B 1 23 ? -28.844 3.211 -15.039 1 80.94 23 ASP B O 1
ATOM 2598 N N . GLU B 1 24 ? -26.766 3.201 -15.797 1 78.56 24 GLU B N 1
ATOM 2599 C CA . GLU B 1 24 ? -26.25 3.49 -14.461 1 78.56 24 GLU B CA 1
ATOM 2600 C C . GLU B 1 24 ? -26.672 4.879 -13.992 1 78.56 24 GLU B C 1
ATOM 2602 O O . GLU B 1 24 ? -26.953 5.082 -12.805 1 78.56 24 GLU B O 1
ATOM 2607 N N . LEU B 1 25 ? -26.812 5.754 -14.797 1 77 25 LEU B N 1
ATOM 2608 C CA . LEU B 1 25 ? -27.094 7.145 -14.461 1 77 25 LEU B CA 1
ATOM 2609 C C . LEU B 1 25 ? -28.578 7.43 -14.547 1 77 25 LEU B C 1
ATOM 2611 O O . LEU B 1 25 ? -29.016 8.555 -14.312 1 77 25 LEU B O 1
ATOM 2615 N N . ASN B 1 26 ? -29.266 6.363 -14.883 1 79.81 26 ASN B N 1
ATOM 2616 C CA . ASN B 1 26 ? -30.719 6.496 -15.039 1 79.81 26 ASN B CA 1
ATOM 2617 C C . ASN B 1 26 ? -31.062 7.57 -16.062 1 79.81 26 ASN B C 1
ATOM 2619 O O . ASN B 1 26 ? -31.891 8.445 -15.797 1 79.81 26 ASN B O 1
ATOM 2623 N N . HIS B 1 27 ? -30.328 7.574 -17.047 1 80.88 27 HIS B N 1
ATOM 2624 C CA . HIS B 1 27 ? -30.562 8.422 -18.219 1 80.88 27 HIS B CA 1
ATOM 2625 C C . HIS B 1 27 ? -30.875 7.582 -19.453 1 80.88 27 HIS B C 1
ATOM 2627 O O . HIS B 1 27 ? -30.672 6.363 -19.453 1 80.88 27 HIS B O 1
ATOM 2633 N N . THR B 1 28 ? -31.578 8.062 -20.5 1 82 28 THR B N 1
ATOM 2634 C CA . THR B 1 28 ? -31.672 7.398 -21.797 1 82 28 THR B CA 1
ATOM 2635 C C . THR B 1 28 ? -30.328 7.457 -22.531 1 82 28 THR B C 1
ATOM 2637 O O . THR B 1 28 ? -29.531 8.367 -22.297 1 82 28 THR B O 1
ATOM 2640 N N . GLN B 1 29 ? -30.141 6.453 -23.266 1 87.94 29 GLN B N 1
ATOM 2641 C CA . GLN B 1 29 ? -28.906 6.426 -24.047 1 87.94 29 GLN B CA 1
ATOM 2642 C C . GLN B 1 29 ? -28.781 7.668 -24.922 1 87.94 29 GLN B C 1
ATOM 2644 O O . GLN B 1 29 ? -27.688 8.195 -25.109 1 87.94 29 GLN B O 1
ATOM 2649 N N . SER B 1 30 ? -29.875 8.117 -25.5 1 89.12 30 SER B N 1
ATOM 2650 C CA . SER B 1 30 ? -29.875 9.328 -26.312 1 89.12 30 SER B CA 1
ATOM 2651 C C . SER B 1 30 ? -29.438 10.539 -25.516 1 89.12 30 SER B C 1
ATOM 2653 O O . SER B 1 30 ? -28.688 11.391 -26 1 89.12 30 SER B O 1
ATOM 2655 N N . ALA B 1 31 ? -29.906 10.609 -24.297 1 82 31 ALA B N 1
ATOM 2656 C CA . ALA B 1 31 ? -29.531 11.711 -23.422 1 82 31 ALA B CA 1
ATOM 2657 C C . ALA B 1 31 ? -28.031 11.688 -23.094 1 82 31 ALA B C 1
ATOM 2659 O O . ALA B 1 31 ? -27.375 12.727 -23.125 1 82 31 ALA B O 1
ATOM 2660 N N . VAL B 1 32 ? -27.594 10.516 -22.781 1 88.62 32 VAL B N 1
ATOM 2661 C CA . VAL B 1 32 ? -26.172 10.367 -22.484 1 88.62 32 VAL B CA 1
ATOM 2662 C C . VAL B 1 32 ? -25.344 10.742 -23.703 1 88.62 32 VAL B C 1
ATOM 2664 O O . VAL B 1 32 ? -24.344 11.453 -23.594 1 88.62 32 VAL B O 1
ATOM 2667 N N . SER B 1 33 ? -25.734 10.305 -24.844 1 88.19 33 SER B N 1
ATOM 2668 C CA . SER B 1 33 ? -25.047 10.617 -26.094 1 88.19 33 SER B CA 1
ATOM 2669 C C . SER B 1 33 ? -25.047 12.117 -26.359 1 88.19 33 SER B C 1
ATOM 2671 O O . SER B 1 33 ? -24.016 12.688 -26.734 1 88.19 33 SER B O 1
ATOM 2673 N N . ARG B 1 34 ? -26.109 12.719 -26.141 1 84.56 34 ARG B N 1
ATOM 2674 C CA . ARG B 1 34 ? -26.219 14.156 -26.344 1 84.56 34 ARG B CA 1
ATOM 2675 C C . ARG B 1 34 ? -25.328 14.922 -25.359 1 84.56 34 ARG B C 1
ATOM 2677 O O . ARG B 1 34 ? -24.719 15.93 -25.734 1 84.56 34 ARG B O 1
ATOM 2684 N N . GLN B 1 35 ? -25.391 14.477 -24.125 1 83.69 35 GLN B N 1
ATOM 2685 C CA . GLN B 1 35 ? -24.562 15.117 -23.109 1 83.69 35 GLN B CA 1
ATOM 2686 C C . GLN B 1 35 ? -23.078 15.07 -23.5 1 83.69 35 GLN B C 1
ATOM 2688 O O . GLN B 1 35 ? -22.375 16.062 -23.391 1 83.69 35 GLN B O 1
ATOM 2693 N N . ILE B 1 36 ? -22.688 13.945 -23.969 1 86.56 36 ILE B N 1
ATOM 2694 C CA . ILE B 1 36 ? -21.297 13.773 -24.359 1 86.56 36 ILE B CA 1
ATOM 2695 C C . ILE B 1 36 ? -21 14.641 -25.578 1 86.56 36 ILE B C 1
ATOM 2697 O O . ILE B 1 36 ? -19.969 15.328 -25.625 1 86.56 36 ILE B O 1
ATOM 2701 N N . ALA B 1 37 ? -21.859 14.625 -26.531 1 85.19 37 ALA B N 1
ATOM 2702 C CA . ALA B 1 37 ? -21.703 15.461 -27.719 1 85.19 37 ALA B CA 1
ATOM 2703 C C . ALA B 1 37 ? -21.656 16.938 -27.344 1 85.19 37 ALA B C 1
ATOM 2705 O O . ALA B 1 37 ? -20.875 17.703 -27.922 1 85.19 37 ALA B O 1
ATOM 2706 N N . GLY B 1 38 ? -22.594 17.312 -26.516 1 80.12 38 GLY B N 1
ATOM 2707 C CA . GLY B 1 38 ? -22.594 18.672 -26.031 1 80.12 38 GLY B CA 1
ATOM 2708 C C . GLY B 1 38 ? -21.281 19.062 -25.359 1 80.12 38 GLY B C 1
ATOM 2709 O O . GLY B 1 38 ? -20.766 20.156 -25.594 1 80.12 38 GLY B O 1
ATOM 2710 N N . LEU B 1 39 ? -20.828 18.234 -24.484 1 79.06 39 LEU B N 1
ATOM 2711 C CA . LEU B 1 39 ? -19.562 18.469 -23.812 1 79.06 39 LEU B CA 1
ATOM 2712 C C . LEU B 1 39 ? -18.422 18.609 -24.812 1 79.06 39 LEU B C 1
ATOM 2714 O O . LEU B 1 39 ? -17.578 19.5 -24.688 1 79.06 39 LEU B O 1
ATOM 2718 N N . GLU B 1 40 ? -18.422 17.797 -25.797 1 81.88 40 GLU B N 1
ATOM 2719 C CA . GLU B 1 40 ? -17.406 17.844 -26.859 1 81.88 40 GLU B CA 1
ATOM 2720 C C . GLU B 1 40 ? -17.5 19.141 -27.656 1 81.88 40 GLU B C 1
ATOM 2722 O O . GLU B 1 40 ? -16.469 19.734 -27.984 1 81.88 40 GLU B O 1
ATOM 2727 N N . ARG B 1 41 ? -18.641 19.547 -27.906 1 78.19 41 ARG B N 1
ATOM 2728 C CA . ARG B 1 41 ? -18.859 20.812 -28.609 1 78.19 41 ARG B CA 1
ATOM 2729 C C . ARG B 1 41 ? -18.344 21.984 -27.781 1 78.19 41 ARG B C 1
ATOM 2731 O O . ARG B 1 41 ? -17.703 22.891 -28.328 1 78.19 41 ARG B O 1
ATOM 2738 N N . GLN B 1 42 ? -18.734 21.953 -26.562 1 74 42 GLN B N 1
ATOM 2739 C CA . GLN B 1 42 ? -18.297 23.031 -25.672 1 74 42 GLN B CA 1
ATOM 2740 C C . GLN B 1 42 ? -16.781 23.094 -25.594 1 74 42 GLN B C 1
ATOM 2742 O O . GLN B 1 42 ? -16.203 24.188 -25.547 1 74 42 GLN B O 1
ATOM 2747 N N . LEU B 1 43 ? -16.266 21.938 -25.578 1 72.25 43 LEU B N 1
ATOM 2748 C CA . LEU B 1 43 ? -14.82 21.859 -25.422 1 72.25 43 LEU B CA 1
ATOM 2749 C C . LEU B 1 43 ? -14.117 21.984 -26.781 1 72.25 43 LEU B C 1
ATOM 2751 O O . LEU B 1 43 ? -12.922 22.266 -26.828 1 72.25 43 LEU B O 1
ATOM 2755 N N . GLY B 1 44 ? -14.906 21.734 -27.828 1 73.56 44 GLY B N 1
ATOM 2756 C CA . GLY B 1 44 ? -14.398 21.859 -29.188 1 73.56 44 GLY B CA 1
ATOM 2757 C C . GLY B 1 44 ? -13.547 20.672 -29.609 1 73.56 44 GLY B C 1
ATOM 2758 O O . GLY B 1 44 ? -12.789 20.766 -30.578 1 73.56 44 GLY B O 1
ATOM 2759 N N . VAL B 1 45 ? -13.508 19.672 -28.812 1 76.44 45 VAL B N 1
ATOM 2760 C CA . VAL B 1 45 ? -12.727 18.484 -29.125 1 76.44 45 VAL B CA 1
ATOM 2761 C C . VAL B 1 45 ? -13.539 17.234 -28.797 1 76.44 45 VAL B C 1
ATOM 2763 O O . VAL B 1 45 ? -14.289 17.203 -27.812 1 76.44 45 VAL B O 1
ATOM 2766 N N . PRO B 1 46 ? -13.32 16.188 -29.578 1 83.94 46 PRO B N 1
ATOM 2767 C CA . PRO B 1 46 ? -13.953 14.914 -29.219 1 83.94 46 PRO B CA 1
ATOM 2768 C C . PRO B 1 46 ? -13.312 14.266 -28 1 83.94 46 PRO B C 1
ATOM 2770 O O . PRO B 1 46 ? -12.086 14.273 -27.859 1 83.94 46 PRO B O 1
ATOM 2773 N N . LEU B 1 47 ? -14.219 13.844 -27.109 1 84.19 47 LEU B N 1
ATOM 2774 C CA . LEU B 1 47 ? -13.742 13.242 -25.859 1 84.19 47 LEU B CA 1
ATOM 2775 C C . LEU B 1 47 ? -13.852 11.719 -25.922 1 84.19 47 LEU B C 1
ATOM 2777 O O . LEU B 1 47 ? -13.133 11.016 -25.219 1 84.19 47 LEU B O 1
ATOM 2781 N N . VAL B 1 48 ? -14.828 11.227 -26.766 1 87.06 48 VAL B N 1
ATOM 2782 C CA . VAL B 1 48 ? -15.031 9.781 -26.859 1 87.06 48 VAL B CA 1
ATOM 2783 C C . VAL B 1 48 ? -15.047 9.352 -28.328 1 87.06 48 VAL B C 1
ATOM 2785 O O . VAL B 1 48 ? -15.391 10.133 -29.203 1 87.06 48 VAL B O 1
ATOM 2788 N N . GLU B 1 49 ? -14.516 8.133 -28.469 1 85.56 49 GLU B N 1
ATOM 2789 C CA . GLU B 1 49 ? -14.609 7.484 -29.781 1 85.56 49 GLU B CA 1
ATOM 2790 C C . GLU B 1 49 ? -15.445 6.211 -29.703 1 85.56 49 GLU B C 1
ATOM 2792 O O . GLU B 1 49 ? -15.328 5.438 -28.75 1 85.56 49 GLU B O 1
ATOM 2797 N N . ARG B 1 50 ? -16.375 6.156 -30.656 1 79.56 50 ARG B N 1
ATOM 2798 C CA . ARG B 1 50 ? -17.266 5.008 -30.734 1 79.56 50 ARG B CA 1
ATOM 2799 C C . ARG B 1 50 ? -16.703 3.916 -31.625 1 79.56 50 ARG B C 1
ATOM 2801 O O . ARG B 1 50 ? -16.109 4.207 -32.656 1 79.56 50 ARG B O 1
ATOM 2808 N N . HIS B 1 51 ? -16.641 2.709 -31.094 1 75.88 51 HIS B N 1
ATOM 2809 C CA . HIS B 1 51 ? -16.25 1.541 -31.875 1 75.88 51 HIS B CA 1
ATOM 2810 C C . HIS B 1 51 ? -17.266 0.411 -31.703 1 75.88 51 HIS B C 1
ATOM 2812 O O . HIS B 1 51 ? -18.234 0.543 -30.953 1 75.88 51 HIS B O 1
ATOM 2818 N N . ALA B 1 52 ? -17.156 -0.631 -32.5 1 69.12 52 ALA B N 1
ATOM 2819 C CA . ALA B 1 52 ? -18.094 -1.743 -32.531 1 69.12 52 ALA B CA 1
ATOM 2820 C C . ALA B 1 52 ? -18.312 -2.344 -31.141 1 69.12 52 ALA B C 1
ATOM 2822 O O . ALA B 1 52 ? -19.391 -2.859 -30.844 1 69.12 52 ALA B O 1
ATOM 2823 N N . ARG B 1 53 ? -17.422 -2.236 -30.359 1 65.94 53 ARG B N 1
ATOM 2824 C CA . ARG B 1 53 ? -17.484 -2.932 -29.078 1 65.94 53 ARG B CA 1
ATOM 2825 C C . ARG B 1 53 ? -17.797 -1.964 -27.938 1 65.94 53 ARG B C 1
ATOM 2827 O O . ARG B 1 53 ? -17.859 -2.363 -26.766 1 65.94 53 ARG B O 1
ATOM 2834 N N . GLY B 1 54 ? -17.984 -0.677 -28.266 1 79.94 54 GLY B N 1
ATOM 2835 C CA . GLY B 1 54 ? -18.344 0.276 -27.234 1 79.94 54 GLY B CA 1
ATOM 2836 C C . GLY B 1 54 ? -17.719 1.644 -27.422 1 79.94 54 GLY B C 1
ATOM 2837 O O . GLY B 1 54 ? -17.578 2.102 -28.562 1 79.94 54 GLY B O 1
ATOM 2838 N N . VAL B 1 55 ? -17.562 2.338 -26.266 1 82.25 55 VAL B N 1
ATOM 2839 C CA . VAL B 1 55 ? -17.047 3.699 -26.297 1 82.25 55 VAL B CA 1
ATOM 2840 C C . VAL B 1 55 ? -15.727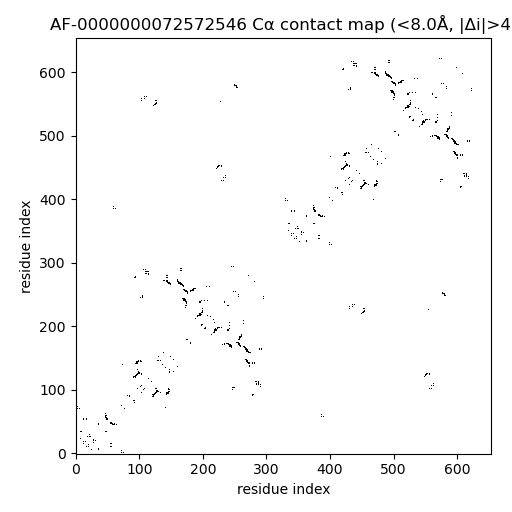 3.76 -25.516 1 82.25 55 VAL B C 1
ATOM 2842 O O . VAL B 1 55 ? -15.57 3.1 -24.484 1 82.25 55 VAL B O 1
ATOM 2845 N N . ARG B 1 56 ? -14.797 4.363 -26.141 1 81.25 56 ARG B N 1
ATOM 2846 C CA . ARG B 1 56 ? -13.539 4.594 -25.438 1 81.25 56 ARG B CA 1
ATOM 2847 C C . ARG B 1 56 ? -13.18 6.078 -25.438 1 81.25 56 ARG B C 1
ATOM 2849 O O . ARG B 1 56 ? -13.508 6.805 -26.375 1 81.25 56 ARG B O 1
ATOM 2856 N N . PRO B 1 57 ? -12.555 6.551 -24.344 1 80.38 57 PRO B N 1
ATOM 2857 C CA . PRO B 1 57 ? -12.156 7.961 -24.328 1 80.38 57 PRO B CA 1
ATOM 2858 C C . PRO B 1 57 ? -11.055 8.266 -25.344 1 80.38 57 PRO B C 1
ATOM 2860 O O . PRO B 1 57 ? -10.172 7.434 -25.578 1 80.38 57 PRO B O 1
ATOM 2863 N N . THR B 1 58 ? -11.172 9.469 -26.047 1 76.19 58 THR B N 1
ATOM 2864 C CA . THR B 1 58 ? -10.086 10.016 -26.859 1 76.19 58 THR B CA 1
ATOM 2865 C C . THR B 1 58 ? -8.938 10.484 -25.969 1 76.19 58 THR B C 1
ATOM 2867 O O . THR B 1 58 ? -9.07 10.539 -24.75 1 76.19 58 THR B O 1
ATOM 2870 N N . PRO B 1 59 ? -7.801 10.773 -26.547 1 63.44 59 PRO B N 1
ATOM 2871 C CA . PRO B 1 59 ? -6.723 11.359 -25.75 1 63.44 59 PRO B CA 1
ATOM 2872 C C . PRO B 1 59 ? -7.168 12.602 -24.969 1 63.44 59 PRO B C 1
ATOM 2874 O O . PRO B 1 59 ? -6.836 12.75 -23.797 1 63.44 59 PRO B O 1
ATOM 2877 N N . ALA B 1 60 ? -7.867 13.453 -25.703 1 70.06 60 ALA B N 1
ATOM 2878 C CA . ALA B 1 60 ? -8.5 14.586 -25.031 1 70.06 60 ALA B CA 1
ATOM 2879 C C . ALA B 1 60 ? -9.461 14.102 -23.938 1 70.06 60 ALA B C 1
ATOM 2881 O O . ALA B 1 60 ? -9.555 14.711 -22.875 1 70.06 60 ALA B O 1
ATOM 2882 N N . GLY B 1 61 ? -10.039 13.031 -24.203 1 78.25 61 GLY B N 1
ATOM 2883 C CA . GLY B 1 61 ? -10.961 12.453 -23.25 1 78.25 61 GLY B CA 1
ATOM 2884 C C . GLY B 1 61 ? -10.281 11.938 -22 1 78.25 61 GLY B C 1
ATOM 2885 O O . GLY B 1 61 ? -10.789 12.117 -20.891 1 78.25 61 GLY B O 1
ATOM 2886 N N . GLU B 1 62 ? -9.266 11.383 -22.141 1 70.88 62 GLU B N 1
ATOM 2887 C CA . GLU B 1 62 ? -8.531 10.844 -21 1 70.88 62 GLU B CA 1
ATOM 2888 C C . GLU B 1 62 ? -8.023 11.961 -20.094 1 70.88 62 GLU B C 1
ATOM 2890 O O . GLU B 1 62 ? -8.109 11.859 -18.875 1 70.88 62 GLU B O 1
ATOM 2895 N N . VAL B 1 63 ? -7.449 13 -20.703 1 61.56 63 VAL B N 1
ATOM 2896 C CA . VAL B 1 63 ? -7.023 14.172 -19.938 1 61.56 63 VAL B CA 1
ATOM 2897 C C . VAL B 1 63 ? -8.219 14.773 -19.203 1 61.56 63 VAL B C 1
ATOM 2899 O O . VAL B 1 63 ? -8.125 15.078 -18.016 1 61.56 63 VAL B O 1
ATOM 2902 N N . PHE B 1 64 ? -9.195 14.938 -19.984 1 69.56 64 PHE B N 1
ATOM 2903 C CA . PHE B 1 64 ? -10.398 15.492 -19.375 1 69.56 64 PHE B CA 1
ATOM 2904 C C . PHE B 1 64 ? -10.898 14.594 -18.25 1 69.56 64 PHE B C 1
ATOM 2906 O O . PHE B 1 64 ? -11.305 15.078 -17.203 1 69.56 64 PHE B O 1
ATOM 2913 N N . ARG B 1 65 ? -10.773 13.297 -18.516 1 76.62 65 ARG B N 1
ATOM 2914 C CA . ARG B 1 65 ? -11.234 12.344 -17.516 1 76.62 65 ARG B CA 1
ATOM 2915 C C . ARG B 1 65 ? -10.461 12.5 -16.219 1 76.62 65 ARG B C 1
ATOM 2917 O O . ARG B 1 65 ? -11.055 12.5 -15.133 1 76.62 65 ARG B O 1
ATOM 2924 N N . ARG B 1 66 ? -9.328 12.656 -16.25 1 61.78 66 ARG B N 1
ATOM 2925 C CA . ARG B 1 66 ? -8.5 12.82 -15.07 1 61.78 66 ARG B CA 1
ATOM 2926 C C . ARG B 1 66 ? -8.883 14.086 -14.312 1 61.78 66 ARG B C 1
ATOM 2928 O O . ARG B 1 66 ? -9.062 14.062 -13.094 1 61.78 66 ARG B O 1
ATOM 2935 N N . HIS B 1 67 ? -8.992 15.102 -15.047 1 59.31 67 HIS B N 1
ATOM 2936 C CA . HIS B 1 67 ? -9.391 16.359 -14.422 1 59.31 67 HIS B CA 1
ATOM 2937 C C . HIS B 1 67 ? -10.844 16.297 -13.945 1 59.31 67 HIS B C 1
ATOM 2939 O O . HIS B 1 67 ? -11.172 16.844 -12.891 1 59.31 67 HIS B O 1
ATOM 2945 N N . ALA B 1 68 ? -11.562 15.625 -14.773 1 68.31 68 ALA B N 1
ATOM 2946 C CA . ALA B 1 68 ? -12.961 15.492 -14.391 1 68.31 68 ALA B CA 1
ATOM 2947 C C . ALA B 1 68 ? -13.109 14.719 -13.086 1 68.31 68 ALA B C 1
ATOM 2949 O O . ALA B 1 68 ? -13.883 15.102 -12.211 1 68.31 68 ALA B O 1
ATOM 2950 N N . LEU B 1 69 ? -12.352 13.727 -13.102 1 65.44 69 LEU B N 1
ATOM 2951 C CA . LEU B 1 69 ? -12.391 12.922 -11.883 1 65.44 69 LEU B CA 1
ATOM 2952 C C . LEU B 1 69 ? -11.969 13.742 -10.672 1 65.44 69 LEU B C 1
ATOM 2954 O O . LEU B 1 69 ? -12.609 13.688 -9.617 1 65.44 69 LEU B O 1
ATOM 2958 N N . THR B 1 70 ? -11.023 14.461 -10.82 1 55.94 70 THR B N 1
ATOM 2959 C CA . THR B 1 70 ? -10.562 15.344 -9.75 1 55.94 70 THR B CA 1
ATOM 2960 C C . THR B 1 70 ? -11.633 16.375 -9.406 1 55.94 70 THR B C 1
ATOM 2962 O O . THR B 1 70 ? -11.914 16.609 -8.227 1 55.94 70 THR B O 1
ATOM 2965 N N . THR B 1 71 ? -12.188 16.906 -10.422 1 54.97 71 THR B N 1
ATOM 2966 C CA . THR B 1 71 ? -13.211 17.938 -10.234 1 54.97 71 THR B CA 1
ATOM 2967 C C . THR B 1 71 ? -14.461 17.344 -9.594 1 54.97 71 THR B C 1
ATOM 2969 O O . THR B 1 71 ? -15.023 17.922 -8.664 1 54.97 71 THR B O 1
ATOM 2972 N N . LEU B 1 72 ? -14.805 16.219 -10.133 1 61.66 72 LEU B N 1
ATOM 2973 C CA . LEU B 1 72 ? -16 15.586 -9.586 1 61.66 72 LEU B CA 1
ATOM 2974 C C . LEU B 1 72 ? -15.773 15.156 -8.141 1 61.66 72 LEU B C 1
ATOM 2976 O O . LEU B 1 72 ? -16.656 15.305 -7.297 1 61.66 72 LEU B O 1
ATOM 2980 N N . THR B 1 73 ? -14.664 14.672 -7.992 1 56.53 73 THR B N 1
ATOM 2981 C CA . THR B 1 73 ? -14.312 14.336 -6.617 1 56.53 73 THR B CA 1
ATOM 2982 C C . THR B 1 73 ? -14.352 15.578 -5.73 1 56.53 73 THR B C 1
ATOM 2984 O O . THR B 1 73 ? -14.875 15.539 -4.617 1 56.53 73 THR B O 1
ATOM 2987 N N . GLU B 1 74 ? -13.906 16.656 -6.285 1 50.44 74 GLU B N 1
ATOM 2988 C CA . GLU B 1 74 ? -13.945 17.922 -5.562 1 50.44 74 GLU B CA 1
ATOM 2989 C C . GLU B 1 74 ? -15.375 18.406 -5.379 1 50.44 74 GLU B C 1
ATOM 2991 O O . GLU B 1 74 ? -15.727 18.938 -4.32 1 50.44 74 GLU B O 1
ATOM 2996 N N . ALA B 1 75 ? -16.156 18.281 -6.414 1 51.56 75 ALA B N 1
ATOM 2997 C CA . ALA B 1 75 ? -17.562 18.672 -6.336 1 51.56 75 ALA B CA 1
ATOM 2998 C C . ALA B 1 75 ? -18.312 17.812 -5.316 1 51.56 75 ALA B C 1
ATOM 3000 O O . ALA B 1 75 ? -19.094 18.344 -4.512 1 51.56 75 ALA B O 1
ATOM 3001 N N . ASP B 1 76 ? -18.016 16.578 -5.484 1 53.69 76 ASP B N 1
ATOM 3002 C CA . ASP B 1 76 ? -18.656 15.703 -4.512 1 53.69 76 ASP B CA 1
ATOM 3003 C C . ASP B 1 76 ? -18.203 16.031 -3.092 1 53.69 76 ASP B C 1
ATOM 3005 O O . ASP B 1 76 ? -19.016 16.016 -2.16 1 53.69 76 ASP B O 1
ATOM 3009 N N . ARG B 1 77 ? -17.047 16.297 -3.082 1 47.94 77 ARG B N 1
ATOM 3010 C CA . ARG B 1 77 ? -16.5 16.719 -1.794 1 47.94 77 ARG B CA 1
ATOM 3011 C C . ARG B 1 77 ? -17.156 18.016 -1.326 1 47.94 77 ARG B C 1
ATOM 3013 O O . ARG B 1 77 ? -17.469 18.172 -0.144 1 47.94 77 ARG B O 1
ATOM 3020 N N . ALA B 1 78 ? -17.297 18.906 -2.193 1 45.66 78 ALA B N 1
ATOM 3021 C CA . ALA B 1 78 ? -17.969 20.156 -1.887 1 45.66 78 ALA B CA 1
ATOM 3022 C C . ALA B 1 78 ? -19.406 19.922 -1.431 1 45.66 78 ALA B C 1
ATOM 3024 O O . ALA B 1 78 ? -19.875 20.516 -0.459 1 45.66 78 ALA B O 1
ATOM 3025 N N . VAL B 1 79 ? -20.016 19.094 -2.219 1 45.84 79 VAL B N 1
ATOM 3026 C CA . VAL B 1 79 ? -21.406 18.781 -1.867 1 45.84 79 VAL B CA 1
ATOM 3027 C C . VAL B 1 79 ? -21.453 18.094 -0.507 1 45.84 79 VAL B C 1
ATOM 3029 O O . VAL B 1 79 ? -22.266 18.438 0.348 1 45.84 79 VAL B O 1
ATOM 3032 N N . ARG B 1 80 ? -20.578 17.141 -0.474 1 44.72 80 ARG B N 1
ATOM 3033 C CA . ARG B 1 80 ? -20.531 16.453 0.815 1 44.72 80 ARG B CA 1
ATOM 3034 C C . ARG B 1 80 ? -20.156 17.422 1.935 1 44.72 80 ARG B C 1
ATOM 3036 O O . ARG B 1 80 ? -20.75 17.391 3.018 1 44.72 80 ARG B O 1
ATOM 3043 N N . ALA B 1 81 ? -19.219 18.219 1.59 1 43.16 81 ALA B N 1
ATOM 3044 C CA . ALA B 1 81 ? -18.828 19.234 2.564 1 43.16 81 ALA B CA 1
ATOM 3045 C C . ALA B 1 81 ? -20.016 20.141 2.893 1 43.16 81 ALA B C 1
ATOM 3047 O O . ALA B 1 81 ? -20.234 20.484 4.059 1 43.16 81 ALA B O 1
ATOM 3048 N N . ALA B 1 82 ? -20.719 20.484 1.869 1 41.97 82 ALA B N 1
ATOM 3049 C CA . ALA B 1 82 ? -21.891 21.328 2.072 1 41.97 82 ALA B CA 1
ATOM 3050 C C . ALA B 1 82 ? -22.969 20.594 2.859 1 41.97 82 ALA B C 1
ATOM 3052 O O . ALA B 1 82 ? -23.609 21.172 3.742 1 41.97 82 ALA B O 1
ATOM 3053 N N . ARG B 1 83 ? -23.141 19.453 2.445 1 41.88 83 ARG B N 1
ATOM 3054 C CA . ARG B 1 83 ? -24.141 18.672 3.174 1 41.88 83 ARG B CA 1
ATOM 3055 C C . ARG B 1 83 ? -23.688 18.438 4.613 1 41.88 83 ARG B C 1
ATOM 3057 O O . ARG B 1 83 ? -24.516 18.438 5.527 1 41.88 83 ARG B O 1
ATOM 3064 N N . ASP B 1 84 ? -22.453 17.969 4.652 1 41.44 84 ASP B N 1
ATOM 3065 C CA . ASP B 1 84 ? -21.922 17.734 5.992 1 41.44 84 ASP B CA 1
ATOM 3066 C C . ASP B 1 84 ? -22.031 18.984 6.852 1 41.44 84 ASP B C 1
ATOM 3068 O O . ASP B 1 84 ? -22.281 18.906 8.055 1 41.44 84 ASP B O 1
ATOM 3072 N N . VAL B 1 85 ? -21.734 20.078 6.281 1 39.47 85 VAL B N 1
ATOM 3073 C CA . VAL B 1 85 ? -22 21.312 7.023 1 39.47 85 VAL B CA 1
ATOM 3074 C C . VAL B 1 85 ? -23.453 21.328 7.473 1 39.47 85 VAL B C 1
ATOM 3076 O O . VAL B 1 85 ? -23.766 21.766 8.586 1 39.47 85 VAL B O 1
ATOM 3079 N N . ARG B 1 86 ? -24.297 20.969 6.668 1 36.38 86 ARG B N 1
ATOM 3080 C CA . ARG B 1 86 ? -25.688 21.016 7.102 1 36.38 86 ARG B CA 1
ATOM 3081 C C . ARG B 1 86 ? -25.922 20.078 8.281 1 36.38 86 ARG B C 1
ATOM 3083 O O . ARG B 1 86 ? -26.656 20.422 9.219 1 36.38 86 ARG B O 1
ATOM 3090 N N . ASP B 1 87 ? -25.562 18.828 8.086 1 38 87 ASP B N 1
ATOM 3091 C CA . ASP B 1 87 ? -26 17.906 9.117 1 38 87 ASP B CA 1
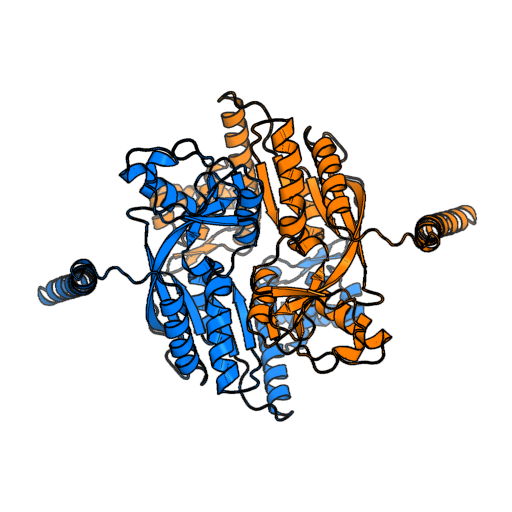ATOM 3092 C C . ASP B 1 87 ? -25.172 18.047 10.383 1 38 87 ASP B C 1
ATOM 3094 O O . ASP B 1 87 ? -25.281 17.234 11.305 1 38 87 ASP B O 1
ATOM 3098 N N . GLY B 1 88 ? -24.75 19.266 10.891 1 36.12 88 GLY B N 1
ATOM 3099 C CA . GLY B 1 88 ? -24.203 19.719 12.164 1 36.12 88 GLY B CA 1
ATOM 3100 C C . GLY B 1 88 ? -22.781 19.25 12.398 1 36.12 88 GLY B C 1
ATOM 3101 O O . GLY B 1 88 ? -22.234 19.391 13.5 1 36.12 88 GLY B O 1
ATOM 3102 N N . GLY B 1 89 ? -22.422 18.078 12.086 1 40.56 89 GLY B N 1
ATOM 3103 C CA . GLY B 1 89 ? -21.062 17.766 12.484 1 40.56 89 GLY B CA 1
ATOM 3104 C C . GLY B 1 89 ? -20.031 18.719 11.906 1 40.56 89 GLY B C 1
ATOM 3105 O O . GLY B 1 89 ? -19.953 18.891 10.688 1 40.56 89 GLY B O 1
ATOM 3106 N N . SER B 1 90 ? -19.734 19.891 12.578 1 43.66 90 SER B N 1
ATOM 3107 C CA .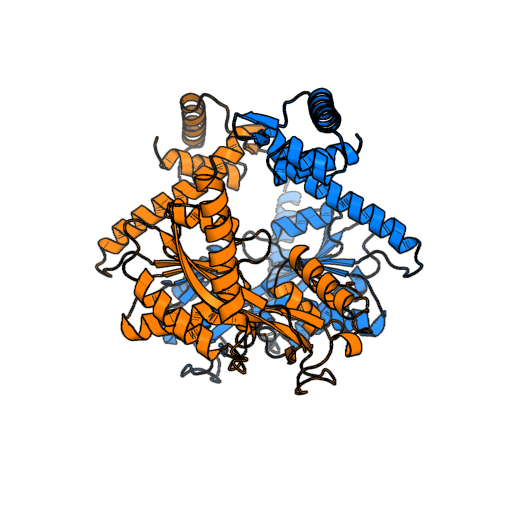 SER B 1 90 ? -19.203 21.219 12.336 1 43.66 90 SER B CA 1
ATOM 3108 C C . SER B 1 90 ? -18.078 21.188 11.305 1 43.66 90 SER B C 1
ATOM 3110 O O . SER B 1 90 ? -17.938 22.125 10.5 1 43.66 90 SER B O 1
ATOM 3112 N N . GLY B 1 91 ? -16.75 20.656 11.477 1 55 91 GLY B N 1
ATOM 3113 C CA . GLY B 1 91 ? -15.539 21.188 10.891 1 55 91 GLY B CA 1
ATOM 3114 C C . GLY B 1 91 ? -15.18 20.562 9.555 1 55 91 GLY B C 1
ATOM 3115 O O . GLY B 1 91 ? -15.797 19.578 9.148 1 55 91 GLY B O 1
ATOM 3116 N N . ARG B 1 92 ? -14.836 21.391 8.586 1 70.31 92 ARG B N 1
ATOM 3117 C CA . ARG B 1 92 ? -14.219 21.031 7.312 1 70.31 92 ARG B CA 1
ATOM 3118 C C . ARG B 1 92 ? -13.398 19.75 7.434 1 70.31 92 ARG B C 1
ATOM 3120 O O . ARG B 1 92 ? -12.609 19.609 8.367 1 70.31 92 ARG B O 1
ATOM 3127 N N . PRO B 1 93 ? -13.93 18.703 6.633 1 83.12 93 PRO B N 1
ATOM 3128 C CA . PRO B 1 93 ? -13.102 17.5 6.672 1 83.12 93 PRO B CA 1
ATOM 3129 C C . PRO B 1 93 ? -11.617 17.797 6.461 1 83.12 93 PRO B C 1
ATOM 3131 O O . PRO B 1 93 ? -11.273 18.75 5.766 1 83.12 93 PRO B O 1
ATOM 3134 N N . LEU B 1 94 ? -10.914 17.078 7.199 1 89.25 94 LEU B N 1
ATOM 3135 C CA . LEU B 1 94 ? -9.469 17.219 7.129 1 89.25 94 LEU B CA 1
ATOM 3136 C C . LEU B 1 94 ? -8.867 16.203 6.164 1 89.25 94 LEU B C 1
ATOM 3138 O O . LEU B 1 94 ? -9.07 14.992 6.328 1 89.25 94 LEU B O 1
ATOM 3142 N N . ALA B 1 95 ? -8.234 16.703 5.098 1 92.62 95 ALA B N 1
ATOM 3143 C CA . ALA B 1 95 ? -7.52 15.82 4.168 1 92.62 95 ALA B CA 1
ATOM 3144 C C . ALA B 1 95 ? -6.02 15.852 4.426 1 92.62 95 ALA B C 1
ATOM 3146 O O . ALA B 1 95 ? -5.375 16.891 4.266 1 92.62 95 ALA B O 1
ATOM 3147 N N . VAL B 1 96 ? -5.477 14.695 4.777 1 95.81 96 VAL B N 1
ATOM 3148 C CA . VAL B 1 96 ? -4.055 14.602 5.098 1 95.81 96 VAL B CA 1
ATOM 3149 C C . VAL B 1 96 ? -3.344 13.773 4.031 1 95.81 96 VAL B C 1
ATOM 3151 O O . VAL B 1 96 ? -3.721 12.625 3.77 1 95.81 96 VAL B O 1
ATOM 3154 N N . GLY B 1 97 ? -2.363 14.352 3.383 1 96.69 97 GLY B N 1
ATOM 3155 C CA . GLY B 1 97 ? -1.483 13.633 2.48 1 96.69 97 GLY B CA 1
ATOM 3156 C C . GLY B 1 97 ? -0.186 13.195 3.133 1 96.69 97 GLY B C 1
ATOM 3157 O O . GLY B 1 97 ? 0.342 13.891 4.004 1 96.69 97 GLY B O 1
ATOM 3158 N N . ALA B 1 98 ? 0.305 12.047 2.697 1 96.25 98 ALA B N 1
ATOM 3159 C CA . ALA B 1 98 ? 1.588 11.602 3.234 1 96.25 98 ALA B CA 1
ATOM 3160 C C . ALA B 1 98 ? 2.264 10.609 2.289 1 96.25 98 ALA B C 1
ATOM 3162 O O . ALA B 1 98 ? 1.588 9.844 1.594 1 96.25 98 ALA B O 1
ATOM 3163 N N . VAL B 1 99 ? 3.574 10.688 2.281 1 93.69 99 VAL B N 1
ATOM 3164 C CA . VAL B 1 99 ? 4.277 9.594 1.617 1 93.69 99 VAL B CA 1
ATOM 3165 C C . VAL B 1 99 ? 3.994 8.281 2.344 1 93.69 99 VAL B C 1
ATOM 3167 O O . VAL B 1 99 ? 3.725 8.273 3.547 1 93.69 99 VAL B O 1
ATOM 3170 N N . PRO B 1 100 ? 4.109 7.152 1.722 1 92.25 100 PRO B N 1
ATOM 3171 C CA . PRO B 1 100 ? 3.621 5.883 2.262 1 92.25 100 PRO B CA 1
ATOM 3172 C C . PRO B 1 100 ? 4.238 5.543 3.615 1 92.25 100 PRO B C 1
ATOM 3174 O O . PRO B 1 100 ? 3.533 5.105 4.527 1 92.25 100 PRO B O 1
ATOM 3177 N N . SER B 1 101 ? 5.488 5.695 3.766 1 92.75 101 SER B N 1
ATOM 3178 C CA . SER B 1 101 ? 6.141 5.367 5.027 1 92.75 101 SER B CA 1
ATOM 3179 C C . SER B 1 101 ? 5.578 6.203 6.176 1 92.75 101 SER B C 1
ATOM 3181 O O . SER B 1 101 ? 5.34 5.688 7.27 1 92.75 101 SER B O 1
ATOM 3183 N N . LEU B 1 102 ? 5.344 7.449 5.918 1 94.56 102 LEU B N 1
ATOM 3184 C CA . LEU B 1 102 ? 4.836 8.344 6.953 1 94.56 102 LEU B CA 1
ATOM 3185 C C . LEU B 1 102 ? 3.346 8.117 7.184 1 94.56 102 LEU B C 1
ATOM 3187 O O . LEU B 1 102 ? 2.863 8.227 8.312 1 94.56 102 LEU B O 1
ATOM 3191 N N . ALA B 1 103 ? 2.648 7.824 6.121 1 93.88 103 ALA B N 1
ATOM 3192 C CA . ALA B 1 103 ? 1.225 7.512 6.227 1 93.88 103 ALA B CA 1
ATOM 3193 C C . ALA B 1 103 ? 0.992 6.316 7.145 1 93.88 103 ALA B C 1
ATOM 3195 O O . ALA B 1 103 ? 0.012 6.277 7.891 1 93.88 103 ALA B O 1
ATOM 3196 N N . SER B 1 104 ? 1.867 5.426 7.082 1 90.56 104 SER B N 1
ATOM 3197 C CA . SER B 1 104 ? 1.742 4.219 7.895 1 90.56 104 SER B CA 1
ATOM 3198 C C . SER B 1 104 ? 2.383 4.406 9.266 1 90.56 104 SER B C 1
ATOM 3200 O O . SER B 1 104 ? 1.952 3.799 10.242 1 90.56 104 SER B O 1
ATOM 3202 N N . GLY B 1 105 ? 3.324 5.176 9.43 1 89.75 105 GLY B N 1
ATOM 3203 C CA . GLY B 1 105 ? 4.191 5.188 10.602 1 89.75 105 GLY B CA 1
ATOM 3204 C C . GLY B 1 105 ? 3.762 6.195 11.648 1 89.75 105 GLY B C 1
ATOM 3205 O O . GLY B 1 105 ? 3.602 5.852 12.82 1 89.75 105 GLY B O 1
ATOM 3206 N N . ILE B 1 106 ? 3.574 7.426 11.266 1 90.88 106 ILE B N 1
ATOM 3207 C CA . ILE B 1 106 ? 3.432 8.406 12.336 1 90.88 106 ILE B CA 1
ATOM 3208 C C . ILE B 1 106 ? 2.096 9.133 12.203 1 90.88 106 ILE B C 1
ATOM 3210 O O . ILE B 1 106 ? 1.562 9.656 13.18 1 90.88 106 ILE B O 1
ATOM 3214 N N . VAL B 1 107 ? 1.546 9.203 11.008 1 92.94 107 VAL B N 1
ATOM 3215 C CA . VAL B 1 107 ? 0.329 9.984 10.797 1 92.94 107 VAL B CA 1
ATOM 3216 C C . VAL B 1 107 ? -0.793 9.438 11.68 1 92.94 107 VAL B C 1
ATOM 3218 O O . VAL B 1 107 ? -1.5 10.203 12.336 1 92.94 107 VAL B O 1
ATOM 3221 N N . PRO B 1 108 ? -0.902 8.133 11.75 1 88.62 108 PRO B N 1
ATOM 3222 C CA . PRO B 1 108 ? -1.977 7.613 12.602 1 88.62 108 PRO B CA 1
ATOM 3223 C C . PRO B 1 108 ? -1.849 8.062 14.055 1 88.62 108 PRO B C 1
ATOM 3225 O O . PRO B 1 108 ? -2.84 8.461 14.672 1 88.62 108 PRO B O 1
ATOM 3228 N N . GLU B 1 109 ? -0.703 8.008 14.57 1 88.94 109 GLU B N 1
ATOM 3229 C CA . GLU B 1 109 ? -0.484 8.422 15.953 1 88.94 109 GLU B CA 1
ATOM 3230 C C . GLU B 1 109 ? -0.788 9.906 16.141 1 88.94 109 GLU B C 1
ATOM 3232 O O . GLU B 1 109 ? -1.363 10.305 17.156 1 88.94 109 GLU B O 1
ATOM 3237 N N . ALA B 1 110 ? -0.351 10.648 15.203 1 92.62 110 ALA B N 1
ATOM 3238 C CA . ALA B 1 110 ? -0.6 12.086 15.273 1 92.62 110 ALA B CA 1
ATOM 3239 C C . ALA B 1 110 ? -2.094 12.391 15.219 1 92.62 110 ALA B C 1
ATOM 3241 O O . ALA B 1 110 ? -2.594 13.234 15.969 1 92.62 110 ALA B O 1
ATOM 3242 N N . VAL B 1 111 ? -2.746 11.734 14.352 1 89.44 111 VAL B N 1
ATOM 3243 C CA . VAL B 1 111 ? -4.18 11.961 14.203 1 89.44 111 VAL B CA 1
ATOM 3244 C C . VAL B 1 111 ? -4.914 11.492 15.461 1 89.44 111 VAL B C 1
ATOM 3246 O O . VAL B 1 111 ? -5.883 12.117 15.891 1 89.44 111 VAL B O 1
ATOM 3249 N N . ARG B 1 112 ? -4.465 10.375 16.016 1 87.81 112 ARG B N 1
ATOM 3250 C CA . ARG B 1 112 ? -5.031 9.93 17.281 1 87.81 112 ARG B CA 1
ATOM 3251 C C . ARG B 1 112 ? -4.969 11.039 18.328 1 87.81 112 ARG B C 1
ATOM 3253 O O . ARG B 1 112 ? -5.961 11.32 19 1 87.81 112 ARG B O 1
ATOM 3260 N N . GLY B 1 113 ? -3.797 11.609 18.438 1 86.81 113 GLY B N 1
ATOM 3261 C CA . GLY B 1 113 ? -3.648 12.719 19.375 1 86.81 113 GLY B CA 1
ATOM 3262 C C . GLY B 1 113 ? -4.602 13.867 19.094 1 86.81 113 GLY B C 1
ATOM 3263 O O . GLY B 1 113 ? -5.168 14.445 20.031 1 86.81 113 GLY B O 1
ATOM 3264 N N . LEU B 1 114 ? -4.762 14.172 17.859 1 87.44 114 LEU B N 1
ATOM 3265 C CA . LEU B 1 114 ? -5.668 15.242 17.453 1 87.44 114 LEU B CA 1
ATOM 3266 C C . LEU B 1 114 ? -7.109 14.906 17.812 1 87.44 114 LEU B C 1
ATOM 3268 O O . LEU B 1 114 ? -7.832 15.742 18.359 1 87.44 114 LEU B O 1
ATOM 3272 N N . LEU B 1 115 ? -7.5 13.695 17.5 1 83.19 115 LEU B N 1
ATOM 3273 C CA . LEU B 1 115 ? -8.875 13.266 17.75 1 83.19 115 LEU B CA 1
ATOM 3274 C C . LEU B 1 115 ? -9.164 13.188 19.25 1 83.19 115 LEU B C 1
ATOM 3276 O O . LEU B 1 115 ? -10.281 13.477 19.672 1 83.19 115 LEU B O 1
ATOM 3280 N N . ASP B 1 116 ? -8.242 12.75 19.984 1 83.69 116 ASP B N 1
ATOM 3281 C CA . ASP B 1 116 ? -8.398 12.688 21.438 1 83.69 116 ASP B CA 1
ATOM 3282 C C . ASP B 1 116 ? -8.664 14.07 22.016 1 83.69 116 ASP B C 1
ATOM 3284 O O . ASP B 1 116 ? -9.398 14.203 23 1 83.69 116 ASP B O 1
ATOM 3288 N N . ARG B 1 117 ? -8.133 15.07 21.406 1 78 117 ARG B N 1
ATOM 3289 C CA . ARG B 1 117 ? -8.258 16.438 21.891 1 78 117 ARG B CA 1
ATOM 3290 C C . ARG B 1 117 ? -9.484 17.125 21.312 1 78 117 ARG B C 1
ATOM 3292 O O . ARG B 1 117 ? -10.195 17.844 22.016 1 78 117 ARG B O 1
ATOM 3299 N N . ALA B 1 118 ? -9.688 17.031 20.062 1 74.62 118 ALA B N 1
ATOM 3300 C CA . ALA B 1 118 ? -10.68 17.812 19.328 1 74.62 118 ALA B CA 1
ATOM 3301 C C . ALA B 1 118 ? -12.008 17.078 19.234 1 74.62 118 ALA B C 1
ATOM 3303 O O . ALA B 1 118 ? -13.039 17.672 18.938 1 74.62 118 ALA B O 1
ATOM 3304 N N . GLY B 1 119 ? -12.023 15.797 19.531 1 73.31 119 GLY B N 1
ATOM 3305 C CA . GLY B 1 119 ? -13.227 15 19.312 1 73.31 119 GLY B CA 1
ATOM 3306 C C . GLY B 1 119 ? -13.328 14.414 17.922 1 73.31 119 GLY B C 1
ATOM 3307 O O . GLY B 1 119 ? -12.312 14.016 17.344 1 73.31 119 GLY B O 1
ATOM 3308 N N . HIS B 1 120 ? -14.656 14.32 17.406 1 73.06 120 HIS B N 1
ATOM 3309 C CA . HIS B 1 120 ? -14.859 13.625 16.141 1 73.06 120 HIS B CA 1
ATOM 3310 C C . HIS B 1 120 ? -14.609 14.539 14.953 1 73.06 120 HIS B C 1
ATOM 3312 O O . HIS B 1 120 ? -15.195 15.625 14.867 1 73.06 120 HIS B O 1
ATOM 3318 N N . ILE B 1 121 ? -13.609 14.312 14.172 1 75.38 121 ILE B N 1
ATOM 3319 C CA . ILE B 1 121 ? -13.281 14.984 12.922 1 75.38 121 ILE B CA 1
ATOM 3320 C C . ILE B 1 121 ? -13.352 13.984 11.766 1 75.38 121 ILE B C 1
ATOM 3322 O O . ILE B 1 121 ? -12.812 12.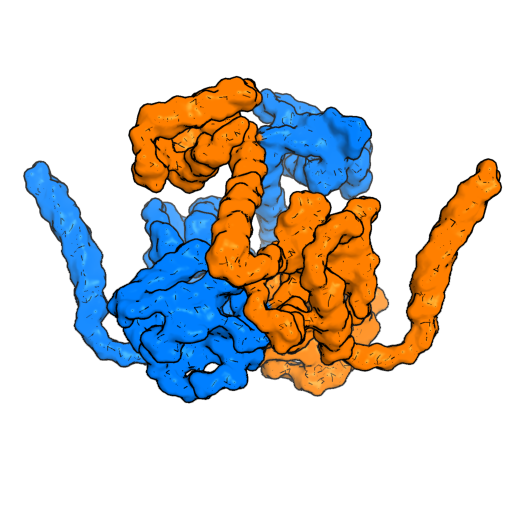875 11.859 1 75.38 121 ILE B O 1
ATOM 3326 N N . ARG B 1 122 ? -14.109 14.391 10.82 1 80.44 122 ARG B N 1
ATOM 3327 C CA . ARG B 1 122 ? -14.016 13.609 9.586 1 80.44 122 ARG B CA 1
ATOM 3328 C C . ARG B 1 122 ? -12.695 13.859 8.875 1 80.44 122 ARG B C 1
ATOM 3330 O O . ARG B 1 122 ? -12.273 15.008 8.711 1 80.44 122 ARG B O 1
ATOM 3337 N N . TRP B 1 123 ? -12.039 12.82 8.578 1 84.38 123 TRP B N 1
ATOM 3338 C CA . TRP B 1 123 ? -10.766 13.039 7.91 1 84.38 123 TRP B CA 1
ATOM 3339 C C . TRP B 1 123 ? -10.461 11.898 6.938 1 84.38 123 TRP B C 1
ATOM 3341 O O . TRP B 1 123 ? -11.133 10.867 6.953 1 84.38 123 TRP B O 1
ATOM 3351 N N . SER B 1 124 ? -9.5 12.219 5.992 1 89 124 SER B N 1
ATOM 3352 C CA . SER B 1 124 ? -9.031 11.258 5.004 1 89 124 SER B CA 1
ATOM 3353 C C . SER B 1 124 ? -7.512 11.242 4.922 1 89 124 SER B C 1
ATOM 3355 O O . SER B 1 124 ? -6.859 12.25 5.195 1 89 124 SER B O 1
ATOM 3357 N N . LEU B 1 125 ? -7.023 10.062 4.652 1 92.56 125 LEU B N 1
ATOM 3358 C CA . LEU B 1 125 ? -5.594 9.852 4.434 1 92.56 125 LEU B CA 1
ATOM 3359 C C . LEU B 1 125 ? -5.312 9.523 2.975 1 92.56 125 LEU B C 1
ATOM 3361 O O . LEU B 1 125 ? -5.867 8.562 2.432 1 92.56 125 LEU B O 1
ATOM 3365 N N . VAL B 1 126 ? -4.41 10.297 2.422 1 90.5 126 VAL B N 1
ATOM 3366 C CA . VAL B 1 126 ? -4.109 10.148 1 1 90.5 126 VAL B CA 1
ATOM 3367 C C . VAL B 1 126 ? -2.617 9.898 0.81 1 90.5 126 VAL B C 1
ATOM 3369 O O . VAL B 1 126 ? -1.816 10.836 0.808 1 90.5 126 VAL B O 1
ATOM 3372 N N . PRO B 1 127 ? -2.277 8.672 0.55 1 89.56 127 PRO B N 1
ATOM 3373 C CA . PRO B 1 127 ? -0.862 8.422 0.274 1 89.56 127 PRO B CA 1
ATOM 3374 C C . PRO B 1 127 ? -0.424 8.945 -1.091 1 89.56 127 PRO B C 1
ATOM 3376 O O . PRO B 1 127 ? -1.236 9.023 -2.018 1 89.56 127 PRO B O 1
ATOM 3379 N N . GLY B 1 128 ? 0.818 9.367 -1.177 1 88.12 128 GLY B N 1
ATOM 3380 C CA . GLY B 1 128 ? 1.378 9.852 -2.428 1 88.12 128 GLY B CA 1
ATOM 3381 C C . GLY B 1 128 ? 2.854 10.188 -2.33 1 88.12 128 GLY B C 1
ATOM 3382 O O . GLY B 1 128 ? 3.447 10.094 -1.254 1 88.12 128 GLY B O 1
ATOM 3383 N N . LEU B 1 129 ? 3.369 10.531 -3.506 1 85.88 129 LEU B N 1
ATOM 3384 C CA . LEU B 1 129 ? 4.758 10.984 -3.543 1 85.88 129 LEU B CA 1
ATOM 3385 C C . LEU B 1 129 ? 4.848 12.484 -3.266 1 85.88 129 LEU B C 1
ATOM 3387 O O . LEU B 1 129 ? 3.881 13.219 -3.477 1 85.88 129 LEU B O 1
ATOM 3391 N N . THR B 1 130 ? 5.996 12.852 -2.846 1 88.62 130 THR B N 1
ATOM 3392 C CA . THR B 1 130 ? 6.207 14.219 -2.385 1 88.62 130 THR B CA 1
ATOM 3393 C C . THR B 1 130 ? 5.754 15.219 -3.441 1 88.62 130 THR B C 1
ATOM 3395 O O . THR B 1 130 ? 5.008 16.156 -3.137 1 88.62 130 THR B O 1
ATOM 3398 N N . GLY B 1 131 ? 6.18 15.062 -4.645 1 84.81 131 GLY B N 1
ATOM 3399 C CA . GLY B 1 131 ? 5.812 16 -5.699 1 84.81 131 GLY B CA 1
ATOM 3400 C C . GLY B 1 131 ? 4.316 16.078 -5.934 1 84.81 131 GLY B C 1
ATOM 3401 O O . GLY B 1 131 ? 3.766 17.156 -6.121 1 84.81 131 GLY B O 1
ATOM 3402 N N . GLN B 1 132 ? 3.695 14.992 -5.926 1 84.5 132 GLN B N 1
ATOM 3403 C CA . GLN B 1 132 ? 2.248 14.922 -6.105 1 84.5 132 GLN B CA 1
ATOM 3404 C C . GLN B 1 132 ? 1.515 15.578 -4.938 1 84.5 132 GLN B C 1
ATOM 3406 O O . GLN B 1 132 ? 0.538 16.297 -5.141 1 84.5 132 GLN B O 1
ATOM 3411 N N . LEU B 1 133 ? 1.984 15.305 -3.801 1 91.56 133 LEU B N 1
ATOM 3412 C CA . LEU B 1 133 ? 1.349 15.836 -2.6 1 91.56 133 LEU B CA 1
ATOM 3413 C C . LEU B 1 133 ? 1.467 17.359 -2.553 1 91.56 133 LEU B C 1
ATOM 3415 O O . LEU B 1 133 ? 0.526 18.047 -2.148 1 91.56 133 LEU B O 1
ATOM 3419 N N . HIS B 1 134 ? 2.59 17.797 -2.988 1 89.06 134 HIS B N 1
ATOM 3420 C CA . HIS B 1 134 ? 2.791 19.25 -3.072 1 89.06 134 HIS B CA 1
ATOM 3421 C C . HIS B 1 134 ? 1.74 19.891 -3.965 1 89.06 134 HIS B C 1
ATOM 3423 O O . HIS B 1 134 ? 1.121 20.891 -3.576 1 89.06 134 HIS B O 1
ATOM 3429 N N . ARG B 1 135 ? 1.558 19.375 -5.082 1 85.44 135 ARG B N 1
ATOM 3430 C CA . ARG B 1 135 ? 0.596 19.906 -6.043 1 85.44 135 ARG B CA 1
ATOM 3431 C C . ARG B 1 135 ? -0.823 19.859 -5.484 1 85.44 135 ARG B C 1
ATOM 3433 O O . ARG B 1 135 ? -1.618 20.766 -5.707 1 85.44 135 ARG B O 1
ATOM 3440 N N . ARG B 1 136 ? -1.083 18.875 -4.75 1 88.81 136 ARG B N 1
ATOM 3441 C CA . ARG B 1 136 ? -2.428 18.688 -4.215 1 88.81 136 ARG B CA 1
ATOM 3442 C C . ARG B 1 136 ? -2.699 19.641 -3.062 1 88.81 136 ARG B C 1
ATOM 3444 O O . ARG B 1 136 ? -3.846 20.031 -2.82 1 88.81 136 ARG B O 1
ATOM 3451 N N . VAL B 1 137 ? -1.696 20 -2.381 1 91.81 137 VAL B N 1
ATOM 3452 C CA . VAL B 1 137 ? -1.846 21.016 -1.352 1 91.81 137 VAL B CA 1
ATOM 3453 C C . VAL B 1 137 ? -2.115 22.375 -2.002 1 91.81 137 VAL B C 1
ATOM 3455 O O . VAL B 1 137 ? -3.02 23.109 -1.584 1 91.81 137 VAL B O 1
ATOM 3458 N N . ILE B 1 138 ? -1.378 22.641 -3.023 1 85.06 138 ILE B N 1
ATOM 3459 C CA . ILE B 1 138 ? -1.535 23.906 -3.734 1 85.06 138 ILE B CA 1
ATOM 3460 C C . ILE B 1 138 ? -2.938 23.984 -4.332 1 85.06 138 ILE B C 1
ATOM 3462 O O . ILE B 1 138 ? -3.568 25.047 -4.309 1 85.06 138 ILE B O 1
ATOM 3466 N N . GLY B 1 139 ? -3.342 22.922 -4.793 1 84.38 139 GLY B N 1
ATOM 3467 C CA . GLY B 1 139 ? -4.648 22.859 -5.43 1 84.38 139 GLY B CA 1
ATOM 3468 C C . GLY B 1 139 ? -5.797 22.844 -4.441 1 84.38 139 GLY B C 1
ATOM 3469 O O . GLY B 1 139 ? -6.961 22.969 -4.828 1 84.38 139 GLY B O 1
ATOM 3470 N N . GLY B 1 140 ? -5.508 22.594 -3.178 1 86.75 140 GLY B N 1
ATOM 3471 C CA . GLY B 1 140 ? -6.527 22.656 -2.143 1 86.75 140 GLY B CA 1
ATOM 3472 C C . GLY B 1 140 ? -7.145 21.297 -1.845 1 86.75 140 GLY B C 1
ATOM 3473 O O . GLY B 1 140 ? -8.078 21.203 -1.045 1 86.75 140 GLY B O 1
ATOM 3474 N N . ASP B 1 141 ? -6.641 20.25 -2.422 1 86.06 141 ASP B N 1
ATOM 3475 C CA . ASP B 1 141 ? -7.168 18.906 -2.24 1 86.06 141 ASP B CA 1
ATOM 3476 C C . ASP B 1 141 ? -6.707 18.312 -0.911 1 86.06 141 ASP B C 1
ATOM 3478 O O . ASP B 1 141 ? -7.328 17.375 -0.394 1 86.06 141 ASP B O 1
ATOM 3482 N N . ILE B 1 142 ? -5.617 18.766 -0.512 1 93.25 142 ILE B N 1
ATOM 3483 C CA . ILE B 1 142 ? -4.996 18.297 0.724 1 93.25 142 ILE B CA 1
ATOM 3484 C C . ILE B 1 142 ? -4.742 19.484 1.651 1 93.25 142 ILE B C 1
ATOM 3486 O O . ILE B 1 142 ? -4.266 20.531 1.212 1 93.25 142 ILE B O 1
ATOM 3490 N N . ASP B 1 143 ? -5.137 19.297 2.867 1 93.12 143 ASP B N 1
ATOM 3491 C CA . ASP B 1 143 ? -5 20.391 3.832 1 93.12 143 ASP B CA 1
ATOM 3492 C C . ASP B 1 143 ? -3.6 20.422 4.438 1 93.12 143 ASP B C 1
ATOM 3494 O O . ASP B 1 143 ? -3.104 21.484 4.82 1 93.12 143 ASP B O 1
ATOM 3498 N N . LEU B 1 144 ? -3.043 19.281 4.605 1 96.06 144 LEU B N 1
ATOM 3499 C CA . LEU B 1 144 ? -1.697 19.125 5.145 1 96.06 144 LEU B CA 1
ATOM 3500 C C . LEU B 1 144 ? -1.035 17.859 4.59 1 96.06 144 LEU B C 1
ATOM 3502 O O . LEU B 1 144 ? -1.643 16.797 4.578 1 96.06 144 LEU B O 1
ATOM 3506 N N . ALA B 1 145 ? 0.193 18.031 4.105 1 97.06 145 ALA B N 1
ATOM 3507 C CA . ALA B 1 145 ? 0.946 16.875 3.615 1 97.06 145 ALA B CA 1
ATOM 3508 C C . ALA B 1 145 ? 2.195 16.641 4.457 1 97.06 145 ALA B C 1
ATOM 3510 O O . ALA B 1 145 ? 2.852 17.594 4.891 1 97.06 145 ALA B O 1
ATOM 3511 N N . VAL B 1 146 ? 2.48 15.422 4.715 1 97 146 VAL B N 1
ATOM 3512 C CA . VAL B 1 146 ? 3.723 15.016 5.363 1 97 146 VAL B CA 1
ATOM 3513 C C . VAL B 1 146 ? 4.66 14.383 4.34 1 97 146 VAL B C 1
ATOM 3515 O O . VAL B 1 146 ? 4.367 13.32 3.793 1 97 146 VAL B O 1
ATOM 3518 N N . VAL B 1 147 ? 5.801 15.055 4.137 1 95.62 147 VAL B N 1
ATOM 3519 C CA . VAL B 1 147 ? 6.648 14.703 3.004 1 95.62 147 VAL B CA 1
ATOM 3520 C C . VAL B 1 147 ? 8.102 14.594 3.459 1 95.62 147 VAL B C 1
ATOM 3522 O O . VAL B 1 147 ? 8.398 14.742 4.648 1 95.62 147 VAL B O 1
ATOM 3525 N N . THR B 1 148 ? 8.898 14.18 2.525 1 93.38 148 THR B N 1
ATOM 3526 C CA . THR B 1 148 ? 10.32 14.055 2.793 1 93.38 148 THR B CA 1
ATOM 3527 C C . THR B 1 148 ? 11.141 14.789 1.73 1 93.38 148 THR B C 1
ATOM 3529 O O . THR B 1 148 ? 10.602 15.195 0.699 1 93.38 148 THR B O 1
ATOM 3532 N N . ASP B 1 149 ? 12.414 14.977 2.035 1 88.62 149 ASP B N 1
ATOM 3533 C CA . ASP B 1 149 ? 13.312 15.617 1.076 1 88.62 149 ASP B CA 1
ATOM 3534 C C . ASP B 1 149 ? 14.07 14.578 0.254 1 88.62 149 ASP B C 1
ATOM 3536 O O . ASP B 1 149 ? 15.062 14.898 -0.395 1 88.62 149 ASP B O 1
ATOM 3540 N N . ALA B 1 150 ? 13.594 13.352 0.377 1 78.62 150 ALA B N 1
ATOM 3541 C CA . ALA B 1 150 ? 14.219 12.32 -0.445 1 78.62 150 ALA B CA 1
ATOM 3542 C C . ALA B 1 150 ? 14.117 12.664 -1.929 1 78.62 150 ALA B C 1
ATOM 3544 O O . ALA B 1 150 ? 13.203 13.383 -2.346 1 78.62 150 ALA B O 1
ATOM 3545 N N . PRO B 1 151 ? 15.102 12.125 -2.619 1 67.25 151 PRO B N 1
ATOM 3546 C CA . PRO B 1 151 ? 15.039 12.445 -4.047 1 67.25 151 PRO B CA 1
ATOM 3547 C C . PRO B 1 151 ? 13.656 12.203 -4.645 1 67.25 151 PRO B C 1
ATOM 3549 O O . PRO B 1 151 ? 12.977 11.242 -4.273 1 67.25 151 PRO B O 1
ATOM 3552 N N . PRO B 1 152 ? 13.273 13.094 -5.453 1 62.5 152 PRO B N 1
ATOM 3553 C CA . PRO B 1 152 ? 13.984 14.203 -6.094 1 62.5 152 PRO B CA 1
ATOM 3554 C C . PRO B 1 152 ? 13.984 15.469 -5.246 1 62.5 152 PRO B C 1
ATOM 3556 O O . PRO B 1 152 ? 14.398 16.531 -5.715 1 62.5 152 PRO B O 1
ATOM 3559 N N . GLY B 1 153 ? 13.586 15.406 -4.145 1 70.19 153 GLY B N 1
ATOM 3560 C CA . GLY B 1 153 ? 13.68 16.547 -3.24 1 70.19 153 GLY B CA 1
ATOM 3561 C C . GLY B 1 153 ? 12.367 17.281 -3.076 1 70.19 153 GLY B C 1
ATOM 3562 O O . GLY B 1 153 ? 11.312 16.781 -3.461 1 70.19 153 GLY B O 1
ATOM 3563 N N . LEU B 1 154 ? 12.445 18.391 -2.4 1 79.56 154 LEU B N 1
ATOM 3564 C CA . LEU B 1 154 ? 11.281 19.234 -2.113 1 79.56 154 LEU B CA 1
ATOM 3565 C C . LEU B 1 154 ? 11.148 20.344 -3.141 1 79.56 154 LEU B C 1
ATOM 3567 O O . LEU B 1 154 ? 12.094 21.109 -3.359 1 79.56 154 LEU B O 1
ATOM 3571 N N . PRO B 1 155 ? 9.992 20.391 -3.791 1 74.69 155 PRO B N 1
ATOM 3572 C CA . PRO B 1 155 ? 9.781 21.516 -4.715 1 74.69 155 PRO B CA 1
ATOM 3573 C C . PRO B 1 155 ? 9.758 22.859 -4.008 1 74.69 155 PRO B C 1
ATOM 3575 O O . PRO B 1 155 ? 9.375 22.938 -2.838 1 74.69 155 PRO B O 1
ATOM 3578 N N . HIS B 1 156 ? 10.258 23.844 -4.691 1 74.38 156 HIS B N 1
ATOM 3579 C CA . HIS B 1 156 ? 10.109 25.219 -4.203 1 74.38 156 HIS B CA 1
ATOM 3580 C C . HIS B 1 156 ? 8.781 25.812 -4.641 1 74.38 156 HIS B C 1
ATOM 3582 O O . HIS B 1 156 ? 8.422 25.75 -5.816 1 74.38 156 HIS B O 1
ATOM 3588 N N . ALA B 1 157 ? 7.957 26.141 -3.676 1 73.88 157 ALA B N 1
ATOM 3589 C CA . ALA B 1 157 ? 6.688 26.766 -4.02 1 73.88 157 ALA B CA 1
ATOM 3590 C C . ALA B 1 157 ? 6.289 27.797 -2.965 1 73.88 157 ALA B C 1
ATOM 3592 O O . ALA B 1 157 ? 6.055 27.453 -1.806 1 73.88 157 ALA B O 1
ATOM 3593 N N . PRO B 1 158 ? 6.223 29 -3.404 1 77.56 158 PRO B N 1
ATOM 3594 C CA . PRO B 1 158 ? 5.852 30.062 -2.463 1 77.56 158 PRO B CA 1
ATOM 3595 C C . PRO B 1 158 ? 4.43 29.906 -1.93 1 77.56 158 PRO B C 1
ATOM 3597 O O . PRO B 1 158 ? 4.062 30.547 -0.942 1 77.56 158 PRO B O 1
ATOM 3600 N N . GLN B 1 159 ? 3.699 29.109 -2.51 1 85.12 159 GLN B N 1
ATOM 3601 C CA . GLN B 1 159 ? 2.289 28.984 -2.158 1 85.12 159 GLN B CA 1
ATOM 3602 C C . GLN B 1 159 ? 2.104 28.047 -0.972 1 85.12 159 GLN B C 1
ATOM 3604 O O . GLN B 1 159 ? 0.991 27.891 -0.462 1 85.12 159 GLN B O 1
ATOM 3609 N N . VAL B 1 160 ? 3.215 27.453 -0.617 1 89.88 160 VAL B N 1
ATOM 3610 C CA . VAL B 1 160 ? 3.084 26.5 0.492 1 89.88 160 VAL B CA 1
ATOM 3611 C C . VAL B 1 160 ? 4.074 26.875 1.597 1 89.88 160 VAL B C 1
ATOM 3613 O O . VAL B 1 160 ? 5.105 27.484 1.334 1 89.88 160 VAL B O 1
ATOM 3616 N N . GLU B 1 161 ? 3.711 26.578 2.818 1 92.25 161 GLU B N 1
ATOM 3617 C CA . GLU B 1 161 ? 4.602 26.656 3.973 1 92.25 161 GLU B CA 1
ATOM 3618 C C . GLU B 1 161 ? 5.164 25.281 4.328 1 92.25 161 GLU B C 1
ATOM 3620 O O . GLU B 1 161 ? 4.414 24.312 4.43 1 92.25 161 GLU B O 1
ATOM 3625 N N . ARG B 1 162 ? 6.426 25.234 4.414 1 93.12 162 ARG B N 1
ATOM 3626 C CA . ARG B 1 162 ? 7.121 24.016 4.793 1 93.12 162 ARG B CA 1
ATOM 3627 C C . ARG B 1 162 ? 7.652 24.094 6.219 1 93.12 162 ARG B C 1
ATOM 3629 O O . ARG B 1 162 ? 8.266 25.094 6.594 1 93.12 162 ARG B O 1
ATOM 3636 N N . ARG B 1 163 ? 7.43 23.109 7.023 1 94.06 163 ARG B N 1
ATOM 3637 C CA . ARG B 1 163 ? 7.938 23.047 8.391 1 94.06 163 ARG B CA 1
ATOM 3638 C C . ARG B 1 163 ? 8.672 21.734 8.648 1 94.06 163 ARG B C 1
ATOM 3640 O O . ARG B 1 163 ? 8.172 20.656 8.312 1 94.06 163 ARG B O 1
ATOM 3647 N N . PHE B 1 164 ? 9.805 21.922 9.234 1 93.81 164 PHE B N 1
ATOM 3648 C CA . PHE B 1 164 ? 10.664 20.781 9.516 1 93.81 164 PHE B CA 1
ATOM 3649 C C . PHE B 1 164 ? 10.188 20.031 10.75 1 93.81 164 PHE B C 1
ATOM 3651 O O . PHE B 1 164 ? 9.891 20.641 11.781 1 93.81 164 PHE B O 1
ATOM 3658 N N . LEU B 1 165 ? 10.016 18.672 10.641 1 94.56 165 LEU B N 1
ATOM 3659 C CA . LEU B 1 165 ? 9.625 17.844 11.773 1 94.56 165 LEU B CA 1
ATOM 3660 C C . LEU B 1 165 ? 10.844 17.172 12.406 1 94.56 165 LEU B C 1
ATOM 3662 O O . LEU B 1 165 ? 10.93 17.078 13.633 1 94.56 165 LEU B O 1
ATOM 3666 N N . GLY B 1 166 ? 11.742 16.641 11.578 1 92.5 166 GLY B N 1
ATOM 3667 C CA . GLY B 1 166 ? 12.922 15.945 12.078 1 92.5 166 GLY B CA 1
ATOM 3668 C C . GLY B 1 166 ? 13.602 15.094 11.023 1 92.5 166 GLY B C 1
ATOM 3669 O O . GLY B 1 166 ? 13.227 15.133 9.852 1 92.5 166 GLY B O 1
ATOM 3670 N N . LEU B 1 167 ? 14.703 14.445 11.484 1 93.38 167 LEU B N 1
ATOM 3671 C CA . LEU B 1 167 ? 15.469 13.547 10.625 1 93.38 167 LEU B CA 1
ATOM 3672 C C . LEU B 1 167 ? 15.07 12.094 10.867 1 93.38 167 LEU B C 1
ATOM 3674 O O . LEU B 1 167 ? 15.156 11.609 11.992 1 93.38 167 LEU B O 1
ATOM 3678 N N . ASP B 1 168 ? 14.617 11.477 9.797 1 94.19 168 ASP B N 1
ATOM 3679 C CA . ASP B 1 168 ? 14.242 10.07 9.836 1 94.19 168 ASP B CA 1
ATOM 3680 C C . ASP B 1 168 ? 15.43 9.18 9.461 1 94.19 168 ASP B C 1
ATOM 3682 O O . ASP B 1 168 ? 15.93 9.25 8.336 1 94.19 168 ASP B O 1
ATOM 3686 N N . ARG B 1 169 ? 15.883 8.375 10.406 1 93.56 169 ARG B N 1
ATOM 3687 C CA . ARG B 1 169 ? 17.016 7.484 10.203 1 93.56 169 ARG B CA 1
ATOM 3688 C C . ARG B 1 169 ? 16.562 6.133 9.664 1 93.56 169 ARG B C 1
ATOM 3690 O O . ARG B 1 169 ? 15.703 5.477 10.258 1 93.56 169 ARG B O 1
ATOM 3697 N N . MET B 1 170 ? 17.203 5.793 8.586 1 95.06 170 MET B N 1
ATOM 3698 C CA . MET B 1 170 ? 16.828 4.527 7.973 1 95.06 170 MET B CA 1
ATOM 3699 C C . MET B 1 170 ? 17.266 3.35 8.828 1 95.06 170 MET B C 1
ATOM 3701 O O . MET B 1 170 ? 18.234 3.457 9.586 1 95.06 170 MET B O 1
ATOM 3705 N N . VAL B 1 171 ? 16.562 2.227 8.695 1 95.25 171 VAL B N 1
ATOM 3706 C CA . VAL B 1 171 ? 16.859 0.991 9.414 1 95.25 171 VAL B CA 1
ATOM 3707 C C . VAL B 1 171 ? 16.75 -0.199 8.461 1 95.25 171 VAL B C 1
ATOM 3709 O O . VAL B 1 171 ? 16.188 -0.08 7.371 1 95.25 171 VAL B O 1
ATOM 3712 N N . VAL B 1 172 ? 17.297 -1.258 8.883 1 96.88 172 VAL B N 1
ATOM 3713 C CA . VAL B 1 172 ? 17.188 -2.494 8.109 1 96.88 172 VAL B CA 1
ATOM 3714 C C . VAL B 1 172 ? 16.047 -3.346 8.672 1 96.88 172 VAL B C 1
ATOM 3716 O O . VAL B 1 172 ? 15.969 -3.568 9.883 1 96.88 172 VAL B O 1
ATOM 3719 N N . VAL B 1 173 ? 15.141 -3.744 7.793 1 96.88 173 VAL B N 1
ATOM 3720 C CA . VAL B 1 173 ? 14.086 -4.668 8.188 1 96.88 173 VAL B CA 1
ATOM 3721 C C . VAL B 1 173 ? 14.484 -6.098 7.82 1 96.88 173 VAL B C 1
ATOM 3723 O O . VAL B 1 173 ? 15.008 -6.344 6.73 1 96.88 173 VAL B O 1
ATOM 3726 N N . LEU B 1 174 ? 14.297 -6.965 8.766 1 96.06 174 LEU B N 1
ATOM 3727 C CA . LEU B 1 174 ? 14.656 -8.375 8.648 1 96.06 174 LEU B CA 1
ATOM 3728 C C . LEU B 1 174 ? 13.492 -9.266 9.078 1 96.06 174 LEU B C 1
ATOM 3730 O O . LEU B 1 174 ? 12.602 -8.82 9.805 1 96.06 174 LEU B O 1
ATOM 3734 N N . PRO B 1 175 ? 13.531 -10.555 8.57 1 93.81 175 PRO B N 1
ATOM 3735 C CA . PRO B 1 175 ? 12.578 -11.5 9.156 1 93.81 175 PRO B CA 1
ATOM 3736 C C . PRO B 1 175 ? 12.703 -11.594 10.672 1 93.81 175 PRO B C 1
ATOM 3738 O O . PRO B 1 175 ? 13.805 -11.461 11.219 1 93.81 175 PRO B O 1
ATOM 3741 N N . ALA B 1 176 ? 11.562 -11.859 11.328 1 90.62 176 ALA B N 1
ATOM 3742 C CA . ALA B 1 176 ? 11.539 -11.875 12.789 1 90.62 176 ALA B CA 1
ATOM 3743 C C . ALA B 1 176 ? 12.469 -12.953 13.344 1 90.62 176 ALA B C 1
ATOM 3745 O O . ALA B 1 176 ? 13 -12.812 14.445 1 90.62 176 ALA B O 1
ATOM 3746 N N . ASP B 1 177 ? 12.742 -13.961 12.578 1 90.06 177 ASP B N 1
ATOM 3747 C CA . ASP B 1 177 ? 13.586 -15.07 13.023 1 90.06 177 ASP B CA 1
ATOM 3748 C C . ASP B 1 177 ? 15 -14.938 12.477 1 90.06 177 ASP B C 1
ATOM 3750 O O . ASP B 1 177 ? 15.797 -15.875 12.562 1 90.06 177 ASP B O 1
ATOM 3754 N N . HIS B 1 178 ? 15.328 -13.836 11.891 1 93.56 178 HIS B N 1
ATOM 3755 C CA . HIS B 1 178 ? 16.672 -13.602 11.367 1 93.56 178 HIS B CA 1
ATOM 3756 C C . HIS B 1 178 ? 17.719 -13.688 12.469 1 93.56 178 HIS B C 1
ATOM 3758 O O . HIS B 1 178 ? 17.484 -13.227 13.586 1 93.56 178 HIS B O 1
ATOM 3764 N N . PRO B 1 179 ? 18.906 -14.133 12.234 1 91.56 179 PRO B N 1
ATOM 3765 C CA . PRO B 1 179 ? 19.969 -14.25 13.242 1 91.56 179 PRO B CA 1
ATOM 3766 C C . PRO B 1 179 ? 20.328 -12.914 13.875 1 91.56 179 PRO B C 1
ATOM 3768 O O . PRO B 1 179 ? 20.781 -12.867 15.016 1 91.56 179 PRO B O 1
ATOM 3771 N N . ARG B 1 180 ? 20.125 -11.898 13.203 1 92.06 180 ARG B N 1
ATOM 3772 C CA . ARG B 1 180 ? 20.5 -10.578 13.703 1 92.06 180 ARG B CA 1
ATOM 3773 C C . ARG B 1 180 ? 19.312 -9.875 14.344 1 92.06 180 ARG B C 1
ATOM 3775 O O . ARG B 1 180 ? 19.406 -8.711 14.734 1 92.06 180 ARG B O 1
ATOM 3782 N N . ALA B 1 181 ? 18.203 -10.586 14.391 1 89.75 181 ALA B N 1
ATOM 3783 C CA . ALA B 1 181 ? 17.062 -10 15.07 1 89.75 181 ALA B CA 1
ATOM 3784 C C . ALA B 1 181 ? 17.375 -9.672 16.516 1 89.75 181 ALA B C 1
ATOM 3786 O O . ALA B 1 181 ? 17.922 -10.516 17.25 1 89.75 181 ALA B O 1
ATOM 3787 N N . GLY B 1 182 ? 17.094 -8.406 16.953 1 84.12 182 GLY B N 1
ATOM 3788 C CA . GLY B 1 182 ? 17.344 -8.023 18.328 1 84.12 182 GLY B CA 1
ATOM 3789 C C . GLY B 1 182 ? 18.766 -7.59 18.578 1 84.12 182 GLY B C 1
ATOM 3790 O O . GLY B 1 182 ? 19.125 -7.215 19.703 1 84.12 182 GLY B O 1
ATOM 3791 N N . ALA B 1 183 ? 19.594 -7.656 17.609 1 86.06 183 ALA B N 1
ATOM 3792 C CA . ALA B 1 183 ? 20.984 -7.227 17.75 1 86.06 183 ALA B CA 1
ATOM 3793 C C . ALA B 1 183 ? 21.094 -5.707 17.781 1 86.06 183 ALA B C 1
ATOM 3795 O O . ALA B 1 183 ? 20.125 -5.004 17.453 1 86.06 183 ALA B O 1
ATOM 3796 N N . GLY B 1 184 ? 22.203 -5.25 18.297 1 89.94 184 GLY B N 1
ATOM 3797 C CA . GLY B 1 184 ? 22.5 -3.832 18.141 1 89.94 184 GLY B CA 1
ATOM 3798 C C . GLY B 1 184 ? 22.703 -3.422 16.688 1 89.94 184 GLY B C 1
ATOM 3799 O O . GLY B 1 184 ? 22.516 -4.227 15.773 1 89.94 184 GLY B O 1
ATOM 3800 N N . PRO B 1 185 ? 23.047 -2.168 16.531 1 93.62 185 PRO B N 1
ATOM 3801 C CA . PRO B 1 185 ? 23.266 -1.671 15.164 1 93.62 185 PRO B CA 1
ATOM 3802 C C . PRO B 1 185 ? 24.359 -2.445 14.422 1 93.62 185 PRO B C 1
ATOM 3804 O O . PRO B 1 185 ? 25.359 -2.838 15.023 1 93.62 185 PRO B O 1
ATOM 3807 N N . VAL B 1 186 ? 24.109 -2.674 13.18 1 94.62 186 VAL B N 1
ATOM 3808 C CA . VAL B 1 186 ? 25.031 -3.467 12.383 1 94.62 186 VAL B CA 1
ATOM 3809 C C . VAL B 1 186 ? 25.641 -2.594 11.289 1 94.62 186 VAL B C 1
ATOM 3811 O O . VAL B 1 186 ? 25.047 -1.591 10.883 1 94.62 186 VAL B O 1
ATOM 3814 N N . HIS B 1 187 ? 26.875 -2.982 10.938 1 95.25 187 HIS B N 1
ATOM 3815 C CA . HIS B 1 187 ? 27.484 -2.381 9.758 1 95.25 187 HIS B CA 1
ATOM 3816 C C . HIS B 1 187 ? 27 -3.061 8.477 1 95.25 187 HIS B C 1
ATOM 3818 O O . HIS B 1 187 ? 26.875 -4.285 8.438 1 95.25 187 HIS B O 1
ATOM 3824 N N . ILE B 1 188 ? 26.812 -2.289 7.441 1 95.5 188 ILE B N 1
ATOM 3825 C CA . ILE B 1 188 ? 26.266 -2.818 6.195 1 95.5 188 ILE B CA 1
ATOM 3826 C C . ILE B 1 188 ? 27.219 -3.885 5.637 1 95.5 188 ILE B C 1
ATOM 3828 O O . ILE B 1 188 ? 26.781 -4.781 4.906 1 95.5 188 ILE B O 1
ATOM 3832 N N . ARG B 1 189 ? 28.4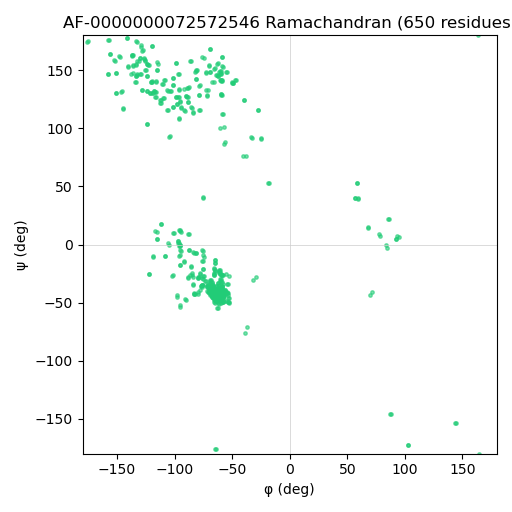84 -3.844 6.012 1 94 189 ARG B N 1
ATOM 3833 C CA . ARG B 1 189 ? 29.469 -4.824 5.562 1 94 189 ARG B CA 1
ATOM 3834 C C . ARG B 1 189 ? 29.094 -6.227 6.035 1 94 189 ARG B C 1
ATOM 3836 O O . ARG B 1 189 ? 29.359 -7.211 5.344 1 94 189 ARG B O 1
ATOM 3843 N N . THR B 1 190 ? 28.484 -6.246 7.199 1 93.38 190 THR B N 1
ATOM 3844 C CA . THR B 1 190 ? 28.125 -7.535 7.777 1 93.38 190 THR B CA 1
ATOM 3845 C C . THR B 1 190 ? 26.891 -8.117 7.074 1 93.38 190 THR B C 1
ATOM 3847 O O . THR B 1 190 ? 26.516 -9.266 7.316 1 93.38 190 THR B O 1
ATOM 3850 N N . LEU B 1 191 ? 26.297 -7.309 6.129 1 94.44 191 LEU B N 1
ATOM 3851 C CA . LEU B 1 191 ? 25.109 -7.727 5.414 1 94.44 191 LEU B CA 1
ATOM 3852 C C . LEU B 1 191 ? 25.406 -7.961 3.938 1 94.44 191 LEU B C 1
ATOM 3854 O O . LEU B 1 191 ? 24.484 -8 3.111 1 94.44 191 LEU B O 1
ATOM 3858 N N . ALA B 1 192 ? 26.609 -8.109 3.6 1 89 192 ALA B N 1
ATOM 3859 C CA . ALA B 1 192 ? 27.078 -8.172 2.215 1 89 192 ALA B CA 1
ATOM 3860 C C . ALA B 1 192 ? 26.531 -9.422 1.521 1 89 192 ALA B C 1
ATOM 3862 O O . ALA B 1 192 ? 26.344 -9.43 0.303 1 89 192 ALA B O 1
ATOM 3863 N N . ASP B 1 193 ? 26.219 -10.445 2.238 1 89.38 193 ASP B N 1
ATOM 3864 C CA . ASP B 1 193 ? 25.781 -11.711 1.641 1 89.38 193 ASP B CA 1
ATOM 3865 C C . ASP B 1 193 ? 24.266 -11.797 1.585 1 89.38 193 ASP B C 1
ATOM 3867 O O . ASP B 1 193 ? 23.719 -12.758 1.041 1 89.38 193 ASP B O 1
ATOM 3871 N N . GLU B 1 194 ? 23.641 -10.766 2.078 1 92.62 194 GLU B N 1
ATOM 3872 C CA . GLU B 1 194 ? 22.172 -10.766 2.105 1 92.62 194 GLU B CA 1
ATOM 3873 C C . GLU B 1 194 ? 21.594 -10.367 0.75 1 92.62 194 GLU B C 1
ATOM 3875 O O . GLU B 1 194 ? 22.234 -9.641 -0.013 1 92.62 194 GLU B O 1
ATOM 3880 N N . THR B 1 195 ? 20.422 -10.914 0.483 1 92.31 195 THR B N 1
ATOM 3881 C CA . THR B 1 195 ? 19.609 -10.43 -0.63 1 92.31 195 THR B CA 1
ATOM 3882 C C . THR B 1 195 ? 18.719 -9.281 -0.185 1 92.31 195 THR B C 1
ATOM 3884 O O . THR B 1 195 ? 18.078 -9.352 0.871 1 92.31 195 THR B O 1
ATOM 3887 N N . TRP B 1 196 ? 18.703 -8.273 -1.036 1 94.94 196 TRP B N 1
ATOM 3888 C CA . TRP B 1 196 ? 17.922 -7.098 -0.679 1 94.94 196 TRP B CA 1
ATOM 3889 C C . TRP B 1 196 ? 16.672 -6.984 -1.55 1 94.94 196 TRP B C 1
ATOM 3891 O O . TRP B 1 196 ? 16.719 -7.289 -2.744 1 94.94 196 TRP B O 1
ATOM 3901 N N . ALA B 1 197 ? 15.617 -6.559 -0.864 1 94.81 197 ALA B N 1
ATOM 3902 C CA . ALA B 1 197 ? 14.375 -6.219 -1.562 1 94.81 197 ALA B CA 1
ATOM 3903 C C . ALA B 1 197 ? 14.227 -4.711 -1.718 1 94.81 197 ALA B C 1
ATOM 3905 O O . ALA B 1 197 ? 14.516 -3.953 -0.787 1 94.81 197 ALA B O 1
ATOM 3906 N N . GLU B 1 198 ? 13.805 -4.297 -2.887 1 92.19 198 GLU B N 1
ATOM 3907 C CA . GLU B 1 198 ? 13.547 -2.879 -3.119 1 92.19 198 GLU B CA 1
ATOM 3908 C C . GLU B 1 198 ? 12.242 -2.674 -3.883 1 92.19 198 GLU B C 1
ATOM 3910 O O . GLU B 1 198 ? 11.781 -3.574 -4.59 1 92.19 198 GLU B O 1
ATOM 3915 N N . ASP B 1 199 ? 11.664 -1.468 -3.664 1 88.56 199 ASP B N 1
ATOM 3916 C CA . ASP B 1 199 ? 10.359 -1.226 -4.281 1 88.56 199 ASP B CA 1
ATOM 3917 C C . ASP B 1 199 ? 10.422 -0.052 -5.258 1 88.56 199 ASP B C 1
ATOM 3919 O O . ASP B 1 199 ? 9.445 0.246 -5.945 1 88.56 199 ASP B O 1
ATOM 3923 N N . ASN B 1 200 ? 11.422 0.627 -5.25 1 80.19 200 ASN B N 1
ATOM 3924 C CA . ASN B 1 200 ? 11.578 1.729 -6.195 1 80.19 200 ASN B CA 1
ATOM 3925 C C . ASN B 1 200 ? 13.047 2.062 -6.438 1 80.19 200 ASN B C 1
ATOM 3927 O O . ASN B 1 200 ? 13.914 1.664 -5.656 1 80.19 200 ASN B O 1
ATOM 3931 N N . ASP B 1 201 ? 13.258 2.797 -7.492 1 78.81 201 ASP B N 1
ATOM 3932 C CA . ASP B 1 201 ? 14.625 3.092 -7.922 1 78.81 201 ASP B CA 1
ATOM 3933 C C . ASP B 1 201 ? 15.312 4.051 -6.949 1 78.81 201 ASP B C 1
ATOM 3935 O O . ASP B 1 201 ? 16.516 3.963 -6.738 1 78.81 201 ASP B O 1
ATOM 3939 N N . GLY B 1 202 ? 14.586 4.945 -6.445 1 80.56 202 GLY B N 1
ATOM 3940 C CA . GLY B 1 202 ? 15.164 5.883 -5.492 1 80.56 202 GLY B CA 1
ATOM 3941 C C . GLY B 1 202 ? 15.719 5.211 -4.254 1 80.56 202 GLY B C 1
ATOM 3942 O O . GLY B 1 202 ? 16.859 5.48 -3.85 1 80.56 202 GLY B O 1
ATOM 3943 N N . SER B 1 203 ? 14.984 4.363 -3.713 1 86.69 203 SER B N 1
ATOM 3944 C CA . SER B 1 203 ? 15.422 3.629 -2.529 1 86.69 203 SER B CA 1
ATOM 3945 C C . SER B 1 203 ? 16.578 2.688 -2.857 1 86.69 203 SER B C 1
ATOM 3947 O O . SER B 1 203 ? 17.5 2.523 -2.057 1 86.69 203 SER B O 1
ATOM 3949 N N . ALA B 1 204 ? 16.516 2.086 -4.02 1 89.12 204 ALA B N 1
ATOM 3950 C CA . ALA B 1 204 ? 17.609 1.215 -4.449 1 89.12 204 ALA B CA 1
ATOM 3951 C C . ALA B 1 204 ? 18.906 1.996 -4.578 1 89.12 204 ALA B C 1
ATOM 3953 O O . ALA B 1 204 ? 19.969 1.523 -4.156 1 89.12 204 ALA B O 1
ATOM 3954 N N . ALA B 1 205 ? 18.766 3.135 -5.156 1 86.12 205 ALA B N 1
ATOM 3955 C CA . ALA B 1 205 ? 19.953 3.98 -5.332 1 86.12 205 ALA B CA 1
ATOM 3956 C C . ALA B 1 205 ? 20.547 4.387 -3.984 1 86.12 205 ALA B C 1
ATOM 3958 O O . ALA B 1 205 ? 21.766 4.41 -3.816 1 86.12 205 ALA B O 1
ATOM 3959 N N . LEU B 1 206 ? 19.719 4.754 -3.107 1 87.81 206 LEU B N 1
ATOM 3960 C CA . LEU B 1 206 ? 20.156 5.125 -1.769 1 87.81 206 LEU B CA 1
ATOM 3961 C C . LEU B 1 206 ? 20.906 3.969 -1.104 1 87.81 206 LEU B C 1
ATOM 3963 O O . LEU B 1 206 ? 21.953 4.168 -0.5 1 87.81 206 LEU B O 1
ATOM 3967 N N . LEU B 1 207 ? 20.375 2.816 -1.226 1 93.19 207 LEU B N 1
ATOM 3968 C CA . LEU B 1 207 ? 21 1.619 -0.669 1 93.19 207 LEU B CA 1
ATOM 3969 C C . LEU B 1 207 ? 22.359 1.365 -1.312 1 93.19 207 LEU B C 1
ATOM 3971 O O . LEU B 1 207 ? 23.344 1.129 -0.611 1 93.19 207 LEU B O 1
ATOM 3975 N N . ARG B 1 208 ? 22.391 1.458 -2.561 1 92.69 208 ARG B N 1
ATOM 3976 C CA . ARG B 1 208 ? 23.625 1.21 -3.289 1 92.69 208 ARG B CA 1
ATOM 3977 C C . ARG B 1 208 ? 24.688 2.23 -2.912 1 92.69 208 ARG B C 1
ATOM 3979 O O . ARG B 1 208 ? 25.859 1.877 -2.736 1 92.69 208 ARG B O 1
ATOM 3986 N N . ARG B 1 209 ? 24.281 3.449 -2.82 1 91.19 209 ARG B N 1
ATOM 3987 C CA . ARG B 1 209 ? 25.219 4.512 -2.451 1 91.19 209 ARG B CA 1
ATOM 3988 C C . ARG B 1 209 ? 25.781 4.281 -1.057 1 91.19 209 ARG B C 1
ATOM 3990 O O . ARG B 1 209 ? 26.984 4.449 -0.836 1 91.19 209 ARG B O 1
ATOM 3997 N N . HIS B 1 210 ? 24.953 3.912 -0.18 1 92.44 210 HIS B N 1
ATOM 3998 C CA . HIS B 1 210 ? 25.391 3.66 1.185 1 92.44 210 HIS B CA 1
ATOM 3999 C C . HIS B 1 210 ? 26.359 2.477 1.239 1 92.44 210 HIS B C 1
ATOM 4001 O O . HIS B 1 210 ? 27.391 2.541 1.912 1 92.44 210 HIS B O 1
ATOM 4007 N N . ALA B 1 211 ? 26.016 1.438 0.576 1 94.5 211 ALA B N 1
ATOM 4008 C CA . ALA B 1 211 ? 26.859 0.249 0.53 1 94.5 211 ALA B CA 1
ATOM 4009 C C . ALA B 1 211 ? 28.203 0.559 -0.119 1 94.5 211 ALA B C 1
ATOM 4011 O O . ALA B 1 211 ? 29.25 0.108 0.357 1 94.5 211 ALA B O 1
ATOM 4012 N N . ALA B 1 212 ? 28.125 1.311 -1.136 1 93.44 212 ALA B N 1
ATOM 4013 C CA . ALA B 1 212 ? 29.344 1.675 -1.854 1 93.44 212 ALA B CA 1
ATOM 4014 C C . ALA B 1 212 ? 30.297 2.455 -0.954 1 93.44 212 ALA B C 1
ATOM 4016 O O . ALA B 1 212 ? 31.516 2.266 -1.016 1 93.44 212 ALA B O 1
ATOM 4017 N N . ARG B 1 213 ? 29.797 3.354 -0.171 1 92.5 213 ARG B N 1
ATOM 4018 C CA . ARG B 1 213 ? 30.609 4.137 0.763 1 92.5 213 ARG B CA 1
ATOM 4019 C C . ARG B 1 213 ? 31.328 3.23 1.758 1 92.5 213 ARG B C 1
ATOM 4021 O O . ARG B 1 213 ? 32.406 3.578 2.26 1 92.5 213 ARG B O 1
ATOM 4028 N N . ALA B 1 214 ? 30.766 2.098 1.977 1 92 214 ALA B N 1
ATOM 4029 C CA . ALA B 1 214 ? 31.344 1.136 2.908 1 92 214 ALA B CA 1
ATOM 4030 C C . ALA B 1 214 ? 32.219 0.12 2.172 1 92 214 ALA B C 1
ATOM 4032 O O . ALA B 1 214 ? 32.75 -0.802 2.785 1 92 214 ALA B O 1
ATOM 4033 N N . GLY B 1 215 ? 32.25 0.166 0.903 1 92.69 215 GLY B N 1
ATOM 4034 C CA . GLY B 1 215 ? 33.125 -0.69 0.1 1 92.69 215 GLY B CA 1
ATOM 4035 C C . GLY B 1 215 ? 32.5 -2.047 -0.19 1 92.69 215 GLY B C 1
ATOM 4036 O O . GLY B 1 215 ? 33.219 -3.029 -0.387 1 92.69 215 GLY B O 1
ATOM 4037 N N . VAL B 1 216 ? 31.234 -2.109 -0.102 1 91.94 216 VAL B N 1
ATOM 4038 C CA . VAL B 1 216 ? 30.594 -3.398 -0.36 1 91.94 216 VAL B CA 1
ATOM 4039 C C . VAL B 1 216 ? 29.516 -3.24 -1.434 1 91.94 216 VAL B C 1
ATOM 4041 O O . VAL B 1 216 ? 29.047 -2.131 -1.69 1 91.94 216 VAL B O 1
ATOM 4044 N N . GLY B 1 217 ? 29.203 -4.375 -2.07 1 91.5 217 GLY B N 1
ATOM 4045 C CA . GLY B 1 217 ? 28.078 -4.434 -2.982 1 91.5 217 GLY B CA 1
ATOM 4046 C C . GLY B 1 217 ? 26.828 -5.016 -2.348 1 91.5 217 GLY B C 1
ATOM 4047 O O . GLY B 1 217 ? 26.906 -5.66 -1.3 1 91.5 217 GLY B O 1
ATOM 4048 N N . VAL B 1 218 ? 25.703 -4.633 -2.965 1 90.62 218 VAL B N 1
ATOM 4049 C CA . VAL B 1 218 ? 24.453 -5.211 -2.486 1 90.62 218 VAL B CA 1
ATOM 4050 C C . VAL B 1 218 ? 23.781 -5.984 -3.613 1 90.62 218 VAL B C 1
ATOM 4052 O O . VAL B 1 218 ? 23.844 -5.578 -4.777 1 90.62 218 VAL B O 1
ATOM 4055 N N . ARG B 1 219 ? 23.219 -7.105 -3.258 1 88.19 219 ARG B N 1
ATOM 4056 C CA . ARG B 1 219 ? 22.438 -7.918 -4.184 1 88.19 219 ARG B CA 1
ATOM 4057 C C . ARG B 1 219 ? 20.953 -7.617 -4.055 1 88.19 219 ARG B C 1
ATOM 4059 O O . ARG B 1 219 ? 20.312 -8.008 -3.076 1 88.19 219 ARG B O 1
ATOM 4066 N N . ILE B 1 220 ? 20.422 -6.945 -5.082 1 87.56 220 ILE B N 1
ATOM 4067 C CA . ILE B 1 220 ? 19 -6.641 -5.109 1 87.56 220 ILE B CA 1
ATOM 4068 C C . ILE B 1 220 ? 18.281 -7.566 -6.102 1 87.56 220 ILE B C 1
ATOM 4070 O O . ILE B 1 220 ? 18.172 -7.242 -7.285 1 87.56 220 ILE B O 1
ATOM 4074 N N . ASP B 1 221 ? 17.75 -8.75 -5.59 1 81.12 221 ASP B N 1
ATOM 4075 C CA . ASP B 1 221 ? 17.219 -9.773 -6.477 1 81.12 221 ASP B CA 1
ATOM 4076 C C . ASP B 1 221 ? 15.688 -9.836 -6.387 1 81.12 221 ASP B C 1
ATOM 4078 O O . ASP B 1 221 ? 15.039 -10.516 -7.184 1 81.12 221 ASP B O 1
ATOM 4082 N N . LEU B 1 222 ? 15.156 -9.156 -5.441 1 83.5 222 LEU B N 1
ATOM 4083 C CA . LEU B 1 222 ? 13.711 -9.18 -5.234 1 83.5 222 LEU B CA 1
ATOM 4084 C C . LEU B 1 222 ? 13.109 -7.789 -5.391 1 83.5 222 LEU B C 1
ATOM 4086 O O . LEU B 1 222 ? 13.586 -6.828 -4.777 1 83.5 222 LEU B O 1
ATOM 4090 N N . GLY B 1 223 ? 12.039 -7.773 -6.219 1 86.88 223 GLY B N 1
ATOM 4091 C CA . GLY B 1 223 ? 11.406 -6.496 -6.496 1 86.88 223 GLY B CA 1
ATOM 4092 C C . GLY B 1 223 ? 9.945 -6.453 -6.078 1 86.88 223 GLY B C 1
ATOM 4093 O O . GLY B 1 223 ? 9.234 -7.453 -6.195 1 86.88 223 GLY B O 1
ATOM 4094 N N . ALA B 1 224 ? 9.602 -5.324 -5.531 1 88.62 224 ALA B N 1
ATOM 4095 C CA . ALA B 1 224 ? 8.203 -5.023 -5.242 1 88.62 224 ALA B CA 1
ATOM 4096 C C . ALA B 1 224 ? 7.793 -3.686 -5.855 1 88.62 224 ALA B C 1
ATOM 4098 O O . ALA B 1 224 ? 8.648 -2.863 -6.195 1 88.62 224 ALA B O 1
ATOM 4099 N N . ALA B 1 225 ? 6.52 -3.549 -5.984 1 83 225 ALA B N 1
ATOM 4100 C CA . ALA B 1 225 ? 6.039 -2.326 -6.625 1 83 225 ALA B CA 1
ATOM 4101 C C . ALA B 1 225 ? 5.664 -1.273 -5.586 1 83 225 ALA B C 1
ATOM 4103 O O . ALA B 1 225 ? 5.379 -0.124 -5.934 1 83 225 ALA B O 1
ATOM 4104 N N . ASP B 1 226 ? 5.641 -1.687 -4.344 1 87.31 226 ASP B N 1
ATOM 4105 C CA . ASP B 1 226 ? 5.254 -0.765 -3.277 1 87.31 226 ASP B CA 1
ATOM 4106 C C . ASP B 1 226 ? 5.805 -1.226 -1.93 1 87.31 226 ASP B C 1
ATOM 4108 O O . ASP B 1 226 ? 6.438 -2.279 -1.838 1 87.31 226 ASP B O 1
ATOM 4112 N N . LEU B 1 227 ? 5.555 -0.392 -0.966 1 90.88 227 LEU B N 1
ATOM 4113 C CA . LEU B 1 227 ? 6.129 -0.624 0.356 1 90.88 227 LEU B CA 1
ATOM 4114 C C . LEU B 1 227 ? 5.555 -1.89 0.983 1 90.88 227 LEU B C 1
ATOM 4116 O O . LEU B 1 227 ? 6.301 -2.729 1.49 1 90.88 227 LEU B O 1
ATOM 4120 N N . PRO B 1 228 ? 4.262 -2.088 0.943 1 89.94 228 PRO B N 1
ATOM 4121 C CA . PRO B 1 228 ? 3.754 -3.346 1.492 1 89.94 228 PRO B CA 1
ATOM 4122 C C . PRO B 1 228 ? 4.359 -4.574 0.812 1 89.94 228 PRO B C 1
ATOM 4124 O O . PRO B 1 228 ? 4.656 -5.566 1.477 1 89.94 228 PRO B O 1
ATOM 4127 N N . GLY B 1 229 ? 4.492 -4.445 -0.465 1 90.75 229 GLY B N 1
ATOM 4128 C CA . GLY B 1 229 ? 5.148 -5.531 -1.179 1 90.75 229 GLY B CA 1
ATOM 4129 C C . GLY B 1 229 ? 6.586 -5.75 -0.746 1 90.75 229 GLY B C 1
ATOM 4130 O O . GLY B 1 229 ? 7.035 -6.891 -0.621 1 90.75 229 GLY B O 1
ATOM 4131 N N . LYS B 1 230 ? 7.277 -4.711 -0.572 1 93.5 230 LYS B N 1
ATOM 4132 C CA . LYS B 1 230 ? 8.656 -4.797 -0.101 1 93.5 230 LYS B CA 1
ATOM 4133 C C . LYS B 1 230 ? 8.734 -5.504 1.249 1 93.5 230 LYS B C 1
ATOM 4135 O O . LYS B 1 230 ? 9.562 -6.398 1.441 1 93.5 230 LYS B O 1
ATOM 4140 N N . LEU B 1 231 ? 7.871 -5.168 2.123 1 93.56 231 LEU B N 1
ATOM 4141 C CA . LEU B 1 231 ? 7.84 -5.789 3.443 1 93.56 231 LEU B CA 1
ATOM 4142 C C . LEU B 1 231 ? 7.434 -7.254 3.346 1 93.56 231 LEU B C 1
ATOM 4144 O O . LEU B 1 231 ? 7.93 -8.094 4.098 1 93.56 231 LEU B O 1
ATOM 4148 N N . ALA B 1 232 ? 6.566 -7.52 2.426 1 90.44 232 ALA B N 1
ATOM 4149 C CA . ALA B 1 232 ? 6.145 -8.898 2.189 1 90.44 232 ALA B CA 1
ATOM 4150 C C . ALA B 1 232 ? 7.316 -9.758 1.718 1 90.44 232 ALA B C 1
ATOM 4152 O O . ALA B 1 232 ? 7.453 -10.906 2.133 1 90.44 232 ALA B O 1
ATOM 4153 N N . LEU B 1 233 ? 8.094 -9.195 0.875 1 91.5 233 LEU B N 1
ATOM 4154 C CA . LEU B 1 233 ? 9.266 -9.922 0.391 1 91.5 233 LEU B CA 1
ATOM 4155 C C . LEU B 1 233 ? 10.219 -10.234 1.537 1 91.5 233 LEU B C 1
ATOM 4157 O O . LEU B 1 233 ? 10.781 -11.328 1.599 1 91.5 233 LEU B O 1
ATOM 4161 N N . VAL B 1 234 ? 10.391 -9.336 2.424 1 95.06 234 VAL B N 1
ATOM 4162 C CA . VAL B 1 234 ? 11.227 -9.57 3.592 1 95.06 234 VAL B CA 1
ATOM 4163 C C . VAL B 1 234 ? 10.633 -10.688 4.441 1 95.06 234 VAL B C 1
ATOM 4165 O O . VAL B 1 234 ? 11.367 -11.555 4.938 1 95.06 234 VAL B O 1
ATOM 4168 N N . ALA B 1 235 ? 9.398 -10.711 4.535 1 90.25 235 ALA B N 1
ATOM 4169 C CA . ALA B 1 235 ? 8.695 -11.672 5.375 1 90.25 235 ALA B CA 1
ATOM 4170 C C . ALA B 1 235 ? 8.883 -13.094 4.859 1 90.25 235 ALA B C 1
ATOM 4172 O O . ALA B 1 235 ? 8.68 -14.062 5.598 1 90.25 235 ALA B O 1
ATOM 4173 N N . THR B 1 236 ? 9.234 -13.25 3.619 1 87.88 236 THR B N 1
ATOM 4174 C CA . THR B 1 236 ? 9.477 -14.578 3.062 1 87.88 236 THR B CA 1
ATOM 4175 C C . THR B 1 236 ? 10.688 -15.227 3.732 1 87.88 236 THR B C 1
ATOM 4177 O O . THR B 1 236 ? 10.875 -16.438 3.635 1 87.88 236 THR B O 1
ATOM 4180 N N . GLY B 1 237 ? 11.562 -14.398 4.309 1 90.19 237 GLY B N 1
ATOM 4181 C CA . GLY B 1 237 ? 12.766 -14.914 4.941 1 90.19 237 GLY B CA 1
ATOM 4182 C C . GLY B 1 237 ? 13.953 -14.961 4.004 1 90.19 237 GLY B C 1
ATOM 4183 O O . GLY B 1 237 ? 15.055 -15.344 4.406 1 90.19 237 GLY B O 1
ATOM 4184 N N . HIS B 1 238 ? 13.773 -14.453 2.793 1 88.5 238 HIS B N 1
ATOM 4185 C CA . HIS B 1 238 ? 14.82 -14.602 1.792 1 88.5 238 HIS B CA 1
ATOM 4186 C C . HIS B 1 238 ? 15.406 -13.25 1.401 1 88.5 238 HIS B C 1
ATOM 4188 O O . HIS B 1 238 ? 16.203 -13.156 0.46 1 88.5 238 HIS B O 1
ATOM 4194 N N . ALA B 1 239 ? 14.984 -12.234 2.047 1 93.94 239 ALA B N 1
ATOM 4195 C CA . ALA B 1 239 ? 15.508 -10.898 1.748 1 93.94 239 ALA B CA 1
ATOM 4196 C C . ALA B 1 239 ? 15.438 -9.992 2.973 1 93.94 239 ALA B C 1
ATOM 4198 O O . ALA B 1 239 ? 14.703 -10.281 3.924 1 93.94 239 ALA B O 1
ATOM 4199 N N . ILE B 1 240 ? 16.234 -9 2.941 1 96.5 240 ILE B N 1
ATOM 4200 C CA . ILE B 1 240 ? 16.156 -7.871 3.869 1 96.5 240 ILE B CA 1
ATOM 4201 C C . ILE B 1 240 ? 15.922 -6.578 3.092 1 96.5 240 ILE B C 1
ATOM 4203 O O . ILE B 1 240 ? 15.914 -6.578 1.859 1 96.5 240 ILE B O 1
ATOM 4207 N N . ALA B 1 241 ? 15.641 -5.504 3.822 1 97.5 241 ALA B N 1
ATOM 4208 C CA . ALA B 1 241 ? 15.367 -4.25 3.123 1 97.5 241 ALA B CA 1
ATOM 4209 C C . ALA B 1 241 ? 15.766 -3.051 3.977 1 97.5 241 ALA B C 1
ATOM 4211 O O . ALA B 1 241 ? 15.758 -3.127 5.207 1 97.5 241 ALA B O 1
ATOM 4212 N N . LEU B 1 242 ? 16.188 -2.027 3.338 1 96.44 242 LEU B N 1
ATOM 4213 C CA . LEU B 1 242 ? 16.391 -0.721 3.959 1 96.44 242 LEU B CA 1
ATOM 4214 C C . LEU B 1 242 ? 15.102 0.103 3.906 1 96.44 242 LEU B C 1
ATOM 4216 O O . LEU B 1 242 ? 14.531 0.311 2.832 1 96.44 242 LEU B O 1
ATOM 4220 N N . VAL B 1 243 ? 14.633 0.521 5.109 1 95.81 243 VAL B N 1
ATOM 4221 C CA . VAL B 1 243 ? 13.367 1.256 5.145 1 95.81 243 VAL B CA 1
ATOM 4222 C C . VAL B 1 243 ? 13.492 2.453 6.086 1 95.81 243 VAL B C 1
ATOM 4224 O O . VAL B 1 243 ? 14.414 2.514 6.902 1 95.81 243 VAL B O 1
ATOM 4227 N N . PRO B 1 244 ? 12.539 3.426 5.961 1 94.75 244 PRO B N 1
ATOM 4228 C CA . PRO B 1 244 ? 12.523 4.539 6.914 1 94.75 244 PRO B CA 1
ATOM 4229 C C . PRO B 1 244 ? 12.281 4.082 8.352 1 94.75 244 PRO B C 1
ATOM 4231 O O . PRO B 1 244 ? 11.492 3.168 8.586 1 94.75 244 PRO B O 1
ATOM 4234 N N . GLY B 1 245 ? 12.922 4.785 9.281 1 93.81 245 GLY B N 1
ATOM 4235 C CA . GLY B 1 245 ? 12.82 4.445 10.695 1 93.81 245 GLY B CA 1
ATOM 4236 C C . GLY B 1 245 ? 11.422 4.645 11.258 1 93.81 245 GLY B C 1
ATOM 4237 O O . GLY B 1 245 ? 11.008 3.932 12.172 1 93.81 245 GLY B O 1
ATOM 4238 N N . VAL B 1 246 ? 10.703 5.484 10.703 1 92.69 246 VAL B N 1
ATOM 4239 C CA . VAL B 1 246 ? 9.375 5.832 11.188 1 92.69 246 VAL B CA 1
ATOM 4240 C C . VAL B 1 246 ? 8.445 4.625 11.07 1 92.69 246 VAL B C 1
ATOM 4242 O O . VAL B 1 246 ? 7.371 4.598 11.672 1 92.69 246 VAL B O 1
ATOM 4245 N N . LEU B 1 247 ? 8.812 3.629 10.32 1 92.62 247 LEU B N 1
ATOM 4246 C CA . LEU B 1 247 ? 7.965 2.469 10.078 1 92.62 247 LEU B CA 1
ATOM 4247 C C . LEU B 1 247 ? 8.047 1.478 11.227 1 92.62 247 LEU B C 1
ATOM 4249 O O . LEU B 1 247 ? 7.305 0.495 11.266 1 92.62 247 LEU B O 1
ATOM 4253 N N . ARG B 1 248 ? 8.867 1.618 12.164 1 88.06 248 ARG B N 1
ATOM 4254 C CA . ARG B 1 248 ? 9.148 0.644 13.211 1 88.06 248 ARG B CA 1
ATOM 4255 C C . ARG B 1 248 ? 7.867 0.221 13.922 1 88.06 248 ARG B C 1
ATOM 4257 O O . ARG B 1 248 ? 7.691 -0.956 14.25 1 88.06 248 ARG B O 1
ATOM 4264 N N . ARG B 1 249 ? 6.977 1.164 14.031 1 80.06 249 ARG B N 1
ATOM 4265 C CA . ARG B 1 249 ? 5.777 0.859 14.797 1 80.06 249 ARG B CA 1
ATOM 4266 C C . ARG B 1 249 ? 4.645 0.394 13.883 1 80.06 249 ARG B C 1
ATOM 4268 O O . ARG B 1 249 ? 3.539 0.113 14.352 1 80.06 249 ARG B O 1
ATOM 4275 N N . ALA B 1 250 ? 4.945 0.385 12.617 1 87 250 ALA B N 1
ATOM 4276 C CA . ALA B 1 250 ? 3.893 0.065 11.656 1 87 250 ALA B CA 1
ATOM 4277 C C . ALA B 1 250 ? 4.203 -1.229 10.914 1 87 250 ALA B C 1
ATOM 4279 O O . ALA B 1 250 ? 3.514 -1.581 9.953 1 87 250 ALA B O 1
ATOM 4280 N N . LEU B 1 251 ? 5.16 -1.916 11.367 1 89.38 251 LEU B N 1
ATOM 4281 C CA . LEU B 1 251 ? 5.609 -3.113 10.664 1 89.38 251 LEU B CA 1
ATOM 4282 C C . LEU B 1 251 ? 4.715 -4.305 10.992 1 89.38 251 LEU B C 1
ATOM 4284 O O . LEU B 1 251 ? 4.113 -4.355 12.07 1 89.38 251 LEU B O 1
ATOM 4288 N N . ARG B 1 252 ? 4.625 -5.145 10.008 1 88.38 252 ARG B N 1
ATOM 4289 C CA . ARG B 1 252 ? 3.99 -6.438 10.242 1 88.38 252 ARG B CA 1
ATOM 4290 C C . ARG B 1 252 ? 4.711 -7.207 11.344 1 88.38 252 ARG B C 1
ATOM 4292 O O . ARG B 1 252 ? 5.891 -6.961 11.609 1 88.38 252 ARG B O 1
ATOM 4299 N N . ALA B 1 253 ? 4.016 -8.211 11.922 1 84.06 253 ALA B N 1
ATOM 4300 C CA . ALA B 1 253 ? 4.496 -8.906 13.102 1 84.06 253 ALA B CA 1
ATOM 4301 C C . ALA B 1 253 ? 5.617 -9.883 12.75 1 84.06 253 ALA B C 1
ATOM 4303 O O . ALA B 1 253 ? 6.398 -10.281 13.617 1 84.06 253 ALA B O 1
ATOM 4304 N N . ASP B 1 254 ? 5.715 -10.305 11.5 1 87.81 254 ASP B N 1
ATOM 4305 C CA . ASP B 1 254 ? 6.656 -11.352 11.133 1 87.81 254 ASP B CA 1
ATOM 4306 C C . ASP B 1 254 ? 7.969 -10.766 10.625 1 87.81 254 ASP B C 1
ATOM 4308 O O . ASP B 1 254 ? 8.789 -11.477 10.039 1 87.81 254 ASP B O 1
ATOM 4312 N N . VAL B 1 255 ? 8.133 -9.445 10.812 1 93.25 255 VAL B N 1
ATOM 4313 C CA . VAL B 1 255 ? 9.414 -8.805 10.516 1 93.25 255 VAL B CA 1
ATOM 4314 C C . VAL B 1 255 ? 9.852 -7.949 11.703 1 93.25 255 VAL B C 1
ATOM 4316 O O . VAL B 1 255 ? 9.055 -7.66 12.602 1 93.25 255 VAL B O 1
ATOM 4319 N N . THR B 1 256 ? 11.102 -7.641 11.773 1 93.75 256 THR B N 1
ATOM 4320 C CA . THR B 1 256 ? 11.68 -6.773 12.789 1 93.75 256 THR B CA 1
ATOM 4321 C C . THR B 1 256 ? 12.758 -5.875 12.188 1 93.75 256 THR B C 1
ATOM 4323 O O . THR B 1 256 ? 12.977 -5.883 10.977 1 93.75 256 THR B O 1
ATOM 4326 N N . THR B 1 257 ? 13.312 -5 13.055 1 94.75 257 THR B N 1
ATOM 4327 C CA . THR B 1 257 ? 14.289 -4.047 12.531 1 94.75 257 THR B CA 1
ATOM 4328 C C . THR B 1 257 ? 15.609 -4.156 13.289 1 94.75 257 THR B C 1
ATOM 4330 O O . THR B 1 257 ? 15.641 -4.652 14.422 1 94.75 257 THR B O 1
ATOM 4333 N N . VAL B 1 258 ? 16.688 -3.76 12.648 1 95.31 258 VAL B N 1
ATOM 4334 C CA . VAL B 1 258 ? 17.984 -3.555 13.258 1 95.31 258 VAL B CA 1
ATOM 4335 C C . VAL B 1 258 ? 18.578 -2.23 12.781 1 95.31 258 VAL B C 1
ATOM 4337 O O . VAL B 1 258 ? 18.375 -1.825 11.633 1 95.31 258 VAL B O 1
ATOM 4340 N N . GLY B 1 259 ? 19.188 -1.578 13.727 1 94.81 259 GLY B N 1
ATOM 4341 C CA . GLY B 1 259 ? 19.844 -0.334 13.359 1 94.81 259 GLY B CA 1
ATOM 4342 C C . GLY B 1 259 ? 21 -0.533 12.406 1 94.81 259 GLY B C 1
ATOM 4343 O O . GLY B 1 259 ? 21.609 -1.606 12.375 1 94.81 259 GLY B O 1
ATOM 4344 N N . LEU B 1 260 ? 21.281 0.458 11.594 1 94.5 260 LEU B N 1
ATOM 4345 C CA . LEU B 1 260 ? 22.422 0.489 10.688 1 94.5 260 LEU B CA 1
ATOM 4346 C C . LEU B 1 260 ? 23.422 1.562 11.117 1 94.5 260 LEU B C 1
ATOM 4348 O O . LEU B 1 260 ? 23.031 2.709 11.359 1 94.5 260 LEU B O 1
ATOM 4352 N N . VAL B 1 261 ? 24.625 1.125 11.312 1 94.19 261 VAL B N 1
ATOM 4353 C CA . VAL B 1 261 ? 25.688 2.086 11.625 1 94.19 261 VAL B CA 1
ATOM 4354 C C . VAL B 1 261 ? 25.828 3.092 10.484 1 94.19 261 VAL B C 1
ATOM 4356 O O . VAL B 1 261 ? 25.875 2.707 9.312 1 94.19 261 VAL B O 1
ATOM 4359 N N . ASP B 1 262 ? 25.828 4.387 10.805 1 93.12 262 ASP B N 1
ATOM 4360 C CA . ASP B 1 262 ? 25.922 5.488 9.844 1 93.12 262 ASP B CA 1
ATOM 4361 C C . ASP B 1 262 ? 24.766 5.449 8.852 1 93.12 262 ASP B C 1
ATOM 4363 O O . ASP B 1 262 ? 24.953 5.703 7.66 1 93.12 262 ASP B O 1
ATOM 4367 N N . ALA B 1 263 ? 23.656 5.137 9.352 1 93.69 263 ALA B N 1
ATOM 4368 C CA . ALA B 1 263 ? 22.469 4.996 8.5 1 93.69 263 ALA B CA 1
ATOM 4369 C C . ALA B 1 263 ? 22.156 6.297 7.77 1 93.69 263 ALA B C 1
ATOM 4371 O O . ALA B 1 263 ? 22.297 7.383 8.344 1 93.69 263 ALA B O 1
ATOM 4372 N N . PRO B 1 264 ? 21.734 6.129 6.492 1 92.75 264 PRO B N 1
ATOM 4373 C CA . PRO B 1 264 ? 21.234 7.328 5.816 1 92.75 264 PRO B CA 1
ATOM 4374 C C . PRO B 1 264 ? 20.031 7.961 6.539 1 92.75 264 PRO B C 1
ATOM 4376 O O . PRO B 1 264 ? 19.297 7.266 7.238 1 92.75 264 PRO B O 1
ATOM 4379 N N . THR B 1 265 ? 19.969 9.273 6.387 1 92.25 265 THR B N 1
ATOM 4380 C CA . THR B 1 265 ? 18.859 10.008 6.984 1 92.25 265 THR B CA 1
ATOM 4381 C C . THR B 1 265 ? 18.078 10.789 5.926 1 92.25 265 THR B C 1
ATOM 4383 O O . THR B 1 265 ? 18.594 11.023 4.828 1 92.25 265 THR B O 1
ATOM 4386 N N . ARG B 1 266 ? 16.906 11.023 6.203 1 90.62 266 ARG B N 1
ATOM 4387 C CA . ARG B 1 266 ? 16.094 11.906 5.367 1 90.62 266 ARG B CA 1
ATOM 4388 C C . ARG B 1 266 ? 15.312 12.906 6.223 1 90.62 266 ARG B C 1
ATOM 4390 O O . ARG B 1 266 ? 14.875 12.57 7.328 1 90.62 266 ARG B O 1
ATOM 4397 N N . GLY B 1 267 ? 15.156 14.102 5.688 1 93.25 267 GLY B N 1
ATOM 4398 C CA . GLY B 1 267 ? 14.344 15.109 6.352 1 93.25 267 GLY B CA 1
ATOM 4399 C C . GLY B 1 267 ? 12.852 14.898 6.152 1 93.25 267 GLY B C 1
ATOM 4400 O O . GLY B 1 267 ? 12.414 14.531 5.062 1 93.25 267 GLY B O 1
ATOM 4401 N N . VAL B 1 268 ? 12.125 15.062 7.234 1 95.12 268 VAL B N 1
ATOM 4402 C CA . VAL B 1 268 ? 10.664 14.977 7.207 1 95.12 268 VAL B CA 1
ATOM 4403 C C . VAL B 1 268 ? 10.062 16.359 7.441 1 95.12 268 VAL B C 1
ATOM 4405 O O . VAL B 1 268 ? 10.516 17.094 8.312 1 95.12 268 VAL B O 1
ATOM 4408 N N . TYR B 1 269 ? 8.977 16.656 6.637 1 95.31 269 TYR B N 1
ATOM 4409 C CA . TYR B 1 269 ? 8.375 17.984 6.672 1 95.31 269 TYR B CA 1
ATOM 4410 C C . TYR B 1 269 ? 6.859 17.906 6.586 1 95.31 269 TYR B C 1
ATOM 4412 O O . TYR B 1 269 ? 6.316 16.938 6.047 1 95.31 269 TYR B O 1
ATOM 4420 N N . THR B 1 270 ? 6.242 18.906 7.137 1 96.62 270 THR B N 1
ATOM 4421 C CA . THR B 1 270 ? 4.848 19.156 6.789 1 96.62 270 THR B CA 1
ATOM 4422 C C . THR B 1 270 ? 4.738 20.297 5.785 1 96.62 270 THR B C 1
ATOM 4424 O O . THR B 1 270 ? 5.539 21.234 5.816 1 96.62 270 THR B O 1
ATOM 4427 N N . ILE B 1 271 ? 3.793 20.125 4.902 1 95.75 271 ILE B N 1
ATOM 4428 C CA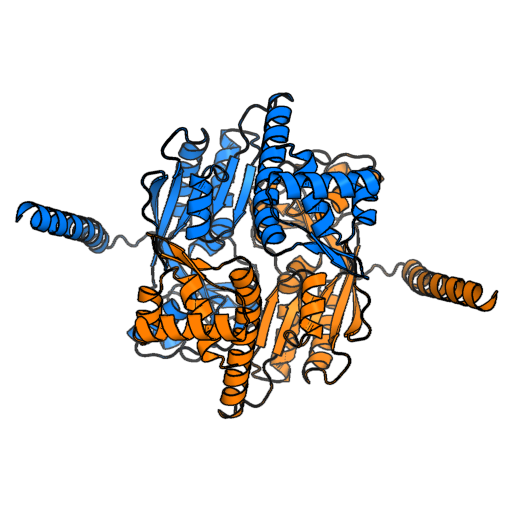 . ILE B 1 271 ? 3.467 21.172 3.938 1 95.75 271 ILE B CA 1
ATOM 4429 C C . ILE B 1 271 ? 2.002 21.578 4.09 1 95.75 271 ILE B C 1
ATOM 4431 O O . ILE B 1 271 ? 1.118 20.719 4.148 1 95.75 271 ILE B O 1
ATOM 4435 N N . THR B 1 272 ? 1.746 22.828 4.188 1 94.88 272 THR B N 1
ATOM 4436 C CA . THR B 1 272 ? 0.405 23.406 4.254 1 94.88 272 THR B CA 1
ATOM 4437 C C . THR B 1 272 ? 0.273 24.594 3.307 1 94.88 272 THR B C 1
ATOM 4439 O O . THR B 1 272 ? 1.276 25.188 2.902 1 94.88 272 THR B O 1
ATOM 4442 N N . PRO B 1 273 ? -1.006 24.844 2.898 1 91.06 273 PRO B N 1
ATOM 4443 C CA . PRO B 1 273 ? -1.163 26.094 2.139 1 91.06 273 PRO B CA 1
ATOM 4444 C C . PRO B 1 273 ? -0.739 27.328 2.934 1 91.06 273 PRO B C 1
ATOM 4446 O O . PRO B 1 273 ? -0.961 27.391 4.145 1 91.06 273 PRO B O 1
ATOM 4449 N N . TYR B 1 274 ? -0.132 28.203 2.201 1 85.75 274 TYR B N 1
ATOM 4450 C CA . TYR B 1 274 ? 0.308 29.438 2.859 1 85.75 274 TYR B CA 1
ATOM 4451 C C . TYR B 1 274 ? -0.884 30.281 3.297 1 85.75 274 TYR B C 1
ATOM 4453 O O . TYR B 1 274 ? -0.893 30.828 4.402 1 85.75 274 TYR B O 1
ATOM 4461 N N . ARG B 1 275 ? -1.835 30.297 2.48 1 82.06 275 ARG B N 1
ATOM 4462 C CA . ARG B 1 275 ? -3.02 31.094 2.793 1 82.06 275 ARG B CA 1
ATOM 4463 C C . ARG B 1 275 ? -4.168 30.203 3.26 1 82.06 275 ARG B C 1
ATOM 4465 O O . ARG B 1 275 ? -4.418 29.141 2.672 1 82.06 275 ARG B O 1
ATOM 4472 N N . ASP B 1 276 ? -4.836 30.547 4.359 1 81.44 276 ASP B N 1
ATOM 4473 C CA . ASP B 1 276 ? -6.07 29.969 4.887 1 81.44 276 ASP B CA 1
ATOM 4474 C C . ASP B 1 276 ? -5.902 28.469 5.164 1 81.44 276 ASP B C 1
ATOM 4476 O O . ASP B 1 276 ? -6.672 27.656 4.656 1 81.44 276 ASP B O 1
ATOM 4480 N N . PRO B 1 277 ? -4.934 28.141 5.879 1 88.44 277 PRO B N 1
ATOM 4481 C CA . PRO B 1 277 ? -4.785 26.719 6.23 1 88.44 277 PRO B CA 1
ATOM 4482 C C . PRO B 1 277 ? -5.973 26.188 7.023 1 88.44 277 PRO B C 1
ATOM 4484 O O . PRO B 1 277 ? -6.676 26.953 7.691 1 88.44 277 PRO B O 1
ATOM 4487 N N . HIS B 1 278 ? -6.246 24.859 6.789 1 89.56 278 HIS B N 1
ATOM 4488 C CA . HIS B 1 278 ? -7.258 24.203 7.602 1 89.56 278 HIS B CA 1
ATOM 4489 C C . HIS B 1 278 ? -7.016 24.453 9.086 1 89.56 278 HIS B C 1
ATOM 4491 O O . HIS B 1 278 ? -5.871 24.406 9.547 1 89.56 278 HIS B O 1
ATOM 4497 N N . PRO B 1 279 ? -7.984 24.672 9.852 1 83.88 279 PRO B N 1
ATOM 4498 C CA . PRO B 1 279 ? -7.824 24.984 11.273 1 83.88 279 PRO B CA 1
ATOM 4499 C C . PRO B 1 279 ? -7.094 23.875 12.031 1 83.88 279 PRO B C 1
ATOM 4501 O O . PRO B 1 279 ? -6.445 24.141 13.047 1 83.88 279 PRO B O 1
ATOM 4504 N N . CYS B 1 280 ? -7.18 22.703 11.547 1 88.81 280 CYS B N 1
ATOM 4505 C CA . CYS B 1 280 ? -6.559 21.578 12.242 1 88.81 280 CYS B CA 1
ATOM 4506 C C . CYS B 1 280 ? -5.109 21.406 11.812 1 88.81 280 CYS B C 1
ATOM 4508 O O . CYS B 1 280 ? -4.391 20.562 12.359 1 88.81 280 CYS B O 1
ATOM 4510 N N . ALA B 1 281 ? -4.641 22.172 10.859 1 90.81 281 ALA B N 1
ATOM 4511 C CA . ALA B 1 281 ? -3.295 22 10.32 1 90.81 281 ALA B CA 1
ATOM 4512 C C . ALA B 1 281 ? -2.236 22.219 11.391 1 90.81 281 ALA B C 1
ATOM 4514 O O . ALA B 1 281 ? -1.328 21.391 11.555 1 90.81 281 ALA B O 1
ATOM 4515 N N . ALA B 1 282 ? -2.289 23.297 12.109 1 88.88 282 ALA B N 1
ATOM 4516 C CA . ALA B 1 282 ? -1.295 23.609 13.133 1 88.88 282 ALA B CA 1
ATOM 4517 C C . ALA B 1 282 ? -1.325 22.594 14.266 1 88.88 282 ALA B C 1
ATOM 4519 O O . ALA B 1 282 ? -0.29 22.031 14.633 1 88.88 282 ALA B O 1
ATOM 4520 N N . PRO B 1 283 ? -2.541 22.281 14.805 1 89.94 283 PRO B N 1
ATOM 4521 C CA . PRO B 1 283 ? -2.58 21.234 15.836 1 89.94 283 PRO B CA 1
ATOM 4522 C C . PRO B 1 283 ? -2.039 19.906 15.336 1 89.94 283 PRO B C 1
ATOM 4524 O O . PRO B 1 283 ? -1.389 19.172 16.094 1 89.94 283 PRO B O 1
ATOM 4527 N N . LEU B 1 284 ? -2.338 19.547 14.125 1 93.75 284 LEU B N 1
ATOM 4528 C CA . LEU B 1 284 ? -1.846 18.297 13.586 1 93.75 284 LEU B CA 1
ATOM 4529 C C . LEU B 1 284 ? -0.326 18.312 13.453 1 93.75 284 LEU B C 1
ATOM 4531 O O . LEU B 1 284 ? 0.337 17.297 13.719 1 93.75 284 LEU B O 1
ATOM 4535 N N . HIS B 1 285 ? 0.169 19.422 13.055 1 93.94 285 HIS B N 1
ATOM 4536 C CA . HIS B 1 285 ? 1.621 19.547 13.008 1 93.94 285 HIS B CA 1
ATOM 4537 C C . HIS B 1 285 ? 2.24 19.297 14.375 1 93.94 285 HIS B C 1
ATOM 4539 O O . HIS B 1 285 ? 3.262 18.609 14.484 1 93.94 285 HIS B O 1
ATOM 4545 N N . ASP B 1 286 ? 1.7 19.859 15.383 1 92.25 286 ASP B N 1
ATOM 4546 C CA . ASP B 1 286 ? 2.205 19.656 16.734 1 92.25 286 ASP B CA 1
ATOM 4547 C C . ASP B 1 286 ? 2.154 18.188 17.141 1 92.25 286 ASP B C 1
ATOM 4549 O O . ASP B 1 286 ? 3.104 17.672 17.719 1 92.25 286 ASP B O 1
ATOM 4553 N N . GLU B 1 287 ? 1.05 17.547 16.797 1 93.19 287 GLU B N 1
ATOM 4554 C CA . GLU B 1 287 ? 0.921 16.109 17.094 1 93.19 287 GLU B CA 1
ATOM 4555 C C . GLU B 1 287 ? 1.944 15.297 16.328 1 93.19 287 GLU B C 1
ATOM 4557 O O . GLU B 1 287 ? 2.48 14.312 16.844 1 93.19 287 GLU B O 1
ATOM 4562 N N . LEU B 1 288 ? 2.135 15.688 15.07 1 96.06 288 LEU B N 1
ATOM 4563 C CA . LEU B 1 288 ? 3.119 15 14.242 1 96.06 288 LEU B CA 1
ATOM 4564 C C . LEU B 1 288 ? 4.52 15.141 14.828 1 96.06 288 LEU B C 1
ATOM 4566 O O . LEU B 1 288 ? 5.305 14.195 14.812 1 96.06 288 LEU B O 1
ATOM 4570 N N . THR B 1 289 ? 4.836 16.344 15.328 1 93.62 289 THR B N 1
ATOM 4571 C CA . THR B 1 289 ? 6.121 16.578 15.969 1 93.62 289 THR B CA 1
ATOM 4572 C C . THR B 1 289 ? 6.305 15.68 17.188 1 93.62 289 THR B C 1
ATOM 4574 O O . THR B 1 289 ? 7.359 15.07 17.359 1 93.62 289 THR B O 1
ATOM 4577 N N . SER B 1 290 ? 5.301 15.562 17.953 1 91.06 290 SER B N 1
ATOM 4578 C CA . SER B 1 290 ? 5.34 14.711 19.141 1 91.06 290 SER B CA 1
ATOM 4579 C C . SER B 1 290 ? 5.48 13.242 18.75 1 91.06 290 SER B C 1
ATOM 4581 O O . SER B 1 290 ? 6.273 12.508 19.344 1 91.06 290 SER B O 1
ATOM 4583 N N . ALA B 1 291 ? 4.676 12.844 17.734 1 91.31 291 ALA B N 1
ATOM 4584 C CA . ALA B 1 291 ? 4.723 11.453 17.281 1 91.31 291 ALA B CA 1
ATOM 4585 C C . ALA B 1 291 ? 6.102 11.109 16.719 1 91.31 291 ALA B C 1
ATOM 4587 O O . ALA B 1 291 ? 6.613 10.008 16.953 1 91.31 291 ALA B O 1
ATOM 4588 N N . PHE B 1 292 ? 6.633 12.016 15.969 1 92.62 292 PHE B N 1
ATOM 4589 C CA . PHE B 1 292 ? 7.949 11.797 15.375 1 92.62 292 PHE B CA 1
ATOM 4590 C C . PHE B 1 292 ? 9.016 11.664 16.469 1 92.62 292 PHE B C 1
ATOM 4592 O O . PHE B 1 292 ? 9.898 10.805 16.375 1 92.62 292 PHE B O 1
ATOM 4599 N N . ALA B 1 293 ? 8.953 12.492 17.438 1 86.88 293 ALA B N 1
ATOM 4600 C CA . ALA B 1 293 ? 9.898 12.461 18.547 1 86.88 293 ALA B CA 1
ATOM 4601 C C . ALA B 1 293 ? 9.836 11.125 19.281 1 86.88 293 ALA B C 1
ATOM 4603 O O . ALA B 1 293 ? 10.844 10.648 19.812 1 86.88 293 ALA B O 1
ATOM 4604 N N . ALA B 1 294 ? 8.695 10.547 19.25 1 81.94 294 ALA B N 1
ATOM 4605 C CA . ALA B 1 294 ? 8.508 9.281 19.953 1 81.94 294 ALA B CA 1
ATOM 4606 C C . ALA B 1 294 ? 9.141 8.125 19.188 1 81.94 294 ALA B C 1
ATOM 4608 O O . ALA B 1 294 ? 9.516 7.109 19.781 1 81.94 294 ALA B O 1
ATOM 4609 N N . VAL B 1 295 ? 9.109 8.188 17.891 1 76.69 295 VAL B N 1
ATOM 4610 C CA . VAL B 1 295 ? 9.656 7.113 17.062 1 76.69 295 VAL B CA 1
ATOM 4611 C C . VAL B 1 295 ? 11.164 7.297 16.906 1 76.69 295 VAL B C 1
ATOM 4613 O O . VAL B 1 295 ? 11.898 6.32 16.75 1 76.69 295 VAL B O 1
ATOM 4616 N N . GLY B 1 296 ? 11.688 8.562 16.672 1 61.28 296 GLY B N 1
ATOM 4617 C CA . GLY B 1 296 ? 13.094 8.852 16.453 1 61.28 296 GLY B CA 1
ATOM 4618 C C . GLY B 1 296 ? 13.977 8.414 17.609 1 61.28 296 GLY B C 1
ATOM 4619 O O . GLY B 1 296 ? 13.523 8.344 18.75 1 61.28 296 GLY B O 1
ATOM 4620 N N . GLU B 1 297 ? 14.844 7.371 17.359 1 55.78 297 GLU B N 1
ATOM 4621 C CA . GLU B 1 297 ? 15.828 7.086 18.406 1 55.78 297 GLU B CA 1
ATOM 4622 C C . GLU B 1 297 ? 16.375 8.375 19 1 55.78 297 GLU B C 1
ATOM 4624 O O . GLU B 1 297 ? 16.562 9.367 18.297 1 55.78 297 GLU B O 1
ATOM 4629 N N . PRO B 1 298 ? 16.281 8.539 20.328 1 42.06 298 PRO B N 1
ATOM 4630 C CA . PRO B 1 298 ? 17.062 9.656 20.875 1 42.06 298 PRO B CA 1
ATOM 4631 C C . PRO B 1 298 ? 18.359 9.891 20.109 1 42.06 298 PRO B C 1
ATOM 4633 O O . PRO B 1 298 ? 19.094 8.945 19.812 1 42.06 298 PRO B O 1
ATOM 4636 N N . MET B 1 299 ? 18.312 10.758 19.109 1 36.94 299 MET B N 1
ATOM 4637 C CA . MET B 1 299 ? 19.594 11.234 18.594 1 36.94 299 MET B CA 1
ATOM 4638 C C . MET B 1 299 ? 20.672 11.133 19.672 1 36.94 299 MET B C 1
ATOM 4640 O O . MET B 1 299 ? 20.484 11.625 20.797 1 36.94 299 MET B O 1
ATOM 4644 N N . ALA B 1 300 ? 21.422 10.164 19.875 1 34.91 300 ALA B N 1
ATOM 4645 C CA . ALA B 1 300 ? 22.625 10.688 20.5 1 34.91 300 ALA B CA 1
ATOM 4646 C C . ALA B 1 300 ? 23.016 12.031 19.891 1 34.91 300 ALA B C 1
ATOM 4648 O O . ALA B 1 300 ? 23.297 12.117 18.703 1 34.91 300 ALA B O 1
ATOM 4649 N N . THR B 1 301 ? 22.422 13.172 20.141 1 32.19 301 THR B N 1
ATOM 4650 C CA . THR B 1 301 ? 22.812 14.547 19.859 1 32.19 301 THR B CA 1
ATOM 4651 C C . THR B 1 301 ? 24.312 14.641 19.578 1 32.19 301 THR B C 1
ATOM 4653 O O . THR B 1 301 ? 25.125 14.586 20.5 1 32.19 301 THR B O 1
ATOM 4656 N N . SER B 1 302 ? 24.969 13.953 18.734 1 32.59 302 SER B N 1
ATOM 4657 C CA . SER B 1 302 ? 26.219 14.672 18.531 1 32.59 302 SER B CA 1
ATOM 4658 C C . SER B 1 302 ? 25.969 16.094 18.062 1 32.59 302 SER B C 1
ATOM 4660 O O . SER B 1 302 ? 25.219 16.312 17.109 1 32.59 302 SER B O 1
ATOM 4662 N N . PRO B 1 303 ? 26.031 17.141 18.844 1 33.22 303 PRO B N 1
ATOM 4663 C CA . PRO B 1 303 ? 25.875 18.578 18.703 1 33.22 303 PRO B CA 1
ATOM 4664 C C . PRO B 1 303 ? 26.312 19.094 17.328 1 33.22 303 PRO B C 1
ATOM 4666 O O . PRO B 1 303 ? 26.016 20.234 16.969 1 33.22 303 PRO B O 1
ATOM 4669 N N . VAL B 1 304 ? 27.297 18.469 16.641 1 34.38 304 VAL B N 1
ATOM 4670 C CA . VAL B 1 304 ? 28.078 19.156 15.625 1 34.38 304 VAL B CA 1
ATOM 4671 C C . VAL B 1 304 ? 27.266 19.297 14.336 1 34.38 304 VAL B C 1
ATOM 4673 O O . VAL B 1 304 ? 27.469 20.219 13.555 1 34.38 304 VAL B O 1
ATOM 4676 N N . ALA B 1 305 ? 26.453 18.328 13.961 1 35.66 305 ALA B N 1
ATOM 4677 C CA . ALA B 1 305 ? 25.984 18.344 12.57 1 35.66 305 ALA B CA 1
ATOM 4678 C C . ALA B 1 305 ? 24.766 19.234 12.414 1 35.66 305 ALA B C 1
ATOM 4680 O O . ALA B 1 305 ? 24.406 19.609 11.297 1 35.66 305 ALA B O 1
ATOM 4681 N N . ALA B 1 306 ? 23.906 19.547 13.375 1 34.28 306 ALA B N 1
ATOM 4682 C CA . ALA B 1 306 ? 22.812 20.516 13.273 1 34.28 306 ALA B CA 1
ATOM 4683 C C . ALA B 1 306 ? 23.344 21.906 12.93 1 34.28 306 ALA B C 1
ATOM 4685 O O . ALA B 1 306 ? 22.719 22.625 12.148 1 34.28 306 ALA B O 1
ATOM 4686 N N . ARG B 1 307 ? 24.453 22.266 13.484 1 34.41 307 ARG B N 1
ATOM 4687 C CA . ARG B 1 307 ? 25.109 23.547 13.305 1 34.41 307 ARG B CA 1
ATOM 4688 C C . ARG B 1 307 ? 25.641 23.703 11.883 1 34.41 307 ARG B C 1
ATOM 4690 O O . ARG B 1 307 ? 25.641 24.797 11.328 1 34.41 307 ARG B O 1
ATOM 4697 N N . GLU B 1 308 ? 26 22.5 11.305 1 40 308 GLU B N 1
ATOM 4698 C CA . GLU B 1 308 ? 26.641 22.656 10.008 1 40 308 GLU B CA 1
ATOM 4699 C C . GLU B 1 308 ? 25.609 22.734 8.891 1 40 308 GLU B C 1
ATOM 4701 O O . GLU B 1 308 ? 25.812 23.438 7.895 1 40 308 GLU B O 1
ATOM 4706 N N . ALA B 1 309 ? 24.469 22.172 9.086 1 38.53 309 ALA B N 1
ATOM 4707 C CA . ALA B 1 309 ? 23.453 22.234 8.039 1 38.53 309 ALA B CA 1
ATOM 4708 C C . ALA B 1 309 ? 22.672 23.547 8.094 1 38.53 309 ALA B C 1
ATOM 4710 O O . ALA B 1 309 ? 22.375 24.125 7.055 1 38.53 309 ALA B O 1
ATOM 4711 N N . VAL B 1 310 ? 22.234 24.109 9.219 1 37.25 310 VAL B N 1
ATOM 4712 C CA . VAL B 1 310 ? 21.766 25.484 9.367 1 37.25 310 VAL B CA 1
ATOM 4713 C C . VAL B 1 310 ? 22.844 26.438 8.867 1 37.25 310 VAL B C 1
ATOM 4715 O O . VAL B 1 310 ? 22.547 27.406 8.164 1 37.25 310 VAL B O 1
ATOM 4718 N N . ALA B 1 311 ? 24.172 26.156 9.18 1 41.44 311 ALA B N 1
ATOM 4719 C CA . ALA B 1 311 ? 25.297 26.984 8.766 1 41.44 311 ALA B CA 1
ATOM 4720 C C . ALA B 1 311 ? 25.547 26.875 7.262 1 41.44 311 ALA B C 1
ATOM 4722 O O . ALA B 1 311 ? 25.891 27.859 6.602 1 41.44 311 ALA B O 1
ATOM 4723 N N . ALA B 1 312 ? 25.312 25.688 6.699 1 42.28 312 ALA B N 1
ATOM 4724 C CA . ALA B 1 312 ? 25.531 25.5 5.27 1 42.28 312 ALA B CA 1
ATOM 4725 C C . ALA B 1 312 ? 24.375 26.047 4.445 1 42.28 312 ALA B C 1
ATOM 4727 O O . ALA B 1 312 ? 24.594 26.594 3.355 1 42.28 312 ALA B O 1
ATOM 4728 N N . GLY B 1 313 ? 23.094 25.875 4.848 1 38.62 313 GLY B N 1
ATOM 4729 C CA . GLY B 1 313 ? 22 26.609 4.25 1 38.62 313 GLY B CA 1
ATOM 4730 C C . GLY B 1 313 ? 22.172 28.125 4.387 1 38.62 313 GLY B C 1
ATOM 4731 O O . GLY B 1 313 ? 21.844 28.875 3.459 1 38.62 313 GLY B O 1
ATOM 4732 N N . GLU B 1 314 ? 22.594 28.562 5.59 1 40.31 314 GLU B N 1
ATOM 4733 C CA . GLU B 1 314 ? 22.953 29.969 5.785 1 40.31 314 GLU B CA 1
ATOM 4734 C C . GLU B 1 314 ? 24.141 30.359 4.922 1 40.31 314 GLU B C 1
ATOM 4736 O O . GLU B 1 314 ? 24.203 31.484 4.41 1 40.31 314 GLU B O 1
ATOM 4741 N N . SER B 1 315 ? 25.094 29.391 4.758 1 44.19 315 SER B N 1
ATOM 4742 C CA . SER B 1 315 ? 26.25 29.703 3.922 1 44.19 315 SER B CA 1
ATOM 4743 C C . SER B 1 315 ? 25.875 29.766 2.449 1 44.19 315 SER B C 1
ATOM 4745 O O . SER B 1 315 ? 26.375 30.609 1.707 1 44.19 315 SER B O 1
ATOM 4747 N N . GLU B 1 316 ? 25.016 28.844 2.055 1 43.28 316 GLU B N 1
ATOM 4748 C CA . GLU B 1 316 ? 24.609 28.953 0.656 1 43.28 316 GLU B CA 1
ATOM 4749 C C . GLU B 1 316 ? 23.703 30.141 0.441 1 43.28 316 GLU B C 1
ATOM 4751 O O . GLU B 1 316 ? 23.812 30.844 -0.565 1 43.28 316 GLU B O 1
ATOM 4756 N N . GLU B 1 317 ? 22.844 30.484 1.329 1 41.16 317 GLU B N 1
ATOM 4757 C CA . GLU B 1 317 ? 22.078 31.719 1.265 1 41.16 317 GLU B CA 1
ATOM 4758 C C . GLU B 1 317 ? 23 32.938 1.421 1 41.16 317 GLU B C 1
ATOM 4760 O O . GLU B 1 317 ? 22.859 33.938 0.704 1 41.16 317 GLU B O 1
ATOM 4765 N N . ALA B 1 318 ? 24.125 32.938 2.258 1 43.78 318 ALA B N 1
ATOM 4766 C CA . ALA B 1 318 ? 25.125 34 2.385 1 43.78 318 ALA B CA 1
ATOM 4767 C C . ALA B 1 318 ? 26 34.062 1.129 1 43.78 318 ALA B C 1
ATOM 4769 O O . ALA B 1 318 ? 26.312 35.156 0.654 1 43.78 318 ALA B O 1
ATOM 4770 N N . GLN B 1 319 ? 26.281 32.875 0.575 1 45.78 319 GLN B N 1
ATOM 4771 C CA . GLN B 1 319 ? 27.062 32.906 -0.657 1 45.78 319 GLN B CA 1
ATOM 4772 C C . GLN B 1 319 ? 26.219 33.375 -1.835 1 45.78 319 GLN B C 1
ATOM 4774 O O . GLN B 1 319 ? 26.719 34.062 -2.721 1 45.78 319 GLN B O 1
ATOM 4779 N N . GLN B 1 320 ? 24.984 33.094 -1.809 1 44.41 320 GLN B N 1
ATOM 4780 C CA . GLN B 1 320 ? 24.109 33.625 -2.85 1 44.41 320 GLN B CA 1
ATOM 4781 C C . GLN B 1 320 ? 23.812 35.094 -2.619 1 44.41 320 GLN B C 1
ATOM 4783 O O . GLN B 1 320 ? 23.766 35.875 -3.572 1 44.41 320 GLN B O 1
ATOM 4788 N N . GLU B 1 321 ? 23.703 35.531 -1.38 1 43.16 321 GLU B N 1
ATOM 4789 C CA . GLU B 1 321 ? 23.578 36.969 -1.092 1 43.16 321 GLU B CA 1
ATOM 4790 C C . GLU B 1 321 ? 24.844 37.719 -1.468 1 43.16 321 GLU B C 1
ATOM 4792 O O . GLU B 1 321 ? 24.781 38.844 -1.98 1 43.16 321 GLU B O 1
ATOM 4797 N N . LEU B 1 322 ? 26.094 37.125 -1.211 1 46.28 322 LEU B N 1
ATOM 4798 C CA . LEU B 1 322 ? 27.344 37.781 -1.597 1 46.28 322 LEU B CA 1
ATOM 4799 C C . LEU B 1 322 ? 27.484 37.844 -3.115 1 46.28 322 LEU B C 1
ATOM 4801 O O . LEU B 1 322 ? 28.016 38.812 -3.658 1 46.28 322 LEU B O 1
ATOM 4805 N N . ARG B 1 323 ? 26.969 36.875 -3.785 1 47.53 323 ARG B N 1
ATOM 4806 C CA . ARG B 1 323 ? 27.062 36.906 -5.242 1 47.53 323 ARG B CA 1
ATOM 4807 C C . ARG B 1 323 ? 26.094 37.906 -5.832 1 47.53 323 ARG B C 1
ATOM 4809 O O . ARG B 1 323 ? 26.328 38.438 -6.918 1 47.53 323 ARG B O 1
ATOM 4816 N N . THR B 1 324 ? 24.984 38.156 -5.102 1 45.5 324 THR B N 1
ATOM 4817 C CA . THR B 1 324 ? 24.078 39.219 -5.582 1 45.5 324 THR B CA 1
ATOM 4818 C C . THR B 1 324 ? 24.594 40.594 -5.215 1 45.5 324 THR B C 1
ATOM 4820 O O . THR B 1 324 ? 24.297 41.562 -5.895 1 45.5 324 THR B O 1
ATOM 4823 N N . GLN B 1 325 ? 25.344 40.688 -4.109 1 44.5 325 GLN B N 1
ATOM 4824 C CA . GLN B 1 325 ? 25.844 42.031 -3.787 1 44.5 325 GLN B CA 1
ATOM 4825 C C . GLN B 1 325 ? 27.031 42.406 -4.664 1 44.5 325 GLN B C 1
ATOM 4827 O O . GLN B 1 325 ? 27.453 43.562 -4.699 1 44.5 325 GLN B O 1
ATOM 4832 N N . GLY B 1 326 ? 27.781 41.375 -5.203 1 40.84 326 GLY B N 1
ATOM 4833 C CA . GLY B 1 326 ? 28.906 41.781 -6.035 1 40.84 326 GLY B CA 1
ATOM 4834 C C . GLY B 1 326 ? 28.484 42.281 -7.406 1 40.84 326 GLY B C 1
ATOM 4835 O O . GLY B 1 326 ? 29.328 42.625 -8.234 1 40.84 326 GLY B O 1
ATOM 4836 N N . ARG B 1 327 ? 27.156 42.156 -7.848 1 34.75 327 ARG B N 1
ATOM 4837 C CA . ARG B 1 327 ? 26.859 43 -9.008 1 34.75 327 ARG B CA 1
ATOM 4838 C C . ARG B 1 327 ? 26.297 44.344 -8.578 1 34.75 327 ARG B C 1
ATOM 4840 O O . ARG B 1 327 ? 25.547 44.438 -7.594 1 34.75 327 ARG B O 1
#

Organism: Streptomyces coelicolor (strain ATCC BAA-471 / A3(2) / M145) (NCBI:txid100226)

InterPro domains:
  IPR000847 LysR, HTH, N-terminal domain [PF00126] (6-62)
  IPR000847 LysR, HTH, N-terminal domain [PR00039] (18-29)
  IPR000847 LysR, HTH, N-terminal domain [PR00039] (29-39)
  IPR000847 LysR, HTH, N-terminal domain [PR00039] (39-50)
  IPR000847 LysR, HTH, N-terminal domain [PS50931] (1-58)
  IPR005119 LysR, substrate-binding [PF03466] (89-291)
  IPR036388 Winged helix-like DNA-binding domain superfamily [G3DSA:1.10.10.10] (1-90)
  IPR036390 Winged helix DNA-binding domain superfamily [SSF46785] (1-87)

Solvent-accessible surface area (backbone atoms only — not comparable to full-atom values): 33806 Å² total; per-residue (Å²): 136,61,64,67,48,47,50,51,47,44,40,21,50,73,65,26,19,56,58,60,28,8,59,74,67,73,43,51,45,68,54,46,51,46,42,50,50,48,53,18,58,75,68,69,43,67,34,65,43,80,52,98,86,32,34,41,58,28,52,58,18,48,55,47,37,54,50,37,49,51,46,47,52,47,47,48,44,46,49,48,48,51,48,40,48,63,73,59,66,68,74,77,66,42,32,35,24,16,27,61,59,46,37,43,27,34,46,26,55,8,47,29,52,42,36,73,71,72,44,94,68,46,36,35,40,40,67,40,52,48,70,59,40,52,53,32,26,70,70,63,72,21,40,31,27,39,35,44,50,48,86,96,34,68,81,89,51,89,60,44,41,77,42,83,63,46,70,41,45,31,26,34,38,34,20,52,83,39,91,59,51,80,42,70,63,38,54,68,70,83,48,44,85,44,37,28,35,36,40,46,68,64,61,44,49,52,50,48,53,55,31,46,76,68,72,38,65,78,43,73,56,36,41,16,66,35,67,64,40,27,53,21,49,16,50,34,65,72,23,28,32,80,41,65,34,53,30,72,73,41,39,35,65,53,39,40,64,27,46,38,58,87,43,61,67,37,47,31,29,39,39,30,32,57,68,83,51,49,84,59,42,64,59,38,49,55,27,38,39,53,36,45,60,68,59,43,67,78,66,77,71,64,76,64,62,66,55,47,52,60,47,45,55,48,41,52,52,48,50,50,50,51,58,56,64,73,101,137,60,66,67,48,46,50,50,48,45,40,22,50,73,65,26,18,57,58,59,27,8,60,72,68,72,44,51,45,68,54,45,52,46,43,50,50,49,51,18,58,75,68,69,45,65,33,64,43,82,51,98,87,32,33,41,60,27,50,59,17,48,56,47,39,56,52,37,49,51,47,47,50,47,47,49,44,46,48,46,49,51,47,39,49,64,74,59,64,72,70,77,68,42,31,36,25,17,25,61,61,46,38,42,26,34,46,27,55,8,48,30,54,43,35,73,70,74,44,94,69,46,36,34,41,39,68,41,52,49,69,58,40,51,52,31,26,69,71,63,71,23,38,30,28,40,35,46,48,49,86,96,34,68,83,88,52,90,61,42,42,77,44,82,62,49,70,41,45,33,26,34,37,34,20,50,82,39,90,59,52,80,43,71,64,37,53,69,70,81,48,45,86,44,37,27,35,37,40,46,69,65,61,43,50,53,51,48,52,54,32,47,78,69,72,37,64,76,43,76,56,37,41,17,66,35,68,64,40,26,54,22,48,16,52,35,64,70,22,27,31,80,41,63,35,50,30,71,75,41,37,35,65,53,39,40,63,28,46,38,57,87,44,60,67,37,47,32,30,40,38,29,33,57,67,85,52,47,85,59,42,64,58,38,49,54,28,36,40,53,36,44,61,69,59,44,67,78,64,77,70,66,76,66,61,66,55,46,52,59,46,44,56,48,42,52,52,48,49,51,49,50,59,55,64,72,101

Nearest PDB structures (foldseek):
  7d98-assembly1_A  TM=8.088E-01  e=9.100E-20  Cupriavidus necator
  9f14-assembly1_A  TM=6.290E-01  e=1.023E-17  Klebsiella aerogenes
  2esn-assembly1_D  TM=5.555E-01  e=1.125E-18  Pseudomonas aeruginosa
  2esn-assembly1_B  TM=5.399E-01  e=2.349E-18  Pseudomonas aeruginosa
  2esn-assembly1_A  TM=5.228E-01  e=1.157E-17  Pseudomonas aeruginosa

Secondary structure (DSSP, 8-state):
--HHHHHHHHHHHHHT-HHHHHHHHT--HHHHHHHHHHHHHHHTS--EEEETTEEEE-HHHHHHHHHHHHHHHHHHHHHHHHHHHHTT--S-PEEEEE-HHHHHHTHHHHHHHHHHHH----EEEEE--HHHHHHHHHTTS-SEEEEE--TT-PPP-TTEEEEEEEEEE-EEEEETT-TTTT---B-GGGGTTSEEEESSHHHHHHHHHHHHHTT---EEEEEESSHHHHHHHHHTTS-BEEE-GGGGGG-BTTEEEEEBTT--EEEEEEEEESSS--TTHHHHHHHHHHHHHHHS------THHHHHHHHHHHHHHHHHHHHHHT-/--HHHHHHHHHHHHHT-HHHHHHHHT--HHHHHHHHHHHHHHHTS--EEEETTEEEE-HHHHHHHHHHHHHHHHHHHHHHHHHHHHTT--S-PEEEEE-HHHHHHTHHHHHHHHHHHH----EEEEE--HHHHHHHHHTTS-SEEEEE--TT-PPP-TTEEEEEEEEEE-EEEEETT-TTTT---B-GGGGTTSEEEESSHHHHHHHHHHHHHTT---EEEEEESSHHHHHHHHHTTS-BEEE-GGGGGG-BTTEEEEEBTT--EEEEEEEEESSS--TTHHHHHHHHHHHHHHHS------THHHHHHHHHHHHHHHHHHHHHHT-

Sequence (654 aa):
MDLTVWRTFVTVCRLGSLSAAADELNHTQSAVSRQIAGLERQLGVPLVERHARGVRPTPAGEVFRRHALTTLTEADRAVRAARDVRDGGSGRPLAVGAVPSLASGIVPEAVRGLLDRAGHIRWSLVPGLTGQLHRRVIGGDIDLAVVTDAPPGLPHAPQVERRFLGLDRMVVVLPADHPRAGAGPVHIRTLADETWAEDNDGSAALLRRHAARAGVGVRIDLGAADLPGKLALVATGHAIALVPGVLRRALRADVTTVGLVDAPTRGVYTITPYRDPHPCAAPLHDELTSAFAAVGEPMATSPVAAREAVAAGESEEAQQELRTQGRMDLTVWRTFVTVCRLGSLSAAADELNHTQSAVSRQIAGLERQLGVPLVERHARGVRPTPAGEVFRRHALTTLTEADRAVRAARDVRDGGSGRPLAVGAVPSLASGIVPEAVRGLLDRAGHIRWSLVPGLTGQLHRRVIGGDIDLAVVTDAPPGLPHAPQVERRFLGLDRMVVVLPADHPRAGAGPVHIRTLADETWAEDNDGSAALLRRHAARAGVGVRIDLGAADLPGKLALVATGHAIALVPGVLRRALRADVTTVGLVDAPTRGVYTITPYRDPHPCAAPLHDELTSAFAAVGEPMATSPVAAREAVAAGESEEAQQELRTQGR

Radius of gyration: 26.3 Å; Cα contacts (8 Å, |Δi|>4): 1160; chains: 2; bounding box: 68×73×62 Å